Protein 1XUV (pdb70)

Organism: Methanosarcina mazei (strain ATCC BAA-159 / DSM 3647 / Goe1 / Go1 / JCM 11833 / OCM 88) (NCBI:txid192952)

Foldseek 3Di:
DDWDKDQDQPAQKIKIKDKALAALQLVQCCVQPPVNVQQQAWAPQKGKDWDFGDQAAFGKTKIWIAHNPGDIKIKIWTWNHHDPSAKTWIKIDTPPDPDPDWIKIKIWGWDADPNNMIMIMIMIGTPDSVSSVVVVVPVPTVVRSVVSSNVSSVCVVVVD/DDWDKDQDQPAQKIKIKDKALAALQLVQCCVQPPVNVQQQAWAPQKGKDWDFGDQAAFGKTKIWIAHNPGDIKIKIWTWNHHDPSAKTWIKIDTPPDPDPDWIKIKIWGWDADPNNMIMIMIMIGTPDSVSSVVVVVPVPTVVRSVVSSNVSSVCVVVVD/DDWDKDQDQPAQKIKIKDKALAALQLVQCCVQPPVNVQQQAWAPQKGKDWDFGDQAAFGKTKIWIAHNPGDIKIKIWTWNHHDPSAKTWIKIDTPPDPDPDWIKIKIWGWDADPNNMIMIMIMIGTPDSVSSVVVVVPVPTVVRSVVSSNVSSVCVVVVD

Solvent-accessible surface area: 24916 Å² total

InterPro domains:
  IPR013538 Activator of Hsp90 ATPase homologue 1/2-like, C-terminal [PF08327] (31-166)
  IPR023393 START-like domain superfamily [G3DSA:3.30.530.20] (1-170)

B-factor: mean 42.7, std 12.87, range [18.83, 93.44]

Sequence (480 aa):
NPTRITAEPGKQEIIITREFDAPRELVFKAFTDPDLYTQWIGPRGFTTALKIFEPKNGGSWQYIQKDPEGNEYAFHGVNHDVTEPERIISTFEFEGLPEKGHVILDTARFEALPGDRTKLTSHSVFQTIEDRDGLQSGEEGINDSYERLDELLEKKKLEHNPTRITAEPGKQEIIITREFDAPRELVFKAFTDPDLYTQWIGPRGFTTALKIFEPKNGGSWQYIQKDPEGNEYAFHGVNHDVTEPERIISTFEFEGLPEKGHVILDTARFEALPGDRTKLTSHSVFQTIEDRDGLQSGEEGINDSYERLDELLEKKKLEHNPTRITAEPGKQEIIITREFDAPRELVFKAFTDPDLYTQWIGPRGFTTALKIFEPKNGGSWQYIQKDPEGNEYAFHGVNHDVTEPERIISTFEFEGLPEKGHVILDTARFEALPGDRTKLTSHSVFQTIEDRDGLQSGEEGINDSYERLDELLEKKKLEH

Radius of gyration: 35.06 Å; Cα contacts (8 Å, |Δi|>4): 1064; chains: 3; bounding box: 65×70×106 Å

Structure (mmCIF, N/CA/C/O backbone):
data_1XUV
#
_entry.id   1XUV
#
_cell.length_a   103.829
_cell.length_b   59.941
_cell.length_c   95.395
_cell.angle_alpha   90.00
_cell.angle_beta   90.00
_cell.angle_gamma   90.00
#
_symmetry.space_group_name_H-M   'C 1 2 1'
#
loop_
_entity.id
_entity.type
_entity.pdbx_description
1 polymer 'hypothetical protein MM0500'
2 water water
#
loop_
_atom_site.group_PDB
_atom_site.id
_atom_site.type_symbol
_atom_site.label_atom_id
_atom_site.label_alt_id
_atom_site.label_comp_id
_atom_site.label_asym_id
_atom_site.label_entity_id
_atom_site.label_seq_id
_atom_site.pdbx_PDB_ins_code
_atom_site.Cartn_x
_atom_site.Cartn_y
_atom_site.Cartn_z
_atom_site.occupancy
_atom_site.B_iso_or_equiv
_atom_site.auth_seq_id
_atom_site.auth_comp_id
_atom_site.auth_asym_id
_atom_site.auth_atom_id
_atom_site.pdbx_PDB_model_num
ATOM 1 N N . ASN A 1 11 ? 90.365 -4.351 3.252 1.00 51.41 11 ASN A N 1
ATOM 2 C CA . ASN A 1 11 ? 91.084 -3.716 4.394 1.00 50.43 11 ASN A CA 1
ATOM 3 C C . ASN A 1 11 ? 91.200 -4.719 5.531 1.00 49.74 11 ASN A C 1
ATOM 4 O O . ASN A 1 11 ? 90.200 -5.268 5.984 1.00 49.16 11 ASN A O 1
ATOM 9 N N . PRO A 1 12 ? 92.430 -4.972 6.002 1.00 49.81 12 PRO A N 1
ATOM 10 C CA . PRO A 1 12 ? 92.692 -5.917 7.090 1.00 49.83 12 PRO A CA 1
ATOM 11 C C . PRO A 1 12 ? 92.347 -5.374 8.472 1.00 49.58 12 PRO A C 1
ATOM 12 O O . PRO A 1 12 ? 92.478 -4.180 8.734 1.00 49.19 12 PRO A O 1
ATOM 16 N N . THR A 1 13 ? 91.907 -6.270 9.347 1.00 49.89 13 THR A N 1
ATOM 17 C CA . THR A 1 13 ? 91.543 -5.921 10.711 1.00 50.02 13 THR A CA 1
ATOM 18 C C . THR A 1 13 ? 92.618 -6.444 11.655 1.00 52.70 13 THR A C 1
ATOM 19 O O . THR A 1 13 ? 92.601 -7.614 12.048 1.00 53.85 13 THR A O 1
ATOM 23 N N . ARG A 1 14 ? 93.554 -5.571 12.014 1.00 53.70 14 ARG A N 1
ATOM 24 C CA . ARG A 1 14 ? 94.659 -5.938 12.896 1.00 54.06 14 ARG A CA 1
ATOM 25 C C . ARG A 1 14 ? 94.239 -5.898 14.363 1.00 53.43 14 ARG A C 1
ATOM 26 O O . ARG A 1 14 ? 93.700 -4.901 14.841 1.00 53.93 14 ARG A O 1
ATOM 34 N N . ILE A 1 15 ? 94.494 -6.990 15.071 1.00 51.39 15 ILE A N 1
ATOM 35 C CA . ILE A 1 15 ? 94.132 -7.088 16.474 1.00 50.45 15 ILE A CA 1
ATOM 36 C C . ILE A 1 15 ? 95.334 -7.430 17.346 1.00 50.62 15 ILE A C 1
ATOM 37 O O . ILE A 1 15 ? 95.982 -8.457 17.156 1.00 50.79 15 ILE A O 1
ATOM 42 N N . THR A 1 16 ? 95.627 -6.558 18.301 1.00 50.05 16 THR A N 1
ATOM 43 C CA . THR A 1 16 ? 96.740 -6.766 19.209 1.00 48.89 16 THR A CA 1
ATOM 44 C C . THR A 1 16 ? 96.203 -7.147 20.586 1.00 49.46 16 THR A C 1
ATOM 45 O O . THR A 1 16 ? 95.475 -6.373 21.214 1.00 49.63 16 THR A O 1
ATOM 49 N N . ALA A 1 17 ? 96.563 -8.341 21.042 1.00 48.63 17 ALA A N 1
ATOM 50 C CA . ALA A 1 17 ? 96.139 -8.844 22.344 1.00 49.14 17 ALA A CA 1
ATOM 51 C C . ALA A 1 17 ? 97.306 -9.575 23.012 1.00 50.91 17 ALA A C 1
ATOM 52 O O . ALA A 1 17 ? 97.269 -10.793 23.201 1.00 50.13 17 ALA A O 1
ATOM 54 N N . GLU A 1 18 ? 98.343 -8.820 23.363 1.00 50.81 18 GLU A N 1
ATOM 55 C CA . GLU A 1 18 ? 99.533 -9.377 23.996 1.00 52.60 18 GLU A CA 1
ATOM 56 C C . GLU A 1 18 ? 99.209 -10.222 25.231 1.00 52.87 18 GLU A C 1
ATOM 57 O O . GLU A 1 18 ? 98.388 -9.838 26.061 1.00 51.94 18 GLU A O 1
ATOM 63 N N . PRO A 1 19 ? 99.846 -11.399 25.361 1.00 53.24 19 PRO A N 1
ATOM 64 C CA . PRO A 1 19 ? 99.573 -12.239 26.530 1.00 52.54 19 PRO A CA 1
ATOM 65 C C . PRO A 1 19 ? 100.093 -11.543 27.777 1.00 52.56 19 PRO A C 1
ATOM 66 O O . PRO A 1 19 ? 101.168 -10.945 27.753 1.00 52.91 19 PRO A O 1
ATOM 70 N N . GLY A 1 20 ? 99.326 -11.602 28.858 1.00 53.69 20 GLY A N 1
ATOM 71 C CA . GLY A 1 20 ? 99.745 -10.957 30.090 1.00 54.34 20 GLY A CA 1
ATOM 72 C C . GLY A 1 20 ? 99.220 -9.540 30.263 1.00 54.74 20 GLY A C 1
ATOM 73 O O . GLY A 1 20 ? 99.421 -8.920 31.308 1.00 55.57 20 GLY A O 1
ATOM 74 N N . LYS A 1 21 ? 98.553 -9.018 29.238 1.00 54.67 21 LYS A N 1
ATOM 75 C CA . LYS A 1 21 ? 97.995 -7.671 29.301 1.00 54.10 21 LYS A CA 1
ATOM 76 C C . LYS A 1 21 ? 96.474 -7.702 29.405 1.00 52.91 21 LYS A C 1
ATOM 77 O O . LYS A 1 21 ? 95.820 -8.604 28.878 1.00 53.92 21 LYS A O 1
ATOM 83 N N . GLN A 1 22 ? 95.913 -6.704 30.077 1.00 50.68 22 GLN A N 1
ATOM 84 C CA . GLN A 1 22 ? 94.471 -6.635 30.260 1.00 47.80 22 GLN A CA 1
ATOM 85 C C . GLN A 1 22 ? 93.834 -5.663 29.279 1.00 48.38 22 GLN A C 1
ATOM 86 O O . GLN A 1 22 ? 92.915 -4.925 29.631 1.00 49.61 22 GLN A O 1
ATOM 92 N N . GLU A 1 23 ? 94.322 -5.664 28.045 1.00 47.50 23 GLU A N 1
ATOM 93 C CA . GLU A 1 23 ? 93.778 -4.776 27.032 1.00 47.64 23 GLU A CA 1
ATOM 94 C C . GLU A 1 23 ? 93.831 -5.422 25.659 1.00 46.61 23 GLU A C 1
ATOM 95 O O . GLU A 1 23 ? 94.477 -6.452 25.465 1.00 45.95 23 GLU A O 1
ATOM 101 N N . ILE A 1 24 ? 93.135 -4.801 24.714 1.00 44.98 24 ILE A N 1
ATOM 102 C CA . ILE A 1 24 ? 93.081 -5.264 23.338 1.00 43.37 24 ILE A CA 1
ATOM 103 C C . ILE A 1 24 ? 92.976 -4.053 22.432 1.00 44.00 24 ILE A C 1
ATOM 104 O O . ILE A 1 24 ? 92.125 -3.190 22.638 1.00 43.65 24 ILE A O 1
ATOM 109 N N . ILE A 1 25 ? 93.845 -3.988 21.432 1.00 43.88 25 ILE A N 1
ATOM 110 C CA . ILE A 1 25 ? 93.827 -2.882 20.496 1.00 44.35 25 ILE A CA 1
ATOM 111 C C . ILE A 1 25 ? 93.496 -3.414 19.118 1.00 46.21 25 ILE A C 1
ATOM 112 O O . ILE A 1 25 ? 94.055 -4.420 18.679 1.00 46.93 25 ILE A O 1
ATOM 117 N N . ILE A 1 26 ? 92.579 -2.739 18.438 1.00 46.05 26 ILE A N 1
ATOM 118 C CA . ILE A 1 26 ? 92.163 -3.151 17.109 1.00 45.74 26 ILE A CA 1
ATOM 119 C C . ILE A 1 26 ? 92.243 -1.971 16.160 1.00 46.71 26 ILE A C 1
ATOM 120 O O . ILE A 1 26 ? 91.764 -0.885 16.470 1.00 47.44 26 ILE A O 1
ATOM 125 N N . THR A 1 27 ? 92.876 -2.170 15.013 1.00 46.90 27 THR A N 1
ATOM 126 C CA . THR A 1 27 ? 92.974 -1.099 14.038 1.00 47.22 27 THR A CA 1
ATOM 127 C C . THR A 1 27 ? 92.299 -1.587 12.774 1.00 46.13 27 THR A C 1
ATOM 128 O O . THR A 1 27 ? 92.344 -2.774 12.457 1.00 46.28 27 THR A O 1
ATOM 132 N N . ARG A 1 28 ? 91.668 -0.672 12.052 1.00 45.25 28 ARG A N 1
ATOM 133 C CA . ARG A 1 28 ? 90.974 -1.043 10.835 1.00 42.80 28 ARG A CA 1
ATOM 134 C C . ARG A 1 28 ? 90.683 0.211 10.026 1.00 42.45 28 ARG A C 1
ATOM 135 O O . ARG A 1 28 ? 90.222 1.212 10.568 1.00 40.89 28 ARG A O 1
ATOM 143 N N . GLU A 1 29 ? 90.953 0.154 8.728 1.00 41.94 29 GLU A N 1
ATOM 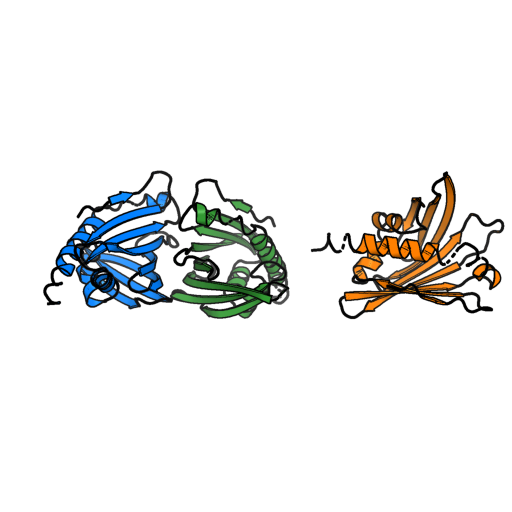144 C CA . GLU A 1 29 ? 90.703 1.287 7.852 1.00 41.52 29 GLU A CA 1
ATOM 145 C C . GLU A 1 29 ? 89.400 1.092 7.086 1.00 40.45 29 GLU A C 1
ATOM 146 O O . GLU A 1 29 ? 88.922 -0.034 6.925 1.00 40.06 29 GLU A O 1
ATOM 152 N N . PHE A 1 30 ? 88.834 2.201 6.622 1.00 38.91 30 PHE A N 1
ATOM 153 C CA . PHE A 1 30 ? 87.591 2.186 5.866 1.00 39.18 30 PHE A CA 1
ATOM 154 C C . PHE A 1 30 ? 87.733 3.114 4.684 1.00 39.81 30 PHE A C 1
ATOM 155 O O . PHE A 1 30 ? 88.413 4.130 4.775 1.00 41.02 30 PHE A O 1
ATOM 163 N N . ASP A 1 31 ? 87.097 2.753 3.575 1.00 40.04 31 ASP A N 1
ATOM 164 C CA . ASP A 1 31 ? 87.161 3.554 2.368 1.00 40.07 31 ASP A CA 1
ATOM 165 C C . ASP A 1 31 ? 86.058 4.592 2.358 1.00 39.71 31 ASP A C 1
ATOM 166 O O . ASP A 1 31 ? 85.222 4.620 1.459 1.00 40.10 31 ASP A O 1
ATOM 171 N N . ALA A 1 32 ? 86.059 5.448 3.370 1.00 37.65 32 ALA A N 1
ATOM 172 C CA . ALA A 1 32 ? 85.062 6.501 3.471 1.00 37.10 32 ALA A CA 1
ATOM 173 C C . ALA A 1 32 ? 85.570 7.531 4.464 1.00 34.50 32 ALA A C 1
ATOM 174 O O . ALA A 1 32 ? 86.391 7.218 5.302 1.00 36.15 32 ALA A O 1
ATOM 176 N N . PRO A 1 33 ? 85.096 8.775 4.371 1.00 36.12 33 PRO A N 1
ATOM 177 C CA . PRO A 1 33 ? 85.538 9.819 5.301 1.00 37.57 33 PRO A CA 1
ATOM 178 C C . PRO A 1 33 ? 85.064 9.491 6.712 1.00 38.75 33 PRO A C 1
ATOM 179 O O . PRO A 1 33 ? 83.974 8.944 6.887 1.00 38.57 33 PRO A O 1
ATOM 183 N N . ARG A 1 34 ? 85.885 9.814 7.711 1.00 37.12 34 ARG A N 1
ATOM 184 C CA . ARG A 1 34 ? 85.531 9.527 9.094 1.00 37.75 34 ARG A CA 1
ATOM 185 C C . ARG A 1 34 ? 84.197 10.129 9.519 1.00 37.77 34 ARG A C 1
ATOM 186 O O . ARG A 1 34 ? 83.594 9.675 10.490 1.00 39.33 34 ARG A O 1
ATOM 194 N N . GLU A 1 35 ? 83.737 11.138 8.789 1.00 38.50 35 GLU A N 1
ATOM 195 C CA . GLU A 1 35 ? 82.466 11.790 9.085 1.00 38.76 35 GLU A CA 1
ATOM 196 C C . GLU A 1 35 ? 81.341 10.764 8.890 1.00 38.96 35 GLU A C 1
ATOM 197 O O . GLU A 1 35 ? 80.394 10.701 9.672 1.00 35.87 35 GLU A O 1
ATOM 203 N N . LEU A 1 36 ? 81.478 9.965 7.837 1.00 35.84 36 LEU A N 1
ATOM 204 C CA . LEU A 1 36 ? 80.520 8.934 7.499 1.00 35.12 36 LEU A CA 1
ATOM 205 C C . LEU A 1 36 ? 80.654 7.754 8.451 1.00 32.74 36 LEU A C 1
ATOM 206 O O . LEU A 1 36 ? 79.659 7.221 8.934 1.00 32.27 36 LEU A O 1
ATOM 211 N N . VAL A 1 37 ? 81.885 7.353 8.735 1.00 31.70 37 VAL A N 1
ATOM 212 C CA . VAL A 1 37 ? 82.096 6.240 9.639 1.00 29.54 37 VAL A CA 1
ATOM 213 C C . VAL A 1 37 ? 81.549 6.597 11.021 1.00 30.33 37 VAL A C 1
ATOM 214 O O . VAL A 1 37 ? 80.837 5.802 11.631 1.00 29.86 37 VAL A O 1
ATOM 218 N N . PHE A 1 38 ? 81.876 7.797 11.506 1.00 26.81 38 PHE A N 1
ATOM 219 C CA . PHE A 1 38 ? 81.419 8.251 12.813 1.00 25.47 38 PHE A CA 1
ATOM 220 C C . PHE A 1 38 ? 79.898 8.210 12.842 1.00 25.35 38 PHE A C 1
ATOM 221 O O . PHE A 1 38 ? 79.305 7.803 13.834 1.00 25.51 38 PHE A O 1
ATOM 229 N N . LYS A 1 39 ? 79.263 8.651 11.759 1.00 24.10 39 LYS A N 1
ATOM 230 C CA . LYS A 1 39 ? 77.808 8.627 11.706 1.00 25.21 39 LYS A CA 1
ATOM 231 C C . LYS A 1 39 ? 77.266 7.198 11.860 1.00 24.72 39 LYS A C 1
ATOM 232 O O . LYS A 1 39 ? 76.254 6.990 12.529 1.00 24.81 39 LYS A O 1
ATOM 238 N N . ALA A 1 40 ? 77.933 6.221 11.250 1.00 24.03 40 ALA A N 1
ATOM 239 C CA . ALA A 1 40 ? 77.504 4.828 11.345 1.00 25.16 40 ALA A CA 1
ATOM 240 C C . ALA A 1 40 ? 77.510 4.381 12.811 1.00 28.35 40 ALA A C 1
ATOM 241 O O . ALA A 1 40 ? 76.782 3.463 13.187 1.00 26.38 40 ALA A O 1
ATOM 243 N N . PHE A 1 41 ? 78.343 5.035 13.624 1.00 27.75 41 PHE A N 1
ATOM 244 C CA . PHE A 1 41 ? 78.463 4.737 15.051 1.00 29.34 41 PHE A CA 1
ATOM 245 C C . PHE A 1 41 ? 77.453 5.477 15.928 1.00 31.85 41 PHE A C 1
ATOM 246 O O . PHE A 1 41 ? 77.078 4.990 16.994 1.00 34.52 41 PHE A O 1
ATOM 254 N N . THR A 1 42 ? 77.001 6.644 15.484 1.00 31.13 42 THR A N 1
ATOM 255 C CA . THR A 1 42 ? 76.084 7.440 16.290 1.00 31.72 42 THR A CA 1
ATOM 256 C C . THR A 1 42 ? 74.641 7.534 15.831 1.00 31.40 42 THR A C 1
ATOM 257 O O . THR A 1 42 ? 73.805 8.042 16.567 1.00 31.96 42 THR A O 1
ATOM 261 N N . ASP A 1 43 ? 74.349 7.060 14.626 1.00 30.86 43 ASP A N 1
ATOM 262 C CA . ASP A 1 43 ? 72.981 7.096 14.102 1.00 30.57 43 ASP A CA 1
ATOM 263 C C . ASP A 1 43 ? 72.296 5.764 14.412 1.00 31.10 43 ASP A C 1
ATOM 264 O O . ASP A 1 43 ? 72.647 4.731 13.846 1.00 30.51 43 ASP A O 1
ATOM 269 N N . PRO A 1 44 ? 71.290 5.779 15.300 1.00 31.10 44 PRO A N 1
ATOM 270 C CA . PRO A 1 44 ? 70.541 4.584 15.706 1.00 33.31 44 PRO A CA 1
ATOM 271 C C . PRO A 1 44 ? 70.165 3.677 14.542 1.00 33.06 44 PRO A C 1
ATOM 272 O O . PRO A 1 44 ? 70.394 2.478 14.582 1.00 35.02 44 PRO A O 1
ATOM 276 N N . ASP A 1 45 ? 69.581 4.261 13.505 1.00 34.80 45 ASP A N 1
ATOM 277 C CA . ASP A 1 45 ? 69.138 3.488 12.350 1.00 35.40 45 ASP A CA 1
ATOM 278 C C . ASP A 1 45 ? 70.248 2.874 11.526 1.00 34.49 45 ASP A C 1
ATOM 279 O O . ASP A 1 45 ? 69.989 2.015 10.692 1.00 33.09 45 ASP A O 1
ATOM 284 N N . LEU A 1 46 ? 71.483 3.317 11.744 1.00 31.98 46 LEU A N 1
ATOM 285 C CA . LEU A 1 46 ? 72.605 2.768 10.996 1.00 31.78 46 LEU A CA 1
ATOM 286 C C . LEU A 1 46 ? 73.371 1.762 11.850 1.00 31.75 46 LEU A C 1
ATOM 287 O O . LEU A 1 46 ? 73.784 0.709 11.364 1.00 29.04 46 LEU A O 1
ATOM 292 N N . TYR A 1 47 ? 73.534 2.082 13.131 1.00 30.60 47 TYR A N 1
ATOM 293 C CA . TYR A 1 47 ? 74.264 1.230 14.063 1.00 30.32 47 TYR A CA 1
ATOM 294 C C . TYR A 1 47 ? 73.812 -0.228 14.061 1.00 30.55 47 TYR A C 1
ATOM 295 O O . TYR A 1 47 ? 74.635 -1.138 14.007 1.00 27.16 47 TYR A O 1
ATOM 304 N N . THR A 1 48 ? 72.507 -0.449 14.127 1.00 31.74 48 THR A N 1
ATOM 305 C CA . THR A 1 48 ? 71.968 -1.804 14.155 1.00 34.11 48 THR A CA 1
ATOM 306 C C . THR A 1 48 ? 72.175 -2.594 12.867 1.00 36.32 48 THR A C 1
ATOM 307 O O . THR A 1 48 ? 71.995 -3.814 12.847 1.00 36.90 48 THR A O 1
ATOM 311 N N . GLN A 1 49 ? 72.546 -1.915 11.788 1.00 38.09 49 GLN A N 1
ATOM 312 C CA . GLN A 1 49 ? 72.754 -2.619 10.524 1.00 39.71 49 GLN A CA 1
ATOM 313 C C . GLN A 1 49 ? 74.132 -3.241 10.339 1.00 39.39 49 GLN A C 1
ATOM 314 O O . GLN A 1 49 ? 74.334 -4.020 9.411 1.00 40.36 49 GLN A O 1
ATOM 320 N N . TRP A 1 50 ? 75.090 -2.908 11.196 1.00 37.10 50 TRP A N 1
ATOM 321 C CA . TRP A 1 50 ? 76.406 -3.506 11.036 1.00 36.31 50 TRP A CA 1
ATOM 322 C C . TRP A 1 50 ? 76.957 -4.096 12.318 1.00 37.23 50 TRP A C 1
ATOM 323 O O . TRP A 1 50 ? 77.850 -4.939 12.286 1.00 38.10 50 TRP A O 1
ATOM 334 N N . ILE A 1 51 ? 76.422 -3.669 13.451 1.00 38.35 51 ILE A N 1
ATOM 335 C CA . ILE A 1 51 ? 76.928 -4.159 14.723 1.00 41.68 51 ILE A CA 1
ATOM 336 C C . ILE A 1 51 ? 76.635 -5.642 14.932 1.00 43.27 51 ILE A C 1
ATOM 337 O O . ILE A 1 51 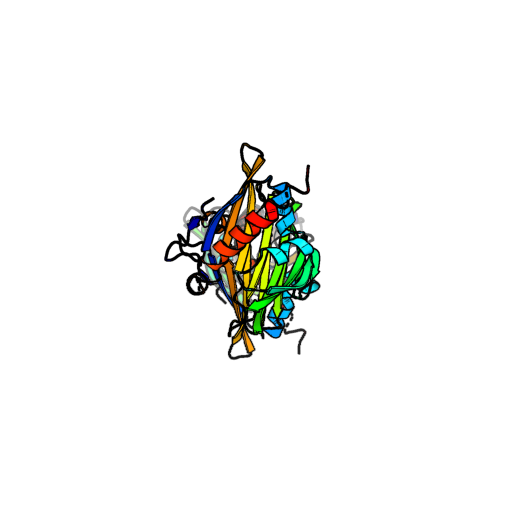? 75.688 -6.193 14.368 1.00 41.94 51 ILE A O 1
ATOM 342 N N . GLY A 1 52 ? 77.469 -6.292 15.732 1.00 45.86 52 GLY A N 1
ATOM 343 C CA . GLY A 1 52 ? 77.270 -7.702 16.007 1.00 48.50 52 GLY A CA 1
ATOM 344 C C . GLY A 1 52 ? 77.722 -8.639 14.902 1.00 49.63 52 GLY A C 1
ATOM 345 O O . GLY A 1 52 ? 77.841 -8.242 13.739 1.00 47.62 52 GLY A O 1
ATOM 346 N N . PRO A 1 53 ? 77.980 -9.907 15.247 1.00 51.29 53 PRO A N 1
ATOM 347 C CA . PRO A 1 53 ? 78.424 -10.909 14.279 1.00 52.72 53 PRO A CA 1
ATOM 348 C C . PRO A 1 53 ? 77.350 -11.300 13.271 1.00 54.34 53 PRO A C 1
ATOM 349 O O . PRO A 1 53 ? 76.148 -11.146 13.518 1.00 54.38 53 PRO A O 1
ATOM 353 N N . ARG A 1 54 ? 77.805 -11.804 12.127 1.00 55.15 54 ARG A N 1
ATOM 354 C CA . ARG A 1 54 ? 76.921 -12.232 11.047 1.00 56.59 54 ARG A CA 1
ATOM 355 C C . ARG A 1 54 ? 75.822 -13.158 11.567 1.00 54.47 54 ARG A C 1
ATOM 356 O O . ARG A 1 54 ? 76.052 -13.974 12.459 1.00 53.18 54 ARG A O 1
ATOM 364 N N . GLY A 1 55 ? 74.623 -13.008 11.015 1.00 54.17 55 GLY A N 1
ATOM 365 C CA . GLY A 1 55 ? 73.510 -13.841 11.428 1.00 53.15 55 GLY A CA 1
ATOM 366 C C . GLY A 1 55 ? 72.825 -13.353 12.688 1.00 52.24 55 GLY A C 1
ATOM 367 O O . GLY A 1 55 ? 71.855 -13.957 13.138 1.00 53.35 55 GLY A O 1
ATOM 368 N N . PHE A 1 56 ? 73.329 -12.267 13.265 1.00 49.56 56 PHE A N 1
ATOM 369 C CA . PHE A 1 56 ? 72.736 -11.713 14.475 1.00 47.62 56 PHE A CA 1
ATOM 370 C C . PHE A 1 56 ? 71.853 -10.503 14.202 1.00 44.84 56 PHE A C 1
ATOM 371 O O . PHE A 1 56 ? 72.097 -9.729 13.280 1.00 43.84 56 PHE A O 1
ATOM 379 N N . THR A 1 57 ? 70.825 -10.359 15.025 1.00 42.33 57 THR A N 1
ATOM 380 C CA . THR A 1 57 ? 69.897 -9.250 14.928 1.00 42.48 57 THR A CA 1
ATOM 381 C C . THR A 1 57 ? 70.052 -8.387 16.180 1.00 41.52 57 THR A C 1
ATOM 382 O O . THR A 1 57 ? 70.139 -8.914 17.293 1.00 42.10 57 THR A O 1
ATOM 386 N N . THR A 1 58 ? 70.067 -7.069 16.000 1.00 39.12 58 THR A N 1
ATOM 387 C CA . THR A 1 58 ? 70.207 -6.139 17.122 1.00 35.88 58 THR A CA 1
ATOM 388 C C . THR A 1 58 ? 69.057 -5.141 17.240 1.00 34.72 58 THR A C 1
ATOM 389 O O . THR A 1 58 ? 68.742 -4.429 16.287 1.00 33.97 58 THR A O 1
ATOM 393 N N . ALA A 1 59 ? 68.451 -5.090 18.422 1.00 31.53 59 ALA A N 1
ATOM 394 C CA . ALA A 1 59 ? 67.356 -4.167 18.706 1.00 33.20 59 ALA A CA 1
ATOM 395 C C . ALA A 1 59 ? 67.796 -3.251 19.858 1.00 31.89 59 ALA A C 1
ATOM 396 O O . ALA A 1 59 ? 68.281 -3.735 20.876 1.00 31.36 59 ALA A O 1
ATOM 398 N N . LEU A 1 60 ? 67.629 -1.939 19.696 1.00 32.60 60 LEU A N 1
ATOM 399 C CA . LEU A 1 60 ? 68.031 -0.962 20.713 1.00 33.58 60 LEU A CA 1
ATOM 400 C C . LEU A 1 60 ? 66.956 -0.681 21.770 1.00 34.73 60 LEU A C 1
ATOM 401 O O . LEU A 1 60 ? 65.769 -0.624 21.454 1.00 35.74 60 LEU A O 1
ATOM 406 N N . LYS A 1 61 ? 67.379 -0.512 23.023 1.00 35.94 61 LYS A N 1
ATOM 407 C CA . LYS A 1 61 ? 66.463 -0.205 24.133 1.00 35.71 61 LYS A CA 1
ATOM 408 C C . LYS A 1 61 ? 66.668 1.255 24.577 1.00 36.10 61 LYS A C 1
ATOM 409 O O . LYS A 1 61 ? 65.724 1.949 24.970 1.00 38.16 61 LYS A O 1
ATOM 415 N N . ILE A 1 62 ? 67.916 1.700 24.533 1.00 33.98 62 ILE A N 1
ATOM 416 C CA . ILE A 1 62 ? 68.287 3.069 24.883 1.00 31.34 62 ILE A CA 1
ATOM 417 C C . ILE A 1 62 ? 69.508 3.335 24.003 1.00 28.95 62 ILE A C 1
ATOM 418 O O . ILE A 1 62 ? 70.331 2.447 23.805 1.00 27.61 62 ILE A O 1
ATOM 423 N N . PHE A 1 63 ? 69.609 4.530 23.440 1.00 26.46 63 PHE A N 1
ATOM 424 C CA . PHE A 1 63 ? 70.751 4.867 22.590 1.00 27.34 63 PHE A CA 1
ATOM 425 C C . PHE A 1 63 ? 70.931 6.373 22.595 1.00 27.29 63 PHE A C 1
ATOM 426 O O . PHE A 1 63 ? 70.216 7.099 21.900 1.00 28.46 63 PHE A O 1
ATOM 434 N N . GLU A 1 64 ? 71.894 6.839 23.386 1.00 28.21 64 GLU A N 1
ATOM 435 C CA . GLU A 1 64 ? 72.165 8.273 23.522 1.00 26.54 64 GLU A CA 1
ATOM 436 C C . GLU A 1 64 ? 73.614 8.559 23.185 1.00 27.49 64 GLU A C 1
ATOM 437 O O . GLU A 1 64 ? 74.478 8.574 24.067 1.00 27.26 64 GLU A O 1
ATOM 443 N N . PRO A 1 65 ? 73.897 8.810 21.897 1.00 27.48 65 PRO A N 1
ATOM 444 C CA . PRO A 1 65 ? 75.253 9.090 21.428 1.00 26.00 65 PRO A CA 1
ATOM 445 C C . PRO A 1 65 ? 75.787 10.474 21.788 1.00 26.93 65 PRO A C 1
ATOM 446 O O . PRO A 1 65 ? 76.123 11.267 20.912 1.00 29.45 65 PRO A O 1
ATOM 450 N N . LYS A 1 66 ? 75.882 10.745 23.087 1.00 26.84 66 LYS A N 1
ATOM 451 C CA . LYS A 1 66 ? 76.391 12.017 23.583 1.00 27.19 66 LYS A CA 1
ATOM 452 C C . LYS A 1 66 ? 77.055 11.819 24.936 1.00 26.41 66 LYS A C 1
ATOM 453 O O . LYS A 1 66 ? 76.834 10.798 25.599 1.00 25.64 66 LYS A O 1
ATOM 459 N N . ASN A 1 67 ? 77.864 12.796 25.341 1.00 27.09 67 ASN A N 1
ATOM 460 C CA . ASN A 1 67 ? 78.552 12.742 26.629 1.00 25.31 67 ASN A CA 1
ATOM 461 C C . ASN A 1 67 ? 77.504 12.492 27.701 1.00 23.52 67 ASN A C 1
ATOM 462 O O . ASN A 1 67 ? 76.489 13.170 27.740 1.00 22.37 67 ASN A O 1
ATOM 467 N N . GLY A 1 68 ? 77.760 11.516 28.561 1.00 19.79 68 GLY A N 1
ATOM 468 C CA . GLY A 1 68 ? 76.825 11.218 29.621 1.00 21.46 68 GLY A CA 1
ATOM 469 C C . GLY A 1 68 ? 75.612 10.422 29.191 1.00 21.29 68 GLY A C 1
ATOM 470 O O . GLY A 1 68 ? 74.736 10.151 30.009 1.00 20.72 68 GLY A O 1
ATOM 471 N N . GLY A 1 69 ? 75.549 10.035 27.920 1.00 22.04 69 GLY A N 1
ATOM 472 C CA . GLY A 1 69 ? 74.403 9.273 27.457 1.00 23.85 69 GLY A CA 1
ATOM 473 C C . GLY A 1 69 ? 74.549 7.794 27.768 1.00 24.31 69 GLY A C 1
ATOM 474 O O . GLY A 1 69 ? 75.659 7.304 27.896 1.00 23.04 69 GLY A O 1
ATOM 475 N N . SER A 1 70 ? 73.433 7.082 27.902 1.00 23.89 70 SER A N 1
ATOM 476 C CA . SER A 1 70 ? 73.477 5.647 28.160 1.00 24.00 70 SER A CA 1
ATOM 477 C C . SER A 1 70 ? 73.067 4.928 26.883 1.00 25.13 70 SER A C 1
ATOM 478 O O . SER A 1 70 ? 72.409 5.510 26.019 1.00 26.60 70 SER A O 1
ATOM 481 N N . TRP A 1 71 ? 73.456 3.666 26.768 1.00 23.43 71 TRP A N 1
ATOM 482 C CA . TRP A 1 71 ? 73.050 2.880 25.628 1.00 23.91 71 TRP A CA 1
ATOM 483 C C . TRP A 1 71 ? 72.799 1.468 26.112 1.00 25.62 71 TRP A C 1
ATOM 484 O O . TRP A 1 71 ? 73.361 1.029 27.122 1.00 20.92 71 TRP A O 1
ATOM 495 N N . GLN A 1 72 ? 71.931 0.766 25.397 1.00 24.73 72 GLN A N 1
ATOM 496 C CA . GLN A 1 72 ? 71.598 -0.605 25.755 1.00 27.74 72 GLN A CA 1
ATOM 497 C C . GLN A 1 72 ? 70.895 -1.299 24.604 1.00 28.82 72 GLN A C 1
ATOM 498 O O . GLN A 1 72 ? 69.912 -0.785 24.081 1.00 28.86 72 GLN A O 1
ATOM 504 N N . TYR A 1 73 ? 71.397 -2.463 24.210 1.00 29.45 73 TYR A N 1
ATOM 505 C CA . TYR A 1 73 ? 70.770 -3.204 23.129 1.00 30.39 73 TYR A CA 1
ATOM 506 C C . TYR A 1 73 ? 70.778 -4.702 23.382 1.00 33.34 73 TYR A C 1
ATOM 507 O O . TYR A 1 73 ? 71.523 -5.201 24.230 1.00 29.59 73 TYR A O 1
ATOM 516 N N . ILE A 1 74 ? 69.915 -5.404 22.649 1.00 34.63 74 ILE A N 1
ATOM 517 C CA . ILE A 1 74 ? 69.781 -6.849 22.752 1.00 36.26 74 ILE A CA 1
ATOM 518 C C . ILE A 1 74 ? 69.950 -7.478 21.372 1.00 37.29 74 ILE A C 1
ATOM 519 O O . ILE A 1 74 ? 69.308 -7.069 20.404 1.00 37.45 74 ILE A O 1
ATOM 524 N N . GLN A 1 75 ? 70.831 -8.465 21.277 1.00 38.97 75 GLN A N 1
ATOM 525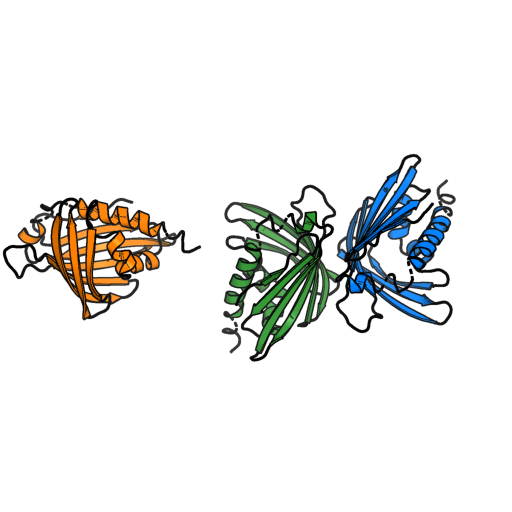 C CA . GLN A 1 75 ? 71.052 -9.137 20.010 1.00 41.31 75 GLN A CA 1
ATOM 526 C C . GLN A 1 75 ? 70.460 -10.544 20.043 1.00 43.21 75 GLN A C 1
ATOM 527 O O . GLN A 1 75 ? 70.403 -11.176 21.096 1.00 42.09 75 GLN A O 1
ATOM 533 N N . LYS A 1 76 ? 70.007 -11.018 18.888 1.00 45.75 76 LYS A N 1
ATOM 534 C CA . LYS A 1 76 ? 69.439 -12.358 18.779 1.00 48.69 76 LYS A CA 1
ATOM 535 C C . LYS A 1 76 ? 70.221 -13.142 17.732 1.00 50.31 76 LYS A C 1
ATOM 536 O O . LYS A 1 76 ? 70.484 -12.644 16.636 1.00 49.57 76 LYS A O 1
ATOM 542 N N . ASP A 1 77 ? 70.593 -14.367 18.082 1.00 53.34 77 ASP A N 1
ATOM 543 C CA . ASP A 1 77 ? 71.331 -15.235 17.177 1.00 56.76 77 ASP A CA 1
ATOM 544 C C . ASP A 1 77 ? 70.323 -15.809 16.178 1.00 58.82 77 ASP A C 1
ATOM 545 O O . ASP A 1 77 ? 69.111 -15.704 16.386 1.00 57.62 77 ASP A O 1
ATOM 550 N N . PRO A 1 78 ? 70.808 -16.421 15.083 1.00 60.63 78 PRO A N 1
ATOM 551 C CA . PRO A 1 78 ? 69.903 -16.989 14.081 1.00 62.91 78 PRO A CA 1
ATOM 552 C C . PRO A 1 78 ? 69.126 -18.199 14.586 1.00 64.15 78 PRO A C 1
ATOM 553 O O . PRO A 1 78 ? 68.906 -19.152 13.845 1.00 66.43 78 PRO A O 1
ATOM 557 N N . GLU A 1 79 ? 68.704 -18.151 15.844 1.00 64.82 79 GLU A N 1
ATOM 558 C CA . GLU A 1 79 ? 67.969 -19.257 16.435 1.00 65.13 79 GLU A CA 1
ATOM 559 C C . GLU A 1 79 ? 66.965 -18.776 17.478 1.00 64.66 79 GLU A C 1
ATOM 560 O O . GLU A 1 79 ? 65.879 -19.341 17.609 1.00 65.51 79 GLU A O 1
ATOM 566 N N . GLY A 1 80 ? 67.319 -17.723 18.213 1.00 62.61 80 GLY A N 1
ATOM 567 C CA . GLY A 1 80 ? 66.413 -17.200 19.222 1.00 59.85 80 GLY A CA 1
ATOM 568 C C . GLY A 1 80 ? 67.084 -16.767 20.513 1.00 57.57 80 GLY A C 1
ATOM 569 O O . GLY A 1 80 ? 66.477 -16.079 21.328 1.00 55.75 80 GLY A O 1
ATOM 570 N N . ASN A 1 81 ? 68.335 -17.178 20.702 1.00 57.10 81 ASN A N 1
ATOM 571 C CA . ASN A 1 81 ? 69.099 -16.829 21.893 1.00 56.10 81 ASN A CA 1
ATOM 572 C C . ASN A 1 81 ? 69.314 -15.319 21.948 1.00 54.65 81 ASN A C 1
ATOM 573 O O . ASN A 1 81 ? 69.561 -14.680 20.922 1.00 54.31 81 ASN A O 1
ATOM 578 N N . GLU A 1 82 ? 69.218 -14.751 23.145 1.00 52.48 82 GLU A N 1
ATOM 579 C CA . GLU A 1 82 ? 69.398 -13.315 23.313 1.00 50.12 82 GLU A CA 1
ATOM 580 C C . GLU A 1 82 ? 70.671 -12.975 24.078 1.00 46.60 82 GLU A C 1
ATOM 581 O O . GLU A 1 82 ? 71.0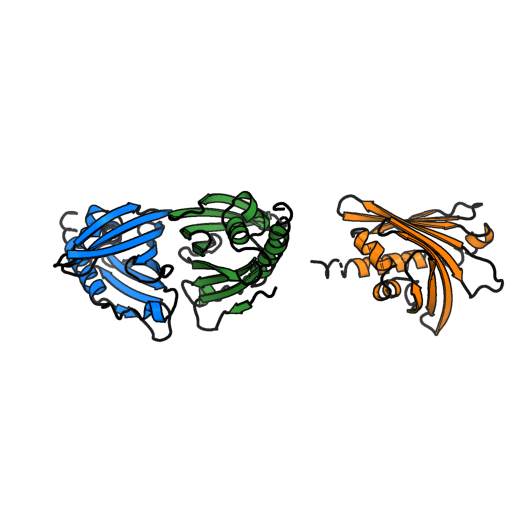90 -13.716 24.957 1.00 47.27 82 GLU A O 1
ATOM 587 N N . TYR A 1 83 ? 71.275 -11.849 23.718 1.00 43.67 83 TYR A N 1
ATOM 588 C CA . TYR A 1 83 ? 72.493 -11.360 24.347 1.00 40.73 83 TYR A CA 1
ATOM 589 C C . TYR A 1 83 ? 72.272 -9.867 24.626 1.00 38.42 83 TYR A C 1
ATOM 590 O O . TYR A 1 83 ? 72.159 -9.061 23.693 1.00 34.72 83 TYR A O 1
ATOM 599 N N . ALA A 1 84 ? 72.195 -9.498 25.904 1.00 34.90 84 ALA A N 1
ATOM 600 C CA . ALA A 1 84 ? 71.974 -8.103 26.279 1.00 32.49 84 ALA A CA 1
ATOM 601 C C . ALA A 1 84 ? 73.270 -7.413 26.719 1.00 30.84 84 ALA A C 1
ATOM 602 O O . ALA A 1 84 ? 74.106 -8.001 27.408 1.00 29.75 84 ALA A O 1
ATOM 604 N N . PHE A 1 85 ? 73.434 -6.167 26.287 1.00 30.65 85 PHE A N 1
ATOM 605 C CA . PHE A 1 85 ? 74.620 -5.368 26.614 1.00 27.75 85 PHE A CA 1
ATOM 606 C C . PHE A 1 85 ? 74.207 -3.941 26.939 1.00 27.64 85 PHE A C 1
ATOM 607 O O . PHE A 1 85 ? 73.188 -3.469 26.445 1.00 27.65 85 PHE A O 1
ATOM 615 N N . HIS A 1 86 ? 74.992 -3.256 27.767 1.00 21.96 86 HIS A N 1
ATOM 616 C CA . HIS A 1 86 ? 74.718 -1.861 28.079 1.00 22.81 86 HIS A CA 1
ATOM 617 C C . HIS A 1 86 ? 75.984 -1.147 28.530 1.00 21.23 86 HIS A C 1
ATOM 618 O O . HIS A 1 86 ? 76.992 -1.780 28.878 1.00 20.18 86 HIS A O 1
ATOM 625 N N . GLY A 1 87 ? 75.932 0.178 28.492 1.00 21.93 87 GLY A N 1
ATOM 626 C CA . GLY A 1 87 ? 77.069 0.989 28.910 1.00 19.85 87 GLY A CA 1
ATOM 627 C C . GLY A 1 87 ? 76.684 2.454 28.936 1.00 21.26 87 GLY A C 1
ATOM 628 O O . GLY A 1 87 ? 75.528 2.809 28.700 1.00 18.83 87 GLY A O 1
ATOM 629 N N . VAL A 1 88 ? 77.657 3.312 29.212 1.00 21.75 88 VAL A N 1
ATOM 630 C CA . VAL A 1 88 ? 77.409 4.741 29.274 1.00 24.03 88 VAL A CA 1
ATOM 631 C C . VAL A 1 88 ? 78.529 5.399 28.499 1.00 26.58 88 VAL A C 1
ATOM 632 O O . VAL A 1 88 ? 79.675 4.941 28.545 1.00 28.82 88 VAL A O 1
ATOM 636 N N . ASN A 1 89 ? 78.194 6.444 27.752 1.00 24.26 89 ASN A N 1
ATOM 637 C CA . ASN A 1 89 ? 79.189 7.153 26.970 1.00 25.85 89 ASN A CA 1
ATOM 638 C C . ASN A 1 89 ? 79.873 8.223 27.804 1.00 25.14 89 ASN A C 1
ATOM 639 O O . ASN A 1 89 ? 79.219 9.121 28.326 1.00 29.00 89 ASN A O 1
ATOM 644 N N . HIS A 1 90 ? 81.182 8.120 27.949 1.00 26.36 90 HIS A N 1
ATOM 645 C CA . HIS A 1 90 ? 81.918 9.127 28.703 1.00 27.85 90 HIS A CA 1
ATOM 646 C C . HIS A 1 90 ? 82.082 10.326 27.787 1.00 28.20 90 HIS A C 1
ATOM 647 O O . HIS A 1 90 ? 81.906 11.471 28.189 1.00 27.93 90 HIS A O 1
ATOM 654 N N . ASP A 1 91 ? 82.412 10.048 26.534 1.00 28.83 91 ASP A N 1
ATOM 655 C CA . ASP A 1 91 ? 82.635 11.112 25.587 1.00 27.83 91 ASP A CA 1
ATOM 656 C C . ASP A 1 91 ? 82.319 10.713 24.155 1.00 27.13 91 ASP A C 1
ATOM 657 O O . ASP A 1 91 ? 82.671 9.631 23.689 1.00 25.18 91 ASP A O 1
ATOM 662 N N . VAL A 1 92 ? 81.633 11.613 23.472 1.00 27.59 92 VAL A N 1
ATOM 663 C CA . VAL A 1 92 ? 81.281 11.423 22.088 1.00 26.73 92 VAL A CA 1
ATOM 664 C C . VAL A 1 92 ? 81.611 12.771 21.470 1.00 27.23 92 VAL A C 1
ATOM 665 O O . VAL A 1 92 ? 80.897 13.753 21.684 1.00 24.82 92 VAL A O 1
ATOM 669 N N . THR A 1 93 ? 82.715 12.815 20.731 1.00 26.12 93 THR A N 1
ATOM 670 C CA . THR A 1 93 ? 83.168 14.047 20.088 1.00 28.62 93 THR A CA 1
ATOM 671 C C . THR A 1 93 ? 83.349 13.768 18.604 1.00 28.57 93 THR A C 1
ATOM 672 O O . THR A 1 93 ? 84.296 13.093 18.212 1.00 29.27 93 THR A O 1
ATOM 676 N N . GLU A 1 94 ? 82.431 14.287 17.795 1.00 29.03 94 GLU A N 1
ATOM 677 C CA . GLU A 1 94 ? 82.441 14.091 16.350 1.00 32.32 94 GLU A CA 1
ATOM 678 C C . GLU A 1 94 ? 83.487 14.959 15.683 1.00 33.81 94 GLU A C 1
ATOM 679 O O . GLU A 1 94 ? 83.572 16.152 15.951 1.00 34.27 94 GLU A O 1
ATOM 685 N N . PRO A 1 95 ? 84.319 14.363 14.815 1.00 35.09 95 PRO A N 1
ATOM 686 C CA . PRO A 1 95 ? 84.322 12.947 14.428 1.00 34.99 95 PRO A CA 1
ATOM 687 C C . PRO A 1 95 ? 85.599 12.320 14.962 1.00 34.34 95 PRO A C 1
ATOM 688 O O . PRO A 1 95 ? 86.177 11.436 14.343 1.00 36.93 95 PRO A O 1
ATOM 692 N N . GLU A 1 96 ? 86.004 12.788 16.132 1.00 35.91 96 GLU A N 1
ATOM 693 C CA . GLU A 1 96 ? 87.242 12.377 16.780 1.00 34.93 96 GLU A CA 1
ATOM 694 C C . GLU A 1 96 ? 87.266 11.057 17.552 1.00 32.44 96 GLU A C 1
ATOM 695 O O . GLU A 1 96 ? 88.141 10.219 17.335 1.00 30.40 96 GLU A O 1
ATOM 701 N N . ARG A 1 97 ? 86.328 10.880 18.470 1.00 29.97 97 ARG A N 1
ATOM 702 C CA . ARG A 1 97 ? 86.368 9.686 19.276 1.00 28.32 97 ARG A CA 1
ATOM 703 C C . ARG A 1 97 ? 85.105 9.419 20.064 1.00 25.91 97 ARG A C 1
ATOM 704 O O . ARG A 1 97 ? 84.239 10.278 20.207 1.00 22.43 97 ARG A O 1
ATOM 712 N N . ILE A 1 98 ? 85.029 8.210 20.595 1.00 25.55 98 ILE A N 1
ATOM 713 C CA . ILE A 1 98 ? 83.909 7.816 21.415 1.00 24.88 98 ILE A CA 1
ATOM 714 C C . ILE A 1 98 ? 84.511 6.996 22.546 1.00 26.13 98 ILE A C 1
ATOM 715 O O . ILE A 1 98 ? 85.306 6.083 22.316 1.00 28.17 98 ILE A O 1
ATOM 720 N N . ILE A 1 99 ? 84.168 7.359 23.775 1.00 27.76 99 ILE A N 1
ATOM 721 C CA . ILE A 1 99 ? 84.656 6.638 24.934 1.00 24.93 99 ILE A CA 1
ATOM 722 C C . ILE A 1 99 ? 83.451 6.250 25.764 1.00 25.76 99 ILE A C 1
ATOM 723 O O . ILE A 1 99 ? 82.615 7.099 26.105 1.00 23.21 99 ILE A O 1
ATOM 728 N N . SER A 1 100 ? 83.334 4.956 26.046 1.00 24.47 100 SER A N 1
ATOM 729 C CA . SER A 1 100 ? 82.218 4.471 26.849 1.00 28.77 100 SER A CA 1
ATOM 730 C C . SER A 1 100 ? 82.490 3.139 27.515 1.00 27.30 100 SER A C 1
ATOM 731 O O . SER A 1 100 ? 83.439 2.447 27.182 1.00 26.74 100 SER A O 1
ATOM 734 N N . THR A 1 101 ? 81.647 2.812 28.488 1.00 26.86 101 THR A N 1
ATOM 735 C CA . THR A 1 101 ? 81.746 1.572 29.225 1.00 25.17 101 THR A CA 1
ATOM 736 C C . THR A 1 101 ? 80.989 0.513 28.416 1.00 26.82 101 THR A C 1
ATOM 737 O O . THR A 1 101 ? 80.212 0.848 27.517 1.00 24.36 101 THR A O 1
ATOM 741 N N . PHE A 1 102 ? 81.210 -0.757 28.734 1.00 25.89 102 PHE A N 1
ATOM 742 C CA . PHE A 1 102 ? 80.572 -1.850 28.019 1.00 27.88 102 PHE A CA 1
ATOM 743 C C . PHE A 1 102 ? 80.407 -3.017 28.971 1.00 29.43 102 PHE A C 1
ATOM 744 O O . PHE A 1 102 ? 81.365 -3.433 29.619 1.00 31.18 102 PHE A O 1
ATOM 752 N N . GLU A 1 103 ? 79.189 -3.534 29.075 1.00 29.89 103 GLU A N 1
ATOM 753 C CA . GLU A 1 103 ? 78.951 -4.683 29.931 1.00 29.73 103 GLU A CA 1
ATOM 754 C C . GLU A 1 103 ? 78.040 -5.694 29.237 1.00 31.13 103 GLU A C 1
ATOM 755 O O . GLU A 1 103 ? 77.017 -5.329 28.658 1.00 28.66 103 GLU A O 1
ATOM 761 N N . PHE A 1 104 ? 78.432 -6.961 29.294 1.00 31.60 104 PHE A N 1
ATOM 762 C CA . PHE A 1 104 ? 77.638 -8.051 28.731 1.00 31.95 104 PHE A CA 1
ATOM 763 C C . PHE A 1 104 ? 76.837 -8.578 29.916 1.00 32.22 104 PHE A C 1
ATOM 764 O O . PHE A 1 104 ? 77.404 -9.089 30.877 1.00 33.15 104 PHE A O 1
ATOM 772 N N . GLU A 1 105 ? 75.519 -8.444 29.853 1.00 32.71 105 GLU A N 1
ATOM 773 C CA . GLU A 1 105 ? 74.659 -8.871 30.948 1.00 34.46 105 GLU A CA 1
ATOM 774 C C . GLU A 1 105 ? 74.504 -10.380 31.070 1.00 35.68 105 GLU A C 1
ATOM 775 O O . GLU A 1 105 ? 73.876 -10.866 32.010 1.00 37.50 105 GLU A O 1
ATOM 781 N N . GLY A 1 106 ? 75.084 -11.125 30.133 1.00 35.22 106 GLY A N 1
ATOM 782 C CA . GLY A 1 106 ? 74.965 -12.575 30.162 1.00 36.72 106 GLY A CA 1
ATOM 783 C C . GLY A 1 106 ? 75.977 -13.311 31.026 1.00 36.97 106 GLY A C 1
ATOM 784 O O . GLY A 1 106 ? 75.948 -14.540 31.116 1.00 37.01 106 GLY A O 1
ATOM 785 N N . LEU A 1 107 ? 76.879 -12.566 31.655 1.00 35.87 107 LEU A N 1
ATOM 786 C CA . LEU A 1 107 ? 77.888 -13.172 32.507 1.00 35.13 107 LEU A CA 1
ATOM 787 C C . LEU A 1 107 ? 77.266 -13.565 33.840 1.00 36.05 107 LEU A C 1
ATOM 788 O O . LEU A 1 107 ? 76.316 -12.934 34.309 1.00 35.37 107 LEU A O 1
ATOM 793 N N . PRO A 1 108 ? 77.781 -14.636 34.459 1.00 37.05 108 PRO A N 1
ATOM 794 C CA . PRO A 1 108 ? 77.222 -15.050 35.749 1.00 38.21 108 PRO A CA 1
ATOM 795 C C . PRO A 1 108 ? 77.505 -14.034 36.863 1.00 38.24 108 PRO A C 1
ATOM 796 O O . PRO A 1 108 ? 76.629 -13.744 37.677 1.00 37.57 108 PRO A O 1
ATOM 800 N N . GLU A 1 109 ? 78.712 -13.485 36.905 1.00 39.70 109 GLU A N 1
ATOM 801 C CA . GLU A 1 109 ? 79.013 -12.502 37.943 1.00 43.56 109 GLU A CA 1
ATOM 802 C C . GLU A 1 109 ? 78.950 -11.071 37.414 1.00 44.40 109 GLU A C 1
ATOM 803 O O . GLU A 1 109 ? 79.400 -10.786 36.304 1.00 44.77 109 GLU A O 1
ATOM 809 N N . LYS A 1 110 ? 78.398 -10.170 38.222 1.00 45.27 110 LYS A N 1
ATOM 810 C CA . LYS A 1 110 ? 78.284 -8.771 37.832 1.00 45.55 110 LYS A CA 1
ATOM 811 C C . LYS A 1 110 ? 79.569 -8.024 38.173 1.00 44.84 110 LYS A C 1
ATOM 812 O O . LYS A 1 110 ? 80.416 -8.541 38.901 1.00 45.02 110 LYS A O 1
ATOM 818 N N . GLY A 1 111 ? 79.724 -6.822 37.627 1.00 44.38 111 GLY A N 1
ATOM 819 C CA . GLY A 1 111 ? 80.909 -6.032 37.916 1.00 42.92 111 GLY A CA 1
ATOM 820 C C . GLY A 1 111 ? 82.017 -6.054 36.879 1.00 42.65 111 GLY A C 1
ATOM 821 O O . GLY A 1 111 ? 82.975 -5.279 36.965 1.00 43.98 111 GLY A O 1
ATOM 822 N N . HIS A 1 112 ? 81.906 -6.942 35.899 1.00 41.53 112 HIS A N 1
ATOM 823 C CA . HIS A 1 112 ? 82.919 -7.036 34.849 1.00 39.33 112 HIS A CA 1
ATOM 824 C C . HIS A 1 112 ? 82.541 -6.035 33.773 1.00 37.57 112 HIS A C 1
ATOM 825 O O . HIS A 1 112 ? 81.675 -6.285 32.932 1.00 36.81 112 HIS A O 1
ATOM 832 N N . VAL A 1 113 ? 83.200 -4.887 33.832 1.00 34.60 113 VAL A N 1
ATOM 833 C CA . VAL A 1 113 ? 82.951 -3.802 32.913 1.00 31.16 113 VAL A CA 1
ATOM 834 C C . VAL A 1 113 ? 84.212 -3.437 32.164 1.00 32.55 113 VAL A C 1
ATOM 835 O O . VAL A 1 113 ? 85.302 -3.444 32.729 1.00 32.28 113 VAL A O 1
ATOM 839 N N . ILE A 1 114 ? 84.049 -3.111 30.887 1.00 30.09 114 ILE A N 1
ATOM 840 C CA . ILE A 1 114 ? 85.172 -2.762 30.032 1.00 29.61 114 ILE A CA 1
ATOM 841 C C . ILE A 1 114 ? 85.102 -1.301 29.603 1.00 28.12 114 ILE A C 1
ATOM 842 O O . ILE A 1 114 ? 84.011 -0.759 29.437 1.00 25.40 114 ILE A O 1
ATOM 847 N N . LEU A 1 115 ? 86.253 -0.661 29.422 1.00 26.97 115 LEU A N 1
ATOM 848 C CA . LEU A 1 115 ? 86.266 0.724 28.961 1.00 28.13 115 LEU A CA 1
ATOM 849 C C . LEU A 1 115 ? 86.736 0.697 27.523 1.00 28.62 115 LEU A C 1
ATOM 850 O O . LEU A 1 115 ? 87.837 0.241 27.238 1.00 31.18 115 LEU A O 1
ATOM 855 N N . ASP A 1 116 ? 85.892 1.182 26.618 1.00 31.13 116 ASP A N 1
ATOM 856 C CA . ASP A 1 116 ? 86.219 1.213 25.194 1.00 31.83 116 ASP A CA 1
ATOM 857 C C . ASP A 1 116 ? 86.522 2.633 24.734 1.00 32.24 116 ASP A C 1
ATOM 858 O O . ASP A 1 116 ? 85.839 3.583 25.120 1.00 30.89 116 ASP A O 1
ATOM 863 N N . THR A 1 117 ? 87.537 2.758 23.892 1.00 29.57 117 THR A N 1
ATOM 864 C CA . THR A 1 117 ? 87.930 4.040 23.335 1.00 32.04 117 THR A CA 1
ATOM 865 C C . THR A 1 117 ? 88.052 3.839 21.830 1.00 34.30 117 THR A C 1
ATOM 866 O O . THR A 1 117 ? 88.897 3.074 21.372 1.00 33.56 117 THR A O 1
ATOM 870 N N . ALA A 1 118 ? 87.200 4.506 21.062 1.00 35.34 118 ALA A N 1
ATOM 871 C CA . ALA A 1 118 ? 87.269 4.394 19.618 1.00 35.23 118 ALA A CA 1
ATOM 872 C C . ALA A 1 118 ? 87.804 5.710 19.082 1.00 35.84 118 ALA A C 1
ATOM 873 O O . ALA A 1 118 ? 87.284 6.786 19.388 1.00 35.15 118 ALA A O 1
ATOM 875 N N . ARG A 1 119 ? 88.870 5.626 18.302 1.00 35.45 119 ARG A N 1
ATOM 876 C CA . ARG A 1 119 ? 89.465 6.812 17.725 1.00 36.23 119 ARG A CA 1
ATOM 877 C C . ARG A 1 119 ? 89.325 6.796 16.214 1.00 35.16 119 ARG A C 1
ATOM 878 O O . ARG A 1 119 ? 89.624 5.797 15.568 1.00 36.12 119 ARG A O 1
ATOM 886 N N . PHE A 1 120 ? 88.868 7.911 15.657 1.00 33.06 120 PHE A N 1
ATOM 887 C CA . PHE A 1 120 ? 88.681 8.027 14.219 1.00 33.55 120 PHE A CA 1
ATOM 888 C C . PHE A 1 120 ? 89.644 9.044 13.616 1.00 34.04 120 PHE A C 1
ATOM 889 O O . PHE A 1 120 ? 89.582 10.227 13.947 1.00 33.80 120 PHE A O 1
ATOM 897 N N . GLU A 1 121 ? 90.531 8.597 12.733 1.00 34.16 121 GLU A N 1
ATOM 898 C CA . GLU A 1 121 ? 91.471 9.530 12.121 1.00 36.57 121 GLU A CA 1
ATOM 899 C C . GLU A 1 121 ? 91.355 9.560 10.606 1.00 35.89 121 GLU A C 1
ATOM 900 O O . GLU A 1 121 ? 91.258 8.520 9.954 1.00 35.79 121 GLU A O 1
ATOM 906 N N . ALA A 1 122 ? 91.349 10.766 10.051 1.00 36.87 122 ALA A N 1
ATOM 907 C CA . ALA A 1 122 ? 91.246 10.941 8.611 1.00 39.06 122 ALA A CA 1
ATOM 908 C C . ALA A 1 122 ? 92.543 10.478 7.947 1.00 40.53 122 ALA A C 1
ATOM 909 O O . ALA A 1 122 ? 93.627 10.617 8.512 1.00 41.12 122 ALA A O 1
ATOM 911 N N . LEU A 1 123 ? 92.417 9.907 6.754 1.00 43.11 123 LEU A N 1
ATOM 912 C CA . LEU A 1 123 ? 93.566 9.415 6.005 1.00 44.03 123 LEU A CA 1
ATOM 913 C C . LEU A 1 123 ? 93.560 10.047 4.617 1.00 45.38 123 LEU A C 1
ATOM 914 O O . LEU A 1 123 ? 92.538 10.579 4.168 1.00 44.56 123 LEU A O 1
ATOM 919 N N . PRO A 1 124 ? 94.708 10.008 3.920 1.00 46.58 124 PRO A N 1
ATOM 920 C CA . PRO A 1 124 ? 94.769 10.593 2.580 1.00 46.59 124 PRO A CA 1
ATOM 921 C C . PRO A 1 124 ? 93.772 9.903 1.652 1.00 46.94 124 PRO A C 1
ATOM 922 O O . PRO A 1 124 ? 93.653 8.680 1.653 1.00 47.84 124 PRO A O 1
ATOM 926 N N . GLY A 1 125 ? 93.051 10.696 0.869 1.00 47.23 125 GLY A N 1
ATOM 927 C CA . GLY A 1 125 ? 92.072 10.133 -0.035 1.00 47.45 125 GLY A CA 1
ATOM 928 C C . GLY A 1 125 ? 90.718 10.006 0.634 1.00 48.42 125 GLY A C 1
ATOM 929 O O . GLY A 1 125 ? 89.942 9.109 0.309 1.00 48.24 125 GLY A O 1
ATOM 930 N N . ASP A 1 126 ? 90.439 10.904 1.576 1.00 48.52 126 ASP A N 1
ATOM 931 C CA . ASP A 1 126 ? 89.165 10.904 2.286 1.00 48.68 126 ASP A CA 1
ATOM 932 C C . ASP A 1 126 ? 88.849 9.539 2.873 1.00 46.55 126 ASP A C 1
ATOM 933 O O . ASP A 1 126 ? 87.715 9.076 2.780 1.00 46.71 126 ASP A O 1
ATOM 938 N N . ARG A 1 127 ? 89.840 8.890 3.469 1.00 43.67 127 ARG A N 1
ATOM 939 C CA . ARG A 1 127 ? 89.620 7.579 4.057 1.00 42.56 127 ARG A CA 1
ATOM 940 C C . ARG A 1 127 ? 89.674 7.677 5.580 1.00 42.03 127 ARG A C 1
ATOM 941 O O . ARG A 1 127 ? 89.921 8.752 6.131 1.00 40.41 127 ARG A O 1
ATOM 949 N N . THR A 1 128 ? 89.439 6.562 6.263 1.00 40.93 128 THR A N 1
ATOM 950 C CA . THR A 1 128 ? 89.433 6.571 7.719 1.00 38.79 128 THR A CA 1
ATOM 951 C C . THR A 1 128 ? 90.172 5.412 8.367 1.00 38.52 128 THR A C 1
ATOM 952 O O . THR A 1 128 ? 90.151 4.289 7.869 1.00 39.11 128 THR A O 1
ATOM 956 N N . LYS A 1 129 ? 90.822 5.694 9.490 1.00 37.54 129 LYS A N 1
ATOM 957 C CA . LYS A 1 129 ? 91.507 4.662 10.251 1.00 37.26 129 LYS A CA 1
ATOM 958 C C . LYS A 1 129 ? 90.858 4.649 11.632 1.00 38.12 129 LYS A C 1
ATOM 959 O O . LYS A 1 129 ? 90.888 5.651 12.349 1.00 38.21 129 LYS A O 1
ATOM 965 N N . LEU A 1 130 ? 90.263 3.518 11.992 1.00 36.68 130 LEU A N 1
ATOM 966 C CA . LEU A 1 130 ? 89.608 3.362 13.282 1.00 38.02 130 LEU A CA 1
ATOM 967 C C . LEU A 1 130 ? 90.468 2.536 14.234 1.00 38.66 130 LEU A C 1
ATOM 968 O O . LEU A 1 130 ? 90.861 1.419 13.907 1.00 39.55 130 LEU A O 1
ATOM 973 N N . THR A 1 131 ? 90.749 3.084 15.411 1.00 39.40 131 THR A N 1
ATOM 974 C CA . THR A 1 131 ? 91.543 2.390 16.419 1.00 40.64 131 THR A CA 1
ATOM 975 C C . THR A 1 131 ? 90.680 2.181 17.666 1.00 42.23 131 THR A C 1
ATOM 976 O O . THR A 1 131 ? 90.359 3.141 18.370 1.00 43.86 131 THR A O 1
ATOM 980 N N . SER A 1 132 ? 90.272 0.938 17.913 1.00 43.77 132 SER A N 1
ATOM 981 C CA . SER A 1 132 ? 89.441 0.607 19.076 1.00 45.91 132 SER A CA 1
ATOM 982 C C . SER A 1 132 ? 90.323 0.088 20.190 1.00 47.07 132 SER A C 1
ATOM 983 O O . SER A 1 132 ? 91.160 -0.792 19.985 1.00 48.17 132 SER A O 1
ATOM 986 N N . HIS A 1 133 ? 90.111 0.619 21.380 1.00 47.02 133 HIS A N 1
ATOM 987 C CA . HIS A 1 133 ? 90.918 0.241 22.521 1.00 47.55 133 HIS A CA 1
ATOM 988 C C . HIS A 1 133 ? 90.028 -0.313 23.624 1.00 46.79 133 HIS A C 1
ATOM 989 O O . HIS A 1 133 ? 89.224 0.414 24.202 1.00 48.63 133 HIS A O 1
ATOM 996 N N . SER A 1 134 ? 90.165 -1.604 23.904 1.00 44.23 134 SER A N 1
ATOM 997 C CA . SER A 1 134 ? 89.364 -2.245 24.943 1.00 44.85 134 SER A CA 1
ATOM 998 C C . SER A 1 134 ? 90.209 -2.573 26.161 1.00 44.20 134 SER A C 1
ATOM 999 O O . SER A 1 134 ? 91.114 -3.395 26.085 1.00 44.25 134 SER A O 1
ATOM 1002 N N . VAL A 1 135 ? 89.907 -1.929 27.283 1.00 43.49 135 VAL A N 1
ATOM 1003 C CA . VAL A 1 135 ? 90.639 -2.174 28.514 1.00 42.16 135 VAL A CA 1
ATOM 1004 C C . VAL A 1 135 ? 89.727 -2.941 29.473 1.00 42.45 135 VAL A C 1
ATOM 1005 O O . VAL A 1 135 ? 88.656 -2.457 29.854 1.00 38.59 135 VAL A O 1
ATOM 1009 N N . PHE A 1 136 ? 90.171 -4.138 29.856 1.00 42.24 136 PHE A N 1
ATOM 1010 C CA . PHE A 1 136 ? 89.424 -5.027 30.738 1.00 41.88 136 PHE A CA 1
ATOM 1011 C C . PHE A 1 136 ? 89.796 -4.933 32.211 1.00 42.62 136 PHE A C 1
ATOM 1012 O O . PHE A 1 136 ? 90.861 -4.436 32.571 1.00 43.71 136 PHE A O 1
ATOM 1020 N N . GLN A 1 137 ? 88.901 -5.434 33.059 1.00 43.38 137 GLN A N 1
ATOM 1021 C CA . GLN A 1 137 ? 89.103 -5.423 34.504 1.00 44.27 137 GLN A CA 1
ATOM 1022 C C . GLN A 1 137 ? 90.328 -6.244 34.904 1.00 44.44 137 GLN A C 1
ATOM 1023 O O . GLN A 1 137 ? 91.085 -5.862 35.793 1.00 44.59 137 GLN A O 1
ATOM 1029 N N . THR A 1 138 ? 90.505 -7.380 34.247 1.00 44.02 138 THR A N 1
ATOM 1030 C CA . THR A 1 138 ? 91.618 -8.261 34.549 1.00 45.34 138 THR A CA 1
ATOM 1031 C C . THR A 1 138 ? 92.050 -8.965 33.287 1.00 45.93 138 THR A C 1
ATOM 1032 O O . THR A 1 138 ? 91.306 -9.010 32.310 1.00 45.49 138 THR A O 1
ATOM 1036 N N . ILE A 1 139 ? 93.250 -9.527 33.312 1.00 46.48 139 ILE A N 1
ATOM 1037 C CA . ILE A 1 139 ? 93.753 -10.240 32.154 1.00 48.35 139 ILE A CA 1
ATOM 1038 C C . ILE A 1 139 ? 92.826 -11.386 31.757 1.00 47.85 139 ILE A C 1
ATOM 1039 O O . ILE A 1 139 ? 92.592 -11.607 30.572 1.00 48.35 139 ILE A O 1
ATOM 1044 N N . GLU A 1 140 ? 92.292 -12.111 32.738 1.00 48.29 140 GLU A N 1
ATOM 1045 C CA . GLU A 1 140 ? 91.396 -13.222 32.434 1.00 48.79 140 GLU A CA 1
ATOM 1046 C C . GLU A 1 140 ? 90.150 -12.727 31.700 1.00 48.31 140 GLU A C 1
ATOM 1047 O O . GLU A 1 140 ? 89.685 -13.370 30.760 1.00 47.55 140 GLU A O 1
ATOM 1053 N N . ASP A 1 141 ? 89.611 -11.585 32.127 1.00 47.21 141 ASP A N 1
ATOM 1054 C CA . ASP A 1 141 ? 88.441 -11.023 31.460 1.00 46.20 141 ASP A CA 1
ATOM 1055 C C . ASP A 1 141 ? 88.807 -10.764 30.005 1.00 45.46 141 ASP A C 1
ATOM 1056 O O . ASP A 1 141 ? 88.034 -11.071 29.105 1.00 46.00 141 ASP A O 1
ATOM 1061 N N . ARG A 1 142 ? 89.999 -10.221 29.779 1.00 45.30 142 ARG A N 1
ATOM 1062 C CA . ARG A 1 142 ? 90.468 -9.949 28.427 1.00 46.19 142 ARG A CA 1
ATOM 1063 C C . ARG A 1 142 ? 90.537 -11.268 27.662 1.00 48.76 142 ARG A C 1
ATOM 1064 O O . ARG A 1 142 ? 90.055 -11.373 26.534 1.00 49.17 142 ARG A O 1
ATOM 1072 N N . ASP A 1 143 ? 91.135 -12.279 28.284 1.00 50.71 143 ASP A N 1
ATOM 1073 C CA . ASP A 1 143 ? 91.275 -13.591 27.658 1.00 53.71 143 ASP A CA 1
ATOM 1074 C C . ASP A 1 143 ? 89.917 -14.215 27.340 1.00 54.76 143 ASP A C 1
ATOM 1075 O O . ASP A 1 143 ? 89.703 -14.726 26.240 1.00 54.80 143 ASP A O 1
ATOM 1080 N N . GLY A 1 144 ? 89.010 -14.171 28.308 1.00 56.36 144 GLY A N 1
ATOM 1081 C CA . GLY A 1 144 ? 87.684 -14.723 28.103 1.00 59.82 144 GLY A CA 1
ATOM 1082 C C . GLY A 1 144 ? 86.974 -14.119 26.904 1.00 61.97 144 GLY A C 1
ATOM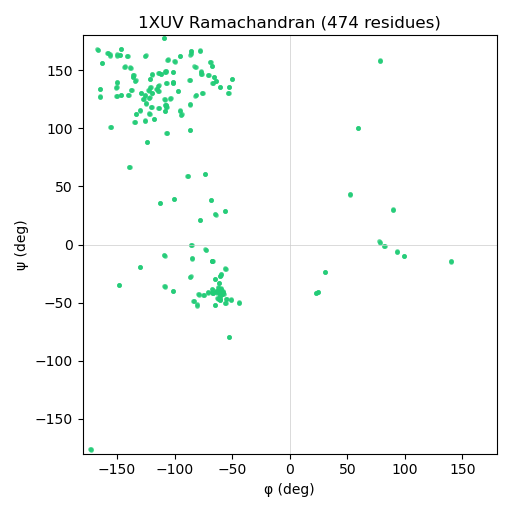 1083 O O . GLY A 1 144 ? 86.252 -14.817 26.190 1.00 63.18 144 GLY A O 1
ATOM 1092 N N . LEU A 1 146 ? 88.331 -12.876 24.103 1.00 65.84 146 LEU A N 1
ATOM 1093 C CA . LEU A 1 146 ? 88.933 -13.432 22.896 1.00 66.45 146 LEU A CA 1
ATOM 1094 C C . LEU A 1 146 ? 88.425 -14.849 22.639 1.00 68.22 146 LEU A C 1
ATOM 1095 O O . LEU A 1 146 ? 88.139 -15.229 21.501 1.00 67.83 146 LEU A O 1
ATOM 1100 N N . GLN A 1 147 ? 88.316 -15.625 23.711 1.00 69.77 147 GLN A N 1
ATOM 1101 C CA . GLN A 1 147 ? 87.850 -17.003 23.624 1.00 72.15 147 GLN A CA 1
ATOM 1102 C C . GLN A 1 147 ? 86.435 -17.078 23.054 1.00 72.93 147 GLN A C 1
ATOM 1103 O O . GLN A 1 147 ? 86.049 -18.079 22.446 1.00 72.90 147 GLN A O 1
ATOM 1109 N N . SER A 1 148 ? 85.671 -16.005 23.247 1.00 74.12 148 SER A N 1
ATOM 1110 C CA . SER A 1 148 ? 84.296 -15.931 22.765 1.00 74.77 148 SER A CA 1
ATOM 1111 C C . SER A 1 148 ? 84.215 -15.648 21.269 1.00 75.09 148 SER A C 1
ATOM 1112 O O . SER A 1 148 ? 83.185 -15.185 20.777 1.00 75.89 148 SER A O 1
ATOM 1115 N N . GLY A 1 149 ? 85.297 -15.928 20.552 1.00 75.59 149 GLY A N 1
ATOM 1116 C CA . GLY A 1 149 ? 85.313 -15.698 19.119 1.00 75.53 149 GLY A CA 1
ATOM 1117 C C . GLY A 1 149 ? 85.066 -14.244 18.779 1.00 76.01 149 GLY A C 1
ATOM 1118 O O . GLY A 1 149 ? 84.456 -13.928 17.760 1.00 75.02 149 GLY A O 1
ATOM 1127 N N . GLU A 1 151 ? 87.310 -11.954 17.978 1.00 75.68 151 GLU A N 1
ATOM 1128 C CA . GLU A 1 151 ? 88.099 -11.578 16.818 1.00 74.68 151 GLU A CA 1
ATOM 1129 C C . GLU A 1 151 ? 87.377 -11.905 15.521 1.00 73.07 151 GLU A C 1
ATOM 1130 O O . GLU A 1 151 ? 87.641 -11.303 14.480 1.00 73.35 151 GLU A O 1
ATOM 1136 N N . GLU A 1 152 ? 86.463 -12.864 15.585 1.00 70.40 152 GLU A N 1
ATOM 1137 C CA . GLU A 1 152 ? 85.707 -13.267 14.410 1.00 68.39 152 GLU A CA 1
ATOM 1138 C C . GLU A 1 152 ? 84.527 -12.315 14.235 1.00 65.75 152 GLU A C 1
ATOM 1139 O O . GLU A 1 152 ? 84.293 -11.794 13.147 1.00 64.34 152 GLU A O 1
ATOM 1145 N N . GLY A 1 153 ? 83.796 -12.092 15.323 1.00 63.27 153 GLY A N 1
ATOM 1146 C CA . GLY A 1 153 ? 82.647 -11.207 15.281 1.00 61.62 153 GLY A CA 1
ATOM 1147 C C . GLY A 1 153 ? 83.013 -9.802 14.852 1.00 60.26 153 GLY A C 1
ATOM 1148 O O . GLY A 1 153 ? 82.306 -9.187 14.053 1.00 58.83 153 GLY A O 1
ATOM 1149 N N . ILE A 1 154 ? 84.122 -9.292 15.382 1.00 59.01 154 ILE A N 1
ATOM 1150 C CA . ILE A 1 154 ? 84.587 -7.950 15.052 1.00 57.73 154 ILE A CA 1
ATOM 1151 C C . ILE A 1 154 ? 84.826 -7.846 13.545 1.00 55.81 154 ILE A C 1
ATOM 1152 O O . ILE A 1 154 ? 84.456 -6.852 12.917 1.00 54.75 154 ILE A O 1
ATOM 1157 N N . ASN A 1 155 ? 85.434 -8.883 12.974 1.00 53.95 155 ASN A N 1
ATOM 1158 C CA . ASN A 1 155 ? 85.706 -8.927 11.541 1.00 52.45 155 ASN A CA 1
ATOM 1159 C C . ASN A 1 155 ? 84.412 -8.877 10.739 1.00 51.10 155 ASN A C 1
ATOM 1160 O O . ASN A 1 155 ? 84.338 -8.213 9.705 1.00 51.56 155 ASN A O 1
ATOM 1165 N N . ASP A 1 156 ? 83.394 -9.588 11.210 1.00 48.76 156 ASP A N 1
ATOM 1166 C CA . ASP A 1 156 ? 82.121 -9.603 10.508 1.00 47.26 156 ASP A CA 1
ATOM 1167 C C . ASP A 1 156 ? 81.490 -8.227 10.516 1.00 45.46 156 ASP A C 1
ATOM 1168 O O . ASP A 1 156 ? 81.111 -7.710 9.467 1.00 45.73 156 ASP A O 1
ATOM 1173 N N . SER A 1 157 ? 81.382 -7.637 11.702 1.00 43.94 157 SER A N 1
ATOM 1174 C CA . SER A 1 157 ? 80.776 -6.320 11.838 1.00 43.89 157 SER A CA 1
ATOM 1175 C C . SER A 1 157 ? 81.456 -5.290 10.938 1.00 41.65 157 SER A C 1
ATOM 1176 O O . SER A 1 157 ? 80.787 -4.531 10.236 1.00 42.36 157 SER A O 1
ATOM 1179 N N . TYR A 1 158 ? 82.782 -5.271 10.949 1.00 42.27 158 TYR A N 1
ATOM 1180 C CA . TYR A 1 158 ? 83.522 -4.327 10.119 1.00 42.39 158 TYR A CA 1
ATOM 1181 C C . TYR A 1 158 ? 83.234 -4.563 8.637 1.00 43.15 158 TYR A C 1
ATOM 1182 O O . TYR A 1 158 ? 83.227 -3.625 7.835 1.00 43.20 158 TYR A O 1
ATOM 1191 N N . GLU A 1 159 ? 83.007 -5.822 8.272 1.00 43.20 159 GLU A N 1
ATOM 1192 C CA . GLU A 1 159 ? 82.682 -6.151 6.888 1.00 43.81 159 GLU A CA 1
ATOM 1193 C C . GLU A 1 159 ? 81.272 -5.628 6.602 1.00 41.88 159 GLU A C 1
ATOM 1194 O O . GLU A 1 159 ? 81.013 -5.064 5.536 1.00 39.52 159 GLU A O 1
ATOM 1200 N N . ARG A 1 160 ? 80.370 -5.803 7.565 1.00 40.90 160 ARG A N 1
ATOM 1201 C CA . ARG A 1 160 ? 78.996 -5.314 7.427 1.00 40.12 160 ARG A CA 1
ATOM 1202 C C . ARG A 1 160 ? 79.055 -3.791 7.281 1.00 38.11 160 ARG A C 1
ATOM 1203 O O . ARG A 1 160 ? 78.296 -3.202 6.513 1.00 37.91 160 ARG A O 1
ATOM 1211 N N . LEU A 1 161 ? 79.980 -3.164 8.009 1.00 36.86 161 LEU A N 1
ATOM 1212 C CA . LEU A 1 161 ? 80.144 -1.718 7.966 1.00 35.63 161 LEU A CA 1
ATOM 1213 C C . LEU A 1 161 ? 80.652 -1.264 6.606 1.00 36.03 161 LEU A C 1
ATOM 1214 O O . LEU A 1 161 ? 80.242 -0.218 6.098 1.00 36.31 161 LEU A O 1
ATOM 1219 N N . ASP A 1 162 ? 81.557 -2.042 6.019 1.00 37.73 162 ASP A N 1
ATOM 1220 C CA . ASP A 1 162 ? 82.085 -1.720 4.690 1.00 38.26 162 ASP A CA 1
ATOM 1221 C C . ASP A 1 162 ? 80.903 -1.597 3.735 1.00 36.74 162 ASP A C 1
ATOM 1222 O O . ASP A 1 162 ? 80.776 -0.614 3.013 1.00 36.91 162 ASP A O 1
ATOM 1227 N N . GLU A 1 163 ? 80.028 -2.600 3.749 1.00 38.23 163 GLU A N 1
ATOM 1228 C CA . GLU A 1 163 ? 78.859 -2.618 2.870 1.00 38.66 163 GLU A CA 1
ATOM 1229 C C . GLU A 1 163 ? 77.928 -1.438 3.104 1.00 37.42 163 GLU A C 1
ATOM 1230 O O . GLU A 1 163 ? 77.416 -0.840 2.156 1.00 38.75 163 GLU A O 1
ATOM 1236 N N . LEU A 1 164 ? 77.701 -1.117 4.374 1.00 36.02 164 LEU A N 1
ATOM 1237 C CA . LEU A 1 164 ? 76.834 -0.008 4.732 1.00 34.66 164 LEU A CA 1
ATOM 1238 C C . LEU A 1 164 ? 77.460 1.312 4.283 1.00 34.30 164 LEU A C 1
ATOM 1239 O O . LEU A 1 164 ? 76.767 2.191 3.764 1.00 32.33 164 LEU A O 1
ATOM 1244 N N . LEU A 1 165 ? 78.770 1.457 4.478 1.00 33.65 165 LEU A N 1
ATOM 1245 C CA . LEU A 1 165 ? 79.442 2.691 4.074 1.00 34.23 165 LEU A CA 1
ATOM 1246 C C . LEU A 1 165 ? 79.275 2.920 2.572 1.00 35.22 165 LEU A C 1
ATOM 1247 O O . LEU A 1 165 ? 79.082 4.056 2.130 1.00 34.74 165 LEU A O 1
ATOM 1252 N N . GLU A 1 166 ? 79.328 1.847 1.787 1.00 35.45 166 GLU A N 1
ATOM 1253 C CA . GLU A 1 166 ? 79.160 1.996 0.344 1.00 38.56 166 GLU A CA 1
ATOM 1254 C C . GLU A 1 166 ? 77.784 2.548 0.014 1.00 39.60 166 GLU A C 1
ATOM 1255 O O . GLU A 1 166 ? 77.642 3.413 -0.859 1.00 38.66 166 GLU A O 1
ATOM 1261 N N . LYS A 1 167 ? 76.766 2.060 0.716 1.00 39.73 167 LYS A N 1
ATOM 1262 C CA . LYS A 1 167 ? 75.401 2.538 0.491 1.00 38.78 167 LYS A CA 1
ATOM 1263 C C . LYS A 1 167 ? 75.313 4.008 0.874 1.00 37.75 167 LYS A C 1
ATOM 1264 O O . LYS A 1 167 ? 74.674 4.809 0.191 1.00 36.17 167 LYS A O 1
ATOM 1278 N N . LYS A 1 169 ? 77.778 6.186 0.878 1.00 41.38 169 LYS A N 1
ATOM 1279 C CA . LYS A 1 169 ? 78.525 6.948 -0.122 1.00 43.48 169 LYS A CA 1
ATOM 1280 C C . LYS A 1 169 ? 77.703 7.093 -1.402 1.00 45.38 169 LYS A C 1
ATOM 1281 O O . LYS A 1 169 ? 77.686 8.163 -2.002 1.00 45.19 169 LYS A O 1
ATOM 1287 N N . LYS A 1 170 ? 77.026 6.020 -1.819 1.00 48.52 170 LYS A N 1
ATOM 1288 C CA . LYS A 1 170 ? 76.197 6.063 -3.030 1.00 51.43 170 LYS A CA 1
ATOM 1289 C C . LYS A 1 170 ? 75.114 7.109 -2.843 1.00 53.58 170 LYS A C 1
ATOM 1290 O O . LYS A 1 170 ? 74.828 7.894 -3.744 1.00 53.97 170 LYS A O 1
ATOM 1296 N N . LEU A 1 171 ? 74.496 7.099 -1.666 1.00 56.06 171 LEU A N 1
ATOM 1297 C CA . LEU A 1 171 ? 73.430 8.038 -1.361 1.00 59.75 171 LEU A CA 1
ATOM 1298 C C . LEU A 1 171 ? 73.980 9.446 -1.341 1.00 62.39 171 LEU A C 1
ATOM 1299 O O . LEU A 1 171 ? 73.269 10.398 -1.640 1.00 63.01 171 LEU A O 1
ATOM 1304 N N . GLU A 1 172 ? 75.253 9.578 -0.982 1.00 65.88 172 GLU A N 1
ATOM 1305 C CA . GLU A 1 172 ? 75.891 10.888 -0.901 1.00 68.73 172 GLU A CA 1
ATOM 1306 C C . GLU A 1 172 ? 75.707 11.667 -2.203 1.00 70.16 172 GLU A C 1
ATOM 1307 O O . GLU A 1 172 ? 74.847 12.546 -2.302 1.00 70.55 172 GLU A O 1
ATOM 1313 N N . HIS A 1 173 ? 76.517 11.340 -3.201 1.00 71.33 173 HIS A N 1
ATOM 1314 C CA . HIS A 1 173 ? 76.444 12.008 -4.492 1.00 73.06 173 HIS A CA 1
ATOM 1315 C C . HIS A 1 173 ? 76.287 10.995 -5.617 1.00 73.25 173 HIS A C 1
ATOM 1316 O O . HIS A 1 173 ? 75.169 10.916 -6.175 1.00 72.67 173 HIS A O 1
ATOM 1323 N N . ASN B 1 11 ? 107.617 38.839 66.845 1.00 51.71 11 ASN B N 1
ATOM 1324 C CA . ASN B 1 11 ? 106.708 39.147 67.986 1.00 50.93 11 ASN B CA 1
ATOM 1325 C C . ASN B 1 11 ? 107.517 39.750 69.124 1.00 50.26 11 ASN B C 1
ATOM 1326 O O . ASN B 1 11 ? 108.495 39.163 69.57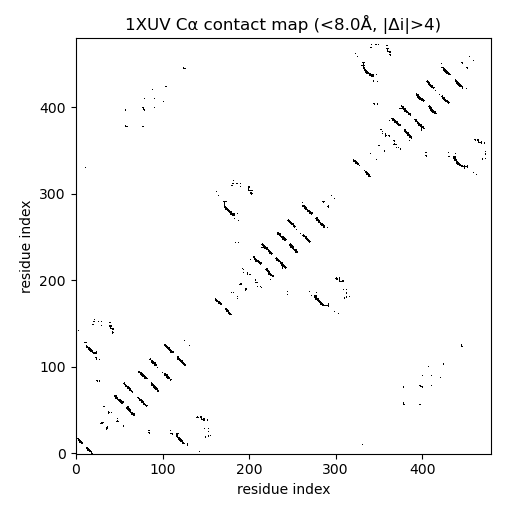9 1.00 50.59 11 ASN B O 1
ATOM 1331 N N . PRO B 1 12 ? 107.117 40.939 69.596 1.00 49.92 12 PRO B N 1
ATOM 1332 C CA . PRO B 1 12 ? 107.801 41.639 70.685 1.00 49.64 12 PRO B CA 1
ATOM 1333 C C . PRO B 1 12 ? 107.508 41.071 72.068 1.00 49.24 12 PRO B C 1
ATOM 1334 O O . PRO B 1 12 ? 106.409 40.588 72.333 1.00 48.24 12 PRO B O 1
ATOM 1338 N N . THR B 1 13 ? 108.507 41.139 72.940 1.00 49.10 13 THR B N 1
ATOM 1339 C CA . THR B 1 13 ? 108.387 40.646 74.302 1.00 49.80 13 THR B CA 1
ATOM 1340 C C . THR B 1 13 ? 108.304 41.832 75.248 1.00 52.57 13 THR B C 1
ATOM 1341 O O . THR B 1 13 ? 109.325 42.398 75.643 1.00 54.44 13 THR B O 1
ATOM 1345 N N . ARG B 1 14 ? 107.081 42.207 75.605 1.00 53.88 14 ARG B N 1
ATOM 1346 C CA . ARG B 1 14 ? 106.854 43.341 76.494 1.00 54.27 14 ARG B CA 1
ATOM 1347 C C . ARG B 1 14 ? 107.031 42.959 77.956 1.00 53.46 14 ARG B C 1
ATOM 1348 O O . ARG B 1 14 ? 106.438 41.993 78.432 1.00 54.05 14 ARG B O 1
ATOM 1356 N N . ILE B 1 15 ? 107.837 43.737 78.667 1.00 51.74 15 ILE B N 1
ATOM 1357 C CA . ILE B 1 15 ? 108.101 43.472 80.068 1.00 50.76 15 ILE B CA 1
ATOM 1358 C C . ILE B 1 15 ? 107.793 44.681 80.940 1.00 51.31 15 ILE B C 1
ATOM 1359 O O . ILE B 1 15 ? 108.354 45.758 80.748 1.00 51.36 15 ILE B O 1
ATOM 1364 N N . THR B 1 16 ? 106.892 44.497 81.898 1.00 51.09 16 THR B N 1
ATOM 1365 C CA . THR B 1 16 ? 106.515 45.566 82.806 1.00 49.96 16 THR B CA 1
ATOM 1366 C C . THR B 1 16 ? 107.109 45.297 84.184 1.00 50.75 16 THR B C 1
ATOM 1367 O O . THR B 1 16 ? 106.797 44.286 84.817 1.00 51.06 16 THR B O 1
ATOM 1371 N N . ALA B 1 17 ? 107.974 46.201 84.634 1.00 50.65 17 ALA B N 1
ATOM 1372 C CA . ALA B 1 17 ? 108.618 46.089 85.939 1.00 50.56 17 ALA B CA 1
ATOM 1373 C C . ALA B 1 17 ? 108.666 47.468 86.606 1.00 52.03 17 ALA B C 1
ATOM 1374 O O . ALA B 1 17 ? 109.738 48.046 86.798 1.00 50.82 17 ALA B O 1
ATOM 1376 N N . GLU B 1 18 ? 107.494 47.988 86.954 1.00 52.19 18 GLU B N 1
ATOM 1377 C CA . GLU B 1 18 ? 107.381 49.298 87.585 1.00 53.45 18 GLU B CA 1
ATOM 1378 C C . GLU B 1 18 ? 108.272 49.438 88.820 1.00 53.47 18 GLU B C 1
ATOM 1379 O O . GLU B 1 18 ? 108.344 48.538 89.650 1.00 53.12 18 GLU B O 1
ATOM 1385 N N . PRO B 1 19 ? 108.973 50.575 88.954 1.00 53.87 19 PRO B N 1
ATOM 1386 C CA . PRO B 1 19 ? 109.837 50.758 90.122 1.00 53.06 19 PRO B CA 1
ATOM 1387 C C . PRO B 1 19 ? 108.979 50.861 91.369 1.00 53.02 19 PRO B C 1
ATOM 1388 O O . PRO B 1 19 ? 107.926 51.494 91.343 1.00 53.32 19 PRO B O 1
ATOM 1392 N N . GLY B 1 20 ? 109.415 50.222 92.449 1.00 53.67 20 GLY B N 1
ATOM 1393 C CA . GLY B 1 20 ? 108.652 50.267 93.684 1.00 54.60 20 GLY B CA 1
ATOM 1394 C C . GLY B 1 20 ? 107.690 49.104 93.856 1.00 55.38 20 GLY B C 1
ATOM 1395 O O . GLY B 1 20 ? 107.060 48.965 94.906 1.00 55.97 20 GLY B O 1
ATOM 1396 N N . LYS B 1 21 ? 107.566 48.270 92.827 1.00 55.23 21 LYS B N 1
ATOM 1397 C CA . LYS B 1 21 ? 106.677 47.110 92.890 1.00 54.87 21 LYS B CA 1
ATOM 1398 C C . LYS B 1 21 ? 107.464 45.811 92.998 1.00 53.25 21 LYS B C 1
ATOM 1399 O O . LYS B 1 21 ? 108.576 45.699 92.482 1.00 54.12 21 LYS B O 1
ATOM 1405 N N . GLN B 1 22 ? 106.877 44.827 93.671 1.00 50.78 22 GLN B N 1
ATOM 1406 C CA . GLN B 1 22 ? 107.534 43.543 93.857 1.00 48.09 22 GLN B CA 1
ATOM 1407 C C . GLN B 1 22 ? 107.011 42.501 92.874 1.00 48.81 22 GLN B C 1
ATOM 1408 O O . GLN B 1 22 ? 106.835 41.335 93.222 1.00 49.91 22 GLN B O 1
ATOM 1414 N N . GLU B 1 23 ? 106.768 42.924 91.640 1.00 47.85 23 GLU B N 1
ATOM 1415 C CA . GLU B 1 23 ? 106.272 42.010 90.627 1.00 47.63 23 GLU B CA 1
ATOM 1416 C C . GLU B 1 23 ? 106.803 42.379 89.255 1.00 46.25 23 GLU B C 1
ATOM 1417 O O . GLU B 1 23 ? 107.369 43.453 89.065 1.00 45.56 23 GLU B O 1
ATOM 1423 N N . ILE B 1 24 ? 106.611 41.470 88.306 1.00 44.70 24 ILE B N 1
ATOM 1424 C CA . ILE B 1 24 ? 107.042 41.657 86.930 1.00 43.30 24 ILE B CA 1
ATOM 1425 C C . ILE B 1 24 ? 106.049 40.957 86.024 1.00 44.26 24 ILE B C 1
ATOM 1426 O O . ILE B 1 24 ? 105.735 39.783 86.224 1.00 43.92 24 ILE B O 1
ATOM 1431 N N . ILE B 1 25 ? 105.554 41.679 85.027 1.00 43.88 25 ILE B N 1
ATOM 1432 C CA . ILE B 1 25 ? 104.611 41.109 84.087 1.00 44.28 25 ILE B CA 1
ATOM 1433 C C . ILE B 1 25 ? 105.240 41.084 82.706 1.00 45.69 25 ILE B C 1
ATOM 1434 O O . ILE B 1 25 ? 105.833 42.067 82.263 1.00 46.70 25 ILE B O 1
ATOM 1439 N N . ILE B 1 26 ? 105.111 39.953 82.028 1.00 45.35 26 ILE B N 1
ATOM 1440 C CA . ILE B 1 26 ? 105.676 39.798 80.701 1.00 45.59 26 ILE B CA 1
ATOM 1441 C C . ILE B 1 26 ? 104.617 39.276 79.751 1.00 46.21 26 ILE B C 1
ATOM 1442 O O . ILE B 1 26 ? 103.925 38.313 80.057 1.00 47.75 26 ILE B O 1
ATOM 1447 N N . THR B 1 27 ? 104.470 39.926 78.605 1.00 46.48 27 THR B N 1
ATOM 1448 C CA . THR B 1 27 ? 103.493 39.476 77.631 1.00 46.59 27 THR B CA 1
ATOM 1449 C C . THR B 1 27 ? 104.252 39.134 76.368 1.00 45.79 27 THR B C 1
ATOM 1450 O O . THR B 1 27 ? 105.257 39.769 76.051 1.00 46.83 27 THR B O 1
ATOM 1454 N N . ARG B 1 28 ? 103.776 38.129 75.644 1.00 44.84 28 ARG B N 1
ATOM 1455 C CA . ARG B 1 28 ? 104.446 37.710 74.427 1.00 42.12 28 ARG B CA 1
ATOM 1456 C C . ARG B 1 28 ? 103.508 36.830 73.619 1.00 41.78 28 ARG B C 1
ATOM 1457 O O . ARG B 1 28 ? 102.874 35.926 74.159 1.00 40.13 28 ARG B O 1
ATOM 1465 N N . GLU B 1 29 ? 103.420 37.099 72.322 1.00 41.37 29 GLU B N 1
ATOM 1466 C CA . GLU B 1 29 ? 102.564 36.314 71.443 1.00 40.95 29 GLU B CA 1
ATOM 1467 C C . GLU B 1 29 ? 103.385 35.286 70.677 1.00 40.13 29 GLU B C 1
ATOM 1468 O O . GLU B 1 29 ? 104.598 35.434 70.516 1.00 39.81 29 GLU B O 1
ATOM 1474 N N . PHE B 1 30 ? 102.708 34.241 70.214 1.00 39.16 30 PHE B N 1
ATOM 1475 C CA . PHE B 1 30 ? 103.347 33.174 69.458 1.00 39.16 30 PHE B CA 1
ATOM 1476 C C . PHE B 1 30 ? 102.473 32.831 68.278 1.00 39.93 30 PHE B C 1
ATOM 1477 O O . PHE B 1 30 ? 101.253 32.909 68.372 1.00 41.42 30 PHE B O 1
ATOM 1485 N N . ASP B 1 31 ? 103.102 32.461 67.167 1.00 40.26 31 ASP B N 1
ATOM 1486 C CA . ASP B 1 31 ? 102.374 32.113 65.960 1.00 39.63 31 ASP B CA 1
ATOM 1487 C C . ASP B 1 31 ? 102.025 30.639 65.953 1.00 38.91 31 ASP B C 1
ATOM 1488 O O . ASP B 1 31 ? 102.421 29.900 65.056 1.00 38.37 31 ASP B O 1
ATOM 1493 N N . ALA B 1 32 ? 101.280 30.214 66.963 1.00 37.29 32 ALA B N 1
ATOM 1494 C CA . ALA B 1 32 ? 100.867 28.823 67.066 1.00 36.47 32 ALA B CA 1
ATOM 1495 C C . ALA B 1 32 ? 99.722 28.745 68.059 1.00 34.39 32 ALA B C 1
ATOM 1496 O O . ALA B 1 32 ? 99.579 29.610 68.901 1.00 35.77 32 ALA B O 1
ATOM 1498 N N . PRO B 1 33 ? 98.881 27.713 67.961 1.00 35.81 33 PRO B N 1
ATOM 1499 C CA . PRO B 1 33 ? 97.759 27.574 68.891 1.00 37.58 33 PRO B CA 1
ATOM 1500 C C . PRO B 1 33 ? 98.278 27.330 70.304 1.00 38.74 33 PRO B C 1
ATOM 1501 O O . PRO B 1 33 ? 99.294 26.659 70.480 1.00 38.70 33 PRO B O 1
ATOM 1505 N N . ARG B 1 34 ? 97.591 27.883 71.301 1.00 37.61 34 ARG B N 1
ATOM 1506 C CA . ARG B 1 34 ? 98.018 27.717 72.683 1.00 37.76 34 ARG B CA 1
ATOM 1507 C C . ARG B 1 34 ? 98.165 26.260 73.102 1.00 37.40 34 ARG B C 1
ATOM 1508 O O . ARG B 1 34 ? 98.866 25.963 74.061 1.00 37.91 34 ARG B O 1
ATOM 1516 N N . GLU B 1 35 ? 97.510 25.359 72.377 1.00 38.26 35 GLU B N 1
ATOM 1517 C CA . GLU B 1 35 ? 97.584 23.933 72.676 1.00 38.90 35 GLU B CA 1
ATOM 1518 C C . GLU B 1 35 ? 99.035 23.468 72.482 1.00 39.22 35 GLU B C 1
ATOM 1519 O O . GLU B 1 35 ? 99.560 22.678 73.263 1.00 36.14 35 GLU B O 1
ATOM 1525 N N . LEU B 1 36 ? 99.663 23.988 71.432 1.00 36.30 36 LEU B N 1
ATOM 1526 C CA . LEU B 1 36 ? 101.031 23.674 71.096 1.00 34.94 36 LEU B CA 1
ATOM 1527 C C . LEU B 1 36 ? 101.985 24.386 72.042 1.00 33.29 36 LEU B C 1
ATOM 1528 O O . LEU B 1 36 ? 102.950 23.797 72.521 1.00 32.23 36 LEU B O 1
ATOM 1533 N N . VAL B 1 37 ? 101.716 25.651 72.324 1.00 32.04 37 VAL B N 1
ATOM 1534 C CA . VAL B 1 37 ? 102.580 26.387 73.229 1.00 30.57 37 VAL B CA 1
ATOM 1535 C C . VAL B 1 37 ? 102.545 25.736 74.610 1.00 30.91 37 VAL B C 1
ATOM 1536 O O . VAL B 1 37 ? 103.589 25.521 75.217 1.00 30.72 37 VAL B O 1
ATOM 1540 N N . PHE B 1 38 ? 101.345 25.415 75.093 1.00 27.78 38 PHE B N 1
ATOM 1541 C CA . PHE B 1 38 ? 101.174 24.793 76.402 1.00 26.27 38 PHE B CA 1
ATOM 1542 C C . PHE B 1 38 ? 101.965 23.495 76.436 1.00 25.99 38 PHE B C 1
ATOM 1543 O O . PHE B 1 38 ? 102.599 23.180 77.432 1.00 27.43 38 PHE B O 1
ATOM 1551 N N . LYS B 1 39 ? 101.915 22.732 75.348 1.00 25.86 39 LYS B N 1
ATOM 1552 C CA . LYS B 1 39 ? 102.657 21.477 75.298 1.00 26.69 39 LYS B CA 1
ATOM 1553 C C . LYS B 1 39 ? 104.166 21.718 75.452 1.00 25.49 39 LYS B C 1
ATOM 1554 O O . LYS B 1 39 ? 104.856 20.946 76.122 1.00 26.23 39 LYS B O 1
ATOM 1560 N N . ALA B 1 40 ? 104.680 22.779 74.836 1.00 24.24 40 ALA B N 1
ATOM 1561 C CA . ALA B 1 40 ? 106.103 23.105 74.942 1.00 25.01 40 ALA B CA 1
ATOM 1562 C C . ALA B 1 40 ? 106.478 23.331 76.411 1.00 28.32 40 ALA B C 1
ATOM 1563 O O . ALA B 1 40 ? 107.637 23.156 76.796 1.00 27.45 40 ALA B O 1
ATOM 1565 N N . PHE B 1 41 ? 105.492 23.737 77.216 1.00 27.04 41 PHE B N 1
ATOM 1566 C CA . PHE B 1 41 ? 105.690 23.990 78.645 1.00 29.32 41 PHE B CA 1
ATOM 1567 C C . PHE B 1 41 ? 105.554 22.750 79.522 1.00 31.07 41 PHE B C 1
ATOM 1568 O O . PHE B 1 41 ? 106.163 22.676 80.586 1.00 33.92 41 PHE B O 1
ATOM 1576 N N . THR B 1 42 ? 104.775 21.770 79.077 1.00 30.88 42 THR B N 1
ATOM 1577 C CA . THR B 1 42 ? 104.542 20.579 79.884 1.00 31.88 42 THR B CA 1
ATOM 1578 C C . THR B 1 42 ? 105.180 19.276 79.423 1.00 32.71 42 THR B C 1
ATOM 1579 O O . THR B 1 42 ? 105.144 18.289 80.152 1.00 32.97 42 THR B O 1
ATOM 1583 N N . ASP B 1 43 ? 105.746 19.265 78.224 1.00 31.94 43 ASP B N 1
ATOM 1584 C CA . ASP B 1 43 ? 106.394 18.066 77.696 1.00 31.61 43 ASP B CA 1
ATOM 1585 C C . ASP B 1 43 ? 107.889 18.140 78.003 1.00 31.57 43 ASP B C 1
ATOM 1586 O O . ASP B 1 43 ? 108.608 18.958 77.431 1.00 30.20 43 ASP B O 1
ATOM 1591 N N . PRO B 1 44 ? 108.377 17.264 78.895 1.00 31.76 44 PRO B N 1
ATOM 1592 C CA . PRO B 1 44 ? 109.789 17.212 79.300 1.00 33.01 44 PRO B CA 1
ATOM 1593 C C . PRO B 1 44 ? 110.765 17.335 78.139 1.00 33.06 44 PRO B C 1
ATOM 1594 O O . PRO B 1 44 ? 111.696 18.125 78.184 1.00 33.96 44 PRO B O 1
ATOM 1598 N N . ASP B 1 45 ? 110.544 16.540 77.099 1.00 34.74 45 ASP B N 1
ATOM 1599 C CA . ASP B 1 45 ? 111.435 16.537 75.946 1.00 34.80 45 ASP B CA 1
ATOM 1600 C C . ASP B 1 45 ? 111.415 17.804 75.120 1.00 34.87 45 ASP B C 1
ATOM 1601 O O . ASP B 1 45 ? 112.288 18.005 74.282 1.00 34.48 45 ASP B O 1
ATOM 1606 N N . LEU B 1 46 ? 110.417 18.655 75.338 1.00 31.53 46 LEU B N 1
ATOM 1607 C CA . LEU B 1 46 ? 110.331 19.901 74.590 1.00 31.39 46 LEU B CA 1
ATOM 1608 C C . LEU B 1 46 ? 110.818 21.065 75.448 1.00 31.52 46 LEU B C 1
ATOM 1609 O O . LEU B 1 46 ? 111.525 21.956 74.968 1.00 28.82 46 LEU B O 1
ATOM 1614 N N . TYR B 1 47 ? 110.455 21.040 76.728 1.00 29.71 47 TYR B N 1
ATOM 1615 C CA . TYR B 1 47 ? 110.830 22.103 77.660 1.00 30.28 47 TYR B CA 1
ATOM 1616 C C . TYR B 1 47 ? 112.321 22.445 77.660 1.00 30.54 47 TYR B C 1
ATOM 1617 O O . TYR B 1 47 ? 112.698 23.611 77.612 1.00 26.74 47 TYR B O 1
ATOM 1626 N N . THR B 1 48 ? 113.166 21.423 77.723 1.00 32.39 48 THR B N 1
ATOM 1627 C CA . THR B 1 48 ? 114.607 21.636 77.753 1.00 35.26 48 THR B CA 1
ATOM 1628 C C . THR B 1 48 ? 115.188 22.211 76.461 1.00 37.09 48 THR B C 1
ATOM 1629 O O . THR B 1 48 ? 116.334 22.664 76.443 1.00 38.15 48 THR B O 1
ATOM 1633 N N . GLN B 1 49 ? 114.418 22.194 75.380 1.00 38.75 49 GLN B N 1
ATOM 1634 C CA . GLN B 1 49 ? 114.927 22.723 74.117 1.00 39.46 49 GLN B CA 1
ATOM 1635 C C . GLN B 1 49 ? 114.777 24.222 73.935 1.00 38.99 49 GLN B C 1
ATOM 1636 O O . GLN B 1 49 ? 115.354 24.787 73.011 1.00 39.29 49 GLN B O 1
ATOM 1642 N N . TRP B 1 50 ? 114.001 24.882 74.786 1.00 37.52 50 TRP B N 1
ATOM 1643 C CA . TRP B 1 50 ? 113.864 26.327 74.627 1.00 37.24 50 TRP B CA 1
ATOM 1644 C C . TRP B 1 50 ? 114.097 27.102 75.909 1.00 37.62 50 TRP B C 1
ATOM 1645 O O . TRP B 1 50 ? 114.376 28.296 75.873 1.00 39.42 50 TRP B O 1
ATOM 1656 N N . ILE B 1 51 ? 113.995 26.428 77.046 1.00 38.93 51 ILE B N 1
ATOM 1657 C CA . ILE B 1 51 ? 114.168 27.111 78.317 1.00 40.68 51 ILE B CA 1
ATOM 1658 C C . ILE B 1 51 ? 115.598 27.596 78.524 1.00 42.44 51 ILE B C 1
ATOM 1659 O O . ILE B 1 51 ? 116.548 27.048 77.964 1.00 40.12 51 ILE B O 1
ATOM 1664 N N . GLY B 1 52 ? 115.742 28.646 79.321 1.00 44.53 52 GLY B N 1
ATOM 1665 C CA . GLY B 1 52 ? 117.062 29.175 79.601 1.00 47.82 52 GLY B CA 1
ATOM 1666 C C . GLY B 1 52 ? 117.650 30.036 78.500 1.00 49.09 52 GLY B C 1
ATOM 1667 O O . GLY B 1 52 ? 117.251 29.941 77.336 1.00 47.33 52 GLY B O 1
ATOM 1668 N N . PRO B 1 53 ? 118.618 30.894 78.849 1.00 50.79 53 PRO B N 1
ATOM 1669 C CA . PRO B 1 53 ? 119.264 31.780 77.881 1.00 53.01 53 PRO B CA 1
ATOM 1670 C C . PRO B 1 53 ? 120.140 31.047 76.871 1.00 55.02 53 PRO B C 1
ATOM 1671 O O . PRO B 1 53 ? 120.609 29.928 77.115 1.00 55.96 53 PRO B O 1
ATOM 1675 N N . ARG B 1 54 ? 120.349 31.694 75.729 1.00 56.23 54 ARG B N 1
ATOM 1676 C CA . ARG B 1 54 ? 121.159 31.136 74.653 1.00 57.48 54 ARG B CA 1
ATOM 1677 C C . ARG B 1 54 ? 122.511 30.644 75.171 1.00 55.36 54 ARG B C 1
ATOM 1678 O O . ARG B 1 54 ? 123.108 31.252 76.060 1.00 54.06 54 ARG B O 1
ATOM 1686 N N . GLY B 1 55 ? 122.978 29.531 74.616 1.00 54.50 55 GLY B N 1
ATOM 1687 C CA . GLY B 1 55 ? 124.257 28.983 75.026 1.00 53.78 55 GLY B CA 1
ATOM 1688 C C . GLY B 1 55 ? 124.175 28.148 76.288 1.00 52.42 55 GLY B C 1
ATOM 1689 O O . GLY B 1 55 ? 125.184 27.611 76.740 1.00 53.76 55 GLY B O 1
ATOM 1690 N N . PHE B 1 56 ? 122.983 28.041 76.865 1.00 49.88 56 PHE B N 1
ATOM 1691 C CA . PHE B 1 56 ? 122.803 27.251 78.074 1.00 47.74 56 PHE B CA 1
ATOM 1692 C C . PHE B 1 56 ? 122.196 25.884 77.799 1.00 45.78 56 PHE B C 1
ATOM 1693 O O . PHE B 1 56 ? 121.404 25.707 76.875 1.00 44.66 56 PHE B O 1
ATOM 1701 N N . THR B 1 57 ? 122.584 24.921 78.624 1.00 43.31 57 THR B N 1
ATOM 1702 C CA . THR B 1 57 ? 122.090 23.563 78.527 1.00 42.78 57 THR B CA 1
ATOM 1703 C C . THR B 1 57 ? 121.268 23.262 79.777 1.00 42.06 57 THR B C 1
ATOM 1704 O O . THR B 1 57 ? 121.689 23.588 80.891 1.00 43.35 57 THR B O 1
ATOM 1708 N N . THR B 1 58 ? 120.113 22.627 79.596 1.00 39.37 58 THR B N 1
ATOM 1709 C CA . THR B 1 58 ? 119.240 22.281 80.717 1.00 36.61 58 THR B CA 1
ATOM 1710 C C . THR B 1 58 ? 118.955 20.780 80.836 1.00 35.62 58 THR B C 1
ATOM 1711 O O . THR B 1 58 ? 118.498 20.146 79.882 1.00 33.98 58 THR B O 1
ATOM 1715 N N . ALA B 1 59 ? 119.207 20.232 82.021 1.00 32.38 59 ALA B N 1
ATOM 1716 C CA . ALA B 1 59 ? 118.958 18.825 82.304 1.00 32.77 59 ALA B CA 1
ATOM 1717 C C . ALA B 1 59 ? 117.946 18.748 83.457 1.00 31.88 59 ALA B C 1
ATOM 1718 O O . ALA B 1 59 ? 118.123 19.410 84.475 1.00 31.98 59 ALA B O 1
ATOM 1720 N N . LEU B 1 60 ? 116.893 17.951 83.293 1.00 32.22 60 LEU B N 1
ATOM 1721 C CA . LEU B 1 60 ? 115.849 17.805 84.311 1.00 33.33 60 LEU B CA 1
ATOM 1722 C C . LEU B 1 60 ? 116.145 16.735 85.370 1.00 34.93 60 LEU B C 1
ATOM 1723 O O . LEU B 1 60 ? 116.695 15.681 85.057 1.00 36.81 60 LEU B O 1
ATOM 1728 N N . LYS B 1 61 ? 115.780 17.014 86.622 1.00 35.92 61 LYS B N 1
ATOM 1729 C CA . LYS B 1 61 ? 115.972 16.069 87.731 1.00 35.80 61 LYS B CA 1
ATOM 1730 C C . LYS B 1 61 ? 114.608 15.516 88.175 1.00 35.67 61 LYS B C 1
ATOM 1731 O O . LYS B 1 61 ? 114.484 14.354 88.570 1.00 37.34 61 LYS B O 1
ATOM 1737 N N . ILE B 1 62 ? 113.594 16.373 88.127 1.00 34.00 62 ILE B N 1
ATOM 1738 C CA . ILE B 1 62 ? 112.224 16.012 88.479 1.00 31.33 62 ILE B CA 1
ATOM 1739 C C . ILE B 1 62 ? 111.385 16.934 87.600 1.00 29.69 62 ILE B C 1
ATOM 1740 O O . ILE B 1 62 ? 111.745 18.092 87.402 1.00 28.22 62 ILE B O 1
ATOM 1745 N N . PHE B 1 63 ? 110.302 16.421 87.033 1.00 27.28 63 PHE B N 1
ATOM 1746 C CA . PHE B 1 63 ? 109.439 17.244 86.184 1.00 28.25 63 PHE B CA 1
ATOM 1747 C C . PHE B 1 63 ? 108.038 16.649 86.188 1.00 28.91 63 PHE B C 1
ATOM 1748 O O . PHE B 1 63 ? 107.762 15.668 85.492 1.00 29.09 63 PHE B O 1
ATOM 1756 N N . GLU B 1 64 ? 107.152 17.250 86.977 1.00 29.85 64 GLU B N 1
ATOM 1757 C CA . GLU B 1 64 ? 105.775 16.772 87.117 1.00 27.13 64 GLU B CA 1
ATOM 1758 C C . GLU B 1 64 ? 104.801 17.884 86.777 1.00 27.83 64 GLU B C 1
ATOM 1759 O O . GLU B 1 64 ? 104.354 18.627 87.655 1.00 28.48 64 GLU B O 1
ATOM 1765 N N . PRO B 1 65 ? 104.445 18.001 85.490 1.00 27.37 65 PRO B N 1
ATOM 1766 C CA . PRO B 1 65 ? 103.525 19.034 85.018 1.00 26.53 65 PRO B CA 1
ATOM 1767 C C . PRO B 1 65 ? 102.058 18.804 85.380 1.00 26.87 65 PRO B C 1
ATOM 1768 O O . PRO B 1 65 ? 101.206 18.699 84.507 1.00 29.31 65 PRO B O 1
ATOM 1772 N N . LYS B 1 66 ? 101.774 18.752 86.680 1.00 26.81 66 LYS B N 1
ATOM 1773 C CA . LYS B 1 66 ? 100.421 18.558 87.174 1.00 26.36 66 LYS B CA 1
ATOM 1774 C C . LYS B 1 66 ? 100.259 19.237 88.526 1.00 25.82 66 LYS B C 1
ATOM 1775 O O . LYS B 1 66 ? 101.252 19.574 89.188 1.00 26.02 66 LYS B O 1
ATOM 1781 N N . ASN B 1 67 ? 99.005 19.432 88.935 1.00 26.61 67 ASN B N 1
ATOM 1782 C CA . ASN B 1 67 ? 98.708 20.055 90.224 1.00 26.48 67 ASN B CA 1
ATOM 1783 C C . ASN B 1 67 ? 99.446 19.278 91.299 1.00 23.88 67 ASN B C 1
ATOM 1784 O O . ASN B 1 67 ? 99.369 18.055 91.349 1.00 23.99 67 ASN B O 1
ATOM 1789 N N . GLY B 1 68 ? 100.167 19.992 92.151 1.00 20.57 68 GLY B N 1
ATOM 1790 C CA . GLY B 1 68 ? 100.893 19.334 93.215 1.00 21.88 68 GLY B CA 1
ATOM 1791 C C . GLY B 1 68 ? 102.195 18.687 92.789 1.00 22.43 68 GLY B C 1
ATOM 1792 O O . GLY B 1 68 ? 102.874 18.078 93.614 1.00 21.55 68 GLY B O 1
ATOM 1793 N N . GLY B 1 69 ? 102.552 18.809 91.514 1.00 22.31 69 GLY B N 1
ATOM 1794 C CA . GLY B 1 69 ? 103.791 18.209 91.049 1.00 24.22 69 GLY B CA 1
ATOM 1795 C C . GLY B 1 69 ? 104.997 19.075 91.357 1.00 23.17 69 GLY B C 1
ATOM 1796 O O . GLY B 1 69 ? 104.868 20.284 91.479 1.00 22.64 69 GLY B O 1
ATOM 1797 N N . SER B 1 70 ? 106.166 18.463 91.513 1.00 23.31 70 SER B N 1
ATOM 1798 C CA . SER B 1 70 ? 107.390 19.221 91.768 1.00 24.30 70 SER B CA 1
ATOM 1799 C C . SER B 1 70 ? 108.217 19.221 90.483 1.00 24.82 70 SER B C 1
ATOM 1800 O O . SER B 1 70 ? 108.033 18.364 89.615 1.00 24.48 70 SER B O 1
ATOM 1803 N N . TRP B 1 71 ? 109.127 20.178 90.367 1.00 24.29 71 TRP B N 1
ATOM 1804 C CA . TRP B 1 71 ? 110.008 20.222 89.223 1.00 24.58 71 TRP B CA 1
ATOM 1805 C C . TRP B 1 71 ? 111.353 20.712 89.713 1.00 27.07 71 TRP B C 1
ATOM 1806 O O . TRP B 1 71 ? 111.452 21.412 90.729 1.00 22.44 71 TRP B O 1
ATOM 1817 N N . GLN B 1 72 ? 112.396 20.311 89.000 1.00 26.08 72 GLN B N 1
ATOM 1818 C CA . GLN B 1 72 ? 113.748 20.708 89.356 1.00 27.93 72 GLN B CA 1
ATOM 1819 C C . GLN B 1 72 ? 114.704 20.448 88.206 1.00 28.45 72 GLN B C 1
ATOM 1820 O O . GLN B 1 72 ? 114.761 19.337 87.691 1.00 29.60 72 GLN B O 1
ATOM 1826 N N . TYR B 1 73 ? 115.449 21.470 87.802 1.00 28.68 73 TYR B N 1
ATOM 1827 C CA . TYR B 1 73 ? 116.410 21.298 86.724 1.00 29.93 73 TYR B CA 1
ATOM 1828 C C . TYR B 1 73 ? 117.707 22.054 86.984 1.00 33.40 73 TYR B C 1
ATOM 1829 O O . TYR B 1 73 ? 117.764 22.947 87.836 1.00 30.02 73 TYR B O 1
ATOM 1838 N N . ILE B 1 74 ? 118.747 21.659 86.251 1.00 34.51 74 ILE B N 1
ATOM 1839 C CA . ILE B 1 74 ? 120.065 22.262 86.350 1.00 36.31 74 ILE B CA 1
ATOM 1840 C C . ILE B 1 74 ? 120.524 22.723 84.967 1.00 37.79 74 ILE B C 1
ATOM 1841 O O . ILE B 1 74 ? 120.487 21.962 83.998 1.00 37.21 74 ILE B O 1
ATOM 1846 N N . GLN B 1 75 ? 120.936 23.980 84.872 1.00 38.56 75 GLN B N 1
ATOM 1847 C CA . GLN B 1 75 ? 121.411 24.512 83.607 1.00 41.60 75 GLN B CA 1
ATOM 1848 C C . GLN B 1 75 ? 122.928 24.701 83.641 1.00 43.74 75 GLN B C 1
ATOM 1849 O O . GLN B 1 75 ? 123.508 24.969 84.695 1.00 43.22 75 GLN B O 1
ATOM 1855 N N . LYS B 1 76 ? 123.566 24.541 82.486 1.00 46.01 76 LYS B N 1
ATOM 1856 C CA . LYS B 1 76 ? 125.012 24.718 82.377 1.00 48.90 76 LYS B CA 1
ATOM 1857 C C . LYS B 1 76 ? 125.300 25.785 81.328 1.00 50.80 76 LYS B C 1
ATOM 1858 O O . LYS B 1 76 ? 124.739 25.759 80.231 1.00 50.07 76 LYS B O 1
ATOM 1864 N N . ASP B 1 77 ? 126.172 26.724 81.680 1.00 53.78 77 ASP B N 1
ATOM 1865 C CA . ASP B 1 77 ? 126.555 27.796 80.777 1.00 57.01 77 ASP B CA 1
ATOM 1866 C C . ASP B 1 77 ? 127.555 27.211 79.779 1.00 58.89 77 ASP B C 1
ATOM 1867 O O . ASP B 1 77 ? 128.064 26.107 79.986 1.00 57.50 77 ASP B O 1
ATOM 1872 N N . PRO B 1 78 ? 127.847 27.936 78.685 1.00 60.91 78 PRO B N 1
ATOM 1873 C CA . PRO B 1 78 ? 128.792 27.436 77.682 1.00 63.06 78 PRO B CA 1
ATOM 1874 C C . PRO B 1 78 ? 130.228 27.367 78.186 1.00 64.48 78 PRO B C 1
ATOM 1875 O O . PRO B 1 78 ? 131.165 27.648 77.444 1.00 66.76 78 PRO B O 1
ATOM 1879 N N . GLU B 1 79 ? 130.398 26.979 79.445 1.00 65.07 79 GLU B N 1
ATOM 1880 C CA . GLU B 1 79 ? 131.722 26.895 80.037 1.00 65.29 79 GLU B CA 1
ATOM 1881 C C . GLU B 1 79 ? 131.804 25.783 81.079 1.00 64.65 79 GLU B C 1
ATOM 1882 O O . GLU B 1 79 ? 132.837 25.126 81.211 1.00 65.64 79 GLU B O 1
ATOM 1888 N N . GLY B 1 80 ? 130.716 25.565 81.813 1.00 62.88 80 GLY B N 1
ATOM 1889 C CA . GLY B 1 80 ? 130.713 24.517 82.822 1.00 60.29 80 GLY B CA 1
ATOM 1890 C C . GLY B 1 80 ? 130.003 24.881 84.114 1.00 58.04 80 GLY B C 1
ATOM 1891 O O . GLY B 1 80 ? 129.710 24.009 84.930 1.00 56.35 80 GLY B O 1
ATOM 1892 N N . ASN B 1 81 ? 129.736 26.171 84.302 1.00 57.41 81 ASN B N 1
ATOM 1893 C CA . ASN B 1 81 ? 129.052 26.657 85.494 1.00 56.10 81 ASN B CA 1
ATOM 1894 C C . ASN B 1 81 ? 127.638 26.090 85.548 1.00 54.19 81 ASN B C 1
ATOM 1895 O O . ASN B 1 81 ? 126.965 25.983 84.521 1.00 53.12 81 ASN B O 1
ATOM 1900 N N . GLU B 1 82 ? 127.193 25.723 86.745 1.00 52.15 82 GLU B N 1
ATOM 1901 C CA . GLU B 1 82 ? 125.860 25.162 86.912 1.00 50.16 82 GLU B CA 1
ATOM 1902 C C . GLU B 1 82 ? 124.931 26.093 87.677 1.00 46.82 82 GLU B C 1
ATOM 1903 O O . GLU B 1 82 ? 125.364 26.822 88.561 1.00 47.78 82 GLU B O 1
ATOM 1909 N N . TYR B 1 83 ? 123.652 26.057 87.315 1.00 43.57 83 TYR B N 1
ATOM 1910 C CA . TYR B 1 83 ? 122.617 26.868 87.944 1.00 40.74 83 TYR B CA 1
ATOM 1911 C C . TYR B 1 83 ? 121.432 25.934 88.220 1.00 38.32 83 TYR B C 1
ATOM 1912 O O . TYR B 1 83 ? 120.788 25.447 87.288 1.00 35.38 83 TYR B O 1
ATOM 1921 N N . ALA B 1 84 ? 121.154 25.675 89.496 1.00 35.68 84 ALA B N 1
ATOM 1922 C CA . ALA B 1 84 ? 120.055 24.787 89.869 1.00 32.90 84 ALA B CA 1
ATOM 1923 C C . ALA B 1 84 ? 118.811 25.566 90.315 1.00 32.03 84 ALA B C 1
ATOM 1924 O O . ALA B 1 84 ? 118.905 26.577 91.019 1.00 30.09 84 ALA B O 1
ATOM 1926 N N . PHE B 1 85 ? 117.649 25.089 89.878 1.00 30.17 85 PHE B N 1
ATOM 1927 C CA . PHE B 1 85 ? 116.366 25.711 90.207 1.00 28.13 85 PHE B CA 1
ATOM 1928 C C . PHE B 1 85 ? 115.335 24.640 90.536 1.00 27.74 85 PHE B C 1
ATOM 1929 O O . PHE B 1 85 ? 115.433 23.519 90.037 1.00 26.48 85 PHE B O 1
ATOM 1937 N N . HIS B 1 86 ? 114.355 24.977 91.373 1.00 21.55 86 HIS B N 1
ATOM 1938 C CA . HIS B 1 86 ? 113.278 24.042 91.682 1.00 23.25 86 HIS B CA 1
ATOM 1939 C C . HIS B 1 86 ? 112.028 24.786 92.139 1.00 24.18 86 HIS B C 1
ATOM 1940 O O . HIS B 1 86 ? 112.076 25.974 92.495 1.00 23.03 86 HIS B O 1
ATOM 1947 N N . GLY B 1 87 ? 110.904 24.080 92.099 1.00 23.98 87 GLY B N 1
ATOM 1948 C CA . GLY B 1 87 ? 109.633 24.660 92.501 1.00 22.60 87 GLY B CA 1
ATOM 1949 C C . GLY B 1 87 ? 108.557 23.589 92.533 1.00 23.40 87 GLY B C 1
ATOM 1950 O O . GLY B 1 87 ? 108.832 22.407 92.308 1.00 21.54 87 GLY B O 1
ATOM 1951 N N . VAL B 1 88 ? 107.330 23.998 92.817 1.00 22.88 88 VAL B N 1
ATOM 1952 C CA . VAL B 1 88 ? 106.218 23.071 92.878 1.00 24.21 88 VAL B CA 1
ATOM 1953 C C . VAL B 1 88 ? 105.088 23.711 92.101 1.00 26.52 88 VAL B C 1
ATOM 1954 O O . VAL B 1 88 ? 104.912 24.933 92.145 1.00 28.30 88 VAL B O 1
ATOM 1958 N N . ASN B 1 89 ? 104.347 22.899 91.359 1.00 24.32 89 ASN B N 1
ATOM 1959 C CA . ASN B 1 89 ? 103.235 23.409 90.571 1.00 27.41 89 ASN B CA 1
ATOM 1960 C C . ASN B 1 89 ? 101.969 23.461 91.403 1.00 27.24 89 ASN B C 1
ATOM 1961 O O . ASN B 1 89 ? 101.528 22.451 91.930 1.00 29.32 89 ASN B O 1
ATOM 1966 N N . HIS B 1 90 ? 101.394 24.644 91.540 1.00 28.83 90 HIS B N 1
ATOM 1967 C CA . HIS B 1 90 ? 100.158 24.777 92.296 1.00 28.13 90 HIS B CA 1
ATOM 1968 C C . HIS B 1 90 ? 99.036 24.327 91.376 1.00 28.38 90 HIS B C 1
ATOM 1969 O O . HIS B 1 90 ? 98.123 23.609 91.772 1.00 28.22 90 HIS B O 1
ATOM 1976 N N . ASP B 1 91 ? 99.117 24.755 90.128 1.00 29.59 91 ASP B N 1
ATOM 1977 C CA . ASP B 1 91 ? 98.083 24.423 89.178 1.00 28.49 91 ASP B CA 1
ATOM 1978 C C . ASP B 1 91 ? 98.584 24.347 87.751 1.00 27.79 91 ASP B C 1
ATOM 1979 O O . ASP B 1 91 ? 99.339 25.198 87.284 1.00 25.15 91 ASP B O 1
ATOM 1984 N N . VAL B 1 92 ? 98.151 23.299 87.069 1.00 28.21 92 VAL B N 1
ATOM 1985 C CA . VAL B 1 92 ? 98.492 23.087 85.685 1.00 27.65 92 VAL B CA 1
ATOM 1986 C C . VAL B 1 92 ? 97.160 22.701 85.071 1.00 27.94 92 VAL B C 1
ATOM 1987 O O . VAL B 1 92 ? 96.661 21.593 85.293 1.00 26.39 92 VAL B O 1
ATOM 1991 N N . THR B 1 93 ? 96.575 23.635 84.327 1.00 26.62 93 THR B N 1
ATOM 1992 C CA . THR B 1 93 ? 95.282 23.415 83.682 1.00 29.47 93 THR B CA 1
ATOM 1993 C C . THR B 1 93 ? 95.434 23.709 82.195 1.00 28.76 93 THR B C 1
ATOM 1994 O O . THR B 1 93 ? 95.548 24.864 81.797 1.00 28.94 93 THR B O 1
ATOM 1998 N N . GLU B 1 94 ? 95.441 22.651 81.390 1.00 29.80 94 GLU B N 1
ATOM 1999 C CA . GLU B 1 94 ? 95.602 22.756 79.944 1.00 33.61 94 GLU B CA 1
ATOM 2000 C C . GLU B 1 94 ? 94.326 23.235 79.274 1.00 34.38 94 GLU B C 1
ATOM 2001 O O . GLU B 1 94 ? 93.251 22.711 79.530 1.00 35.19 94 GLU B O 1
ATOM 2007 N N . PRO B 1 95 ? 94.427 24.253 78.408 1.00 35.50 95 PRO B N 1
ATOM 2008 C CA . PRO B 1 95 ? 95.651 24.960 78.023 1.00 35.26 95 PRO B CA 1
ATOM 2009 C C . PRO B 1 95 ? 95.554 26.375 78.557 1.00 34.82 95 PRO B C 1
ATOM 2010 O O . PRO B 1 95 ? 96.024 27.320 77.933 1.00 37.68 95 PRO B O 1
ATOM 2014 N N . GLU B 1 96 ? 94.950 26.493 79.732 1.00 35.76 96 GLU B N 1
ATOM 2015 C CA . GLU B 1 96 ? 94.687 27.773 80.377 1.00 35.11 96 GLU B CA 1
ATOM 2016 C C . GLU B 1 96 ? 95.816 28.456 81.149 1.00 33.40 96 GLU B C 1
ATOM 2017 O O . GLU B 1 96 ? 96.094 29.640 80.941 1.00 30.70 96 GLU B O 1
ATOM 2023 N N . ARG B 1 97 ? 96.450 27.727 82.057 1.00 31.21 97 ARG B N 1
ATOM 2024 C CA . ARG B 1 97 ? 97.462 28.355 82.862 1.00 29.24 97 ARG B CA 1
ATOM 2025 C C . ARG B 1 97 ? 98.328 27.396 83.652 1.00 27.73 97 ARG B C 1
ATOM 2026 O O . ARG B 1 97 ? 98.027 26.214 83.792 1.00 25.91 97 ARG B O 1
ATOM 2034 N N . ILE B 1 98 ? 99.408 27.937 84.191 1.00 26.35 98 ILE B N 1
ATOM 2035 C CA . ILE B 1 98 ? 100.308 27.166 85.010 1.00 24.89 98 ILE B CA 1
ATOM 2036 C C . ILE B 1 98 ? 100.716 28.099 86.137 1.00 26.83 98 ILE B C 1
ATOM 2037 O O . ILE B 1 98 ? 101.104 29.246 85.901 1.00 26.38 98 ILE B O 1
ATOM 2042 N N . ILE B 1 99 ? 100.582 27.619 87.367 1.00 27.16 99 ILE B N 1
ATOM 2043 C CA . ILE B 1 99 ? 100.955 28.407 88.523 1.00 24.83 99 ILE B CA 1
ATOM 2044 C C . ILE B 1 99 ? 101.888 27.560 89.359 1.00 25.71 99 ILE B C 1
ATOM 2045 O O . ILE B 1 99 ? 101.564 26.419 89.706 1.00 22.88 99 ILE B O 1
ATOM 2050 N N . SER B 1 100 ? 103.069 28.102 89.646 1.00 24.47 100 SER B N 1
ATOM 2051 C CA . SER B 1 100 ? 104.047 27.377 90.447 1.00 28.57 100 SER B CA 1
ATOM 2052 C C . SER B 1 100 ? 105.063 28.280 91.111 1.00 27.74 100 SER B C 1
ATOM 2053 O O . SER B 1 100 ? 105.185 29.451 90.777 1.00 28.70 100 SER B O 1
ATOM 2056 N N . THR B 1 101 ? 105.767 27.712 92.081 1.00 27.34 101 THR B N 1
ATOM 2057 C CA . THR B 1 101 ? 106.794 28.415 92.822 1.00 26.47 101 THR B CA 1
ATOM 2058 C C . THR B 1 101 ? 108.090 28.279 92.020 1.00 27.76 101 THR B C 1
ATOM 2059 O O . THR B 1 101 ? 108.190 27.429 91.136 1.00 24.07 101 THR B O 1
ATOM 2063 N N . PHE B 1 102 ? 109.075 29.116 92.327 1.00 27.68 102 PHE B N 1
ATOM 2064 C CA . PHE B 1 102 ? 110.342 29.108 91.616 1.00 29.77 102 PHE B CA 1
ATOM 2065 C C . PHE B 1 102 ? 111.436 29.553 92.569 1.00 31.12 102 PHE B C 1
ATOM 2066 O O . PHE B 1 102 ? 111.315 30.591 93.216 1.00 32.78 102 PHE B O 1
ATOM 2074 N N . GLU B 1 103 ? 112.495 28.760 92.673 1.00 30.99 103 GLU B N 1
ATOM 2075 C CA . GLU B 1 103 ? 113.608 29.129 93.532 1.00 30.27 103 GLU B CA 1
ATOM 2076 C C . GLU B 1 103 ? 114.942 28.839 92.846 1.00 31.60 103 GLU B C 1
ATOM 2077 O O . GLU B 1 103 ? 115.142 27.763 92.274 1.00 28.69 103 GLU B O 1
ATOM 2083 N N . PHE B 1 104 ? 115.843 29.814 92.902 1.00 30.41 104 PHE B N 1
ATOM 2084 C CA . PHE B 1 104 ? 117.180 29.672 92.338 1.00 31.71 104 PHE B CA 1
ATOM 2085 C C . PHE B 1 104 ? 118.040 29.243 93.518 1.00 31.92 104 PHE B C 1
ATOM 2086 O O . PHE B 1 104 ? 118.205 29.996 94.476 1.00 32.27 104 PHE B O 1
ATOM 2094 N N . GLU B 1 105 ? 118.577 28.030 93.456 1.00 31.77 105 GLU B N 1
ATOM 2095 C CA . GLU B 1 105 ? 119.379 27.497 94.544 1.00 33.40 105 GLU B CA 1
ATOM 2096 C C . GLU B 1 105 ? 120.760 28.119 94.673 1.00 35.50 105 GLU B C 1
ATOM 2097 O O . GLU B 1 105 ? 121.485 27.822 95.619 1.00 37.68 105 GLU B O 1
ATOM 2103 N N . GLY B 1 106 ? 121.119 28.991 93.735 1.00 35.75 106 GLY B N 1
ATOM 2104 C CA . GLY B 1 106 ? 122.436 29.612 93.766 1.00 37.25 106 GLY B CA 1
ATOM 2105 C C . GLY B 1 106 ? 122.561 30.858 94.622 1.00 37.56 106 GLY B C 1
ATOM 2106 O O . GLY B 1 106 ? 123.638 31.453 94.703 1.00 38.08 106 GLY B O 1
ATOM 2107 N N . LEU B 1 107 ? 121.464 31.264 95.253 1.00 35.75 107 LEU B N 1
ATOM 2108 C CA . LEU B 1 107 ? 121.485 32.443 96.103 1.00 35.46 107 LEU B CA 1
ATOM 2109 C C . LEU B 1 107 ? 122.136 32.105 97.437 1.00 35.70 107 LEU B C 1
ATOM 2110 O O . LEU B 1 107 ? 122.070 30.966 97.907 1.00 35.82 107 LEU B O 1
ATOM 2115 N N . PRO B 1 108 ? 122.801 33.088 98.057 1.00 36.48 108 PRO B N 1
ATOM 2116 C CA . PRO B 1 108 ? 123.441 32.814 99.347 1.00 37.02 108 PRO B CA 1
ATOM 2117 C C . PRO B 1 108 ? 122.427 32.551 100.465 1.00 36.89 108 PRO B C 1
ATOM 2118 O O . PRO B 1 108 ? 122.619 31.652 101.279 1.00 36.19 108 PRO B O 1
ATOM 2122 N N . GLU B 1 109 ? 121.345 33.318 100.508 1.00 38.76 109 GLU B N 1
ATOM 2123 C CA . GLU B 1 109 ? 120.344 33.090 101.542 1.00 43.14 109 GLU B CA 1
ATOM 2124 C C . GLU B 1 109 ? 119.137 32.316 101.012 1.00 44.28 109 GLU B C 1
ATOM 2125 O O . GLU B 1 109 ? 118.665 32.558 99.898 1.00 44.27 109 GLU B O 1
ATOM 2131 N N . LYS B 1 110 ? 118.631 31.391 101.821 1.00 45.10 110 LYS B N 1
ATOM 2132 C CA . LYS B 1 110 ? 117.475 30.594 101.429 1.00 45.86 110 LYS B CA 1
ATOM 2133 C C . LYS B 1 110 ? 116.185 31.335 101.772 1.00 44.79 110 LYS B C 1
ATOM 2134 O O . LYS B 1 110 ? 116.207 32.324 102.500 1.00 44.94 110 LYS B O 1
ATOM 2140 N N . GLY B 1 111 ? 115.066 30.871 101.225 1.00 44.49 111 GLY B N 1
ATOM 2141 C CA . GLY B 1 111 ? 113.790 31.502 101.514 1.00 42.69 111 GLY B CA 1
ATOM 2142 C C . GLY B 1 111 ? 113.258 32.470 100.475 1.00 42.46 111 GLY B C 1
ATOM 2143 O O . GLY B 1 111 ? 112.109 32.909 100.558 1.00 43.40 111 GLY B O 1
ATOM 2144 N N . HIS B 1 112 ? 114.083 32.816 99.494 1.00 41.15 112 HIS B N 1
ATOM 2145 C CA . HIS B 1 112 ? 113.659 33.742 98.445 1.00 39.64 112 HIS B CA 1
ATOM 2146 C C . HIS B 1 112 ? 112.983 32.915 97.370 1.00 37.83 112 HIS B C 1
ATOM 2147 O O . HIS B 1 112 ? 113.636 32.290 96.531 1.00 37.54 112 HIS B O 1
ATOM 2154 N N . VAL B 1 113 ? 111.660 32.906 97.429 1.00 34.83 113 VAL B N 1
ATOM 2155 C CA . VAL B 1 113 ? 110.845 32.146 96.508 1.00 31.60 113 VAL B CA 1
ATOM 2156 C C . VAL B 1 113 ? 109.897 33.056 95.757 1.00 32.38 113 VAL B C 1
ATOM 2157 O O . VAL B 1 113 ? 109.347 34.002 96.320 1.00 31.73 113 VAL B O 1
ATOM 2161 N N . ILE B 1 114 ? 109.695 32.751 94.481 1.00 30.10 114 ILE B N 1
ATOM 2162 C CA . ILE B 1 114 ? 108.830 33.548 93.628 1.00 30.00 114 ILE B CA 1
ATOM 2163 C C . ILE B 1 114 ? 107.595 32.758 93.201 1.00 28.56 114 ILE B C 1
ATOM 2164 O O . ILE B 1 114 ? 107.664 31.539 93.043 1.00 25.92 114 ILE B O 1
ATOM 2169 N N . LEU B 1 115 ? 106.471 33.439 93.013 1.00 27.17 115 LEU B N 1
ATOM 2170 C CA . LEU B 1 115 ? 105.267 32.758 92.552 1.00 29.16 115 LEU B CA 1
ATOM 2171 C C . LEU B 1 115 ? 105.058 33.179 91.115 1.00 30.38 115 LEU B C 1
ATOM 2172 O O . LEU B 1 115 ? 104.912 34.366 90.828 1.00 32.31 115 LEU B O 1
ATOM 2177 N N . ASP B 1 116 ? 105.053 32.205 90.212 1.00 31.41 116 ASP B N 1
ATOM 2178 C CA . ASP B 1 116 ? 104.865 32.474 88.788 1.00 32.14 116 ASP B CA 1
ATOM 2179 C C . ASP B 1 116 ? 103.485 32.026 88.327 1.00 32.21 116 ASP B C 1
ATOM 2180 O O . ASP B 1 116 ? 103.008 30.955 88.704 1.00 31.09 116 ASP B O 1
ATOM 2185 N N . THR B 1 117 ? 102.867 32.847 87.492 1.00 30.42 117 THR B N 1
ATOM 2186 C CA . THR B 1 117 ? 101.564 32.540 86.932 1.00 32.92 117 THR B CA 1
ATOM 2187 C C . THR B 1 117 ? 101.677 32.746 85.428 1.00 34.96 117 THR B C 1
ATOM 2188 O O . THR B 1 117 ? 101.923 33.862 84.976 1.00 34.48 117 THR B O 1
ATOM 2192 N N . ALA B 1 118 ? 101.524 31.676 84.657 1.00 35.42 118 ALA B N 1
ATOM 2193 C CA . ALA B 1 118 ? 101.587 31.786 83.210 1.00 34.75 118 ALA B CA 1
ATOM 2194 C C . ALA B 1 118 ? 100.183 31.588 82.668 1.00 35.80 118 ALA B C 1
ATOM 2195 O O . ALA B 1 118 ? 99.518 30.590 82.960 1.00 35.80 118 ALA B O 1
ATOM 2197 N N . ARG B 1 119 ? 99.720 32.559 81.898 1.00 35.70 119 ARG B N 1
ATOM 2198 C CA . ARG B 1 119 ? 98.398 32.478 81.317 1.00 35.92 119 ARG B CA 1
ATOM 2199 C C . ARG B 1 119 ? 98.484 32.361 79.806 1.00 34.88 119 ARG B C 1
ATOM 2200 O O . ARG B 1 119 ? 99.208 33.112 79.155 1.00 35.98 119 ARG B O 1
ATOM 2208 N N . PHE B 1 120 ? 97.742 31.413 79.250 1.00 32.94 120 PHE B N 1
ATOM 2209 C CA . PHE B 1 120 ? 97.738 31.194 77.810 1.00 32.84 120 PHE B CA 1
ATOM 2210 C C . PHE B 1 120 ? 96.377 31.520 77.210 1.00 33.67 120 PHE B C 1
ATOM 2211 O O . PHE B 1 120 ? 95.379 30.877 77.543 1.00 32.59 120 PHE B O 1
ATOM 2219 N N . GLU B 1 121 ? 96.322 32.507 76.320 1.00 33.55 121 GLU B N 1
ATOM 2220 C CA . GLU B 1 121 ? 95.042 32.856 75.710 1.00 35.82 121 GLU B CA 1
ATOM 2221 C C . GLU B 1 121 ? 95.077 32.737 74.196 1.00 35.10 121 GLU B C 1
ATOM 2222 O O . GLU B 1 121 ? 96.028 33.167 73.548 1.00 34.59 121 GLU B O 1
ATOM 2228 N N . ALA B 1 122 ? 94.031 32.139 73.639 1.00 35.81 122 ALA B N 1
ATOM 2229 C CA . ALA B 1 122 ? 93.937 31.959 72.201 1.00 38.82 122 ALA B CA 1
ATOM 2230 C C . ALA B 1 122 ? 93.687 33.312 71.535 1.00 40.47 122 ALA B C 1
ATOM 2231 O O . ALA B 1 122 ? 93.019 34.176 72.099 1.00 41.37 122 ALA B O 1
ATOM 2233 N N . LEU B 1 123 ? 94.246 33.492 70.344 1.00 43.80 123 LEU B N 1
ATOM 2234 C CA . LEU B 1 123 ? 94.096 34.731 69.593 1.00 44.36 123 LEU B CA 1
ATOM 2235 C C . LEU B 1 123 ? 93.552 34.410 68.206 1.00 46.12 123 LEU B C 1
ATOM 2236 O O . LEU B 1 123 ? 93.602 33.260 67.756 1.00 46.63 123 LEU B O 1
ATOM 2241 N N . PRO B 1 124 ? 93.009 35.423 67.511 1.00 47.40 124 PRO B N 1
ATOM 2242 C CA . PRO B 1 124 ? 92.473 35.181 66.170 1.00 47.08 124 PRO B CA 1
ATOM 2243 C C . PRO B 1 124 ? 93.573 34.665 65.243 1.00 47.78 124 PRO B C 1
ATOM 2244 O O . PRO B 1 124 ? 94.693 35.177 65.244 1.00 48.86 124 PRO B O 1
ATOM 2248 N N . GLY B 1 125 ? 93.249 33.643 64.460 1.00 47.14 125 GLY B N 1
ATOM 2249 C CA . GLY B 1 125 ? 94.224 33.074 63.558 1.00 47.04 125 GLY B CA 1
ATOM 2250 C C . GLY B 1 125 ? 95.007 31.963 64.229 1.00 47.96 125 GLY B C 1
ATOM 2251 O O . GLY B 1 125 ? 96.172 31.736 63.907 1.00 47.25 125 GLY B O 1
ATOM 2252 N N . ASP B 1 126 ? 94.368 31.275 65.173 1.00 48.06 126 ASP B N 1
ATOM 2253 C CA . ASP B 1 126 ? 95.003 30.173 65.882 1.00 47.84 126 ASP B CA 1
ATOM 2254 C C . ASP B 1 126 ? 96.342 30.583 66.466 1.00 46.06 126 ASP B C 1
ATOM 2255 O O . ASP B 1 126 ? 97.313 29.834 66.370 1.00 46.18 126 ASP B O 1
ATOM 2260 N N . ARG B 1 127 ? 96.405 31.769 67.059 1.00 42.82 127 ARG B N 1
ATOM 2261 C CA . ARG B 1 127 ? 97.653 32.235 67.647 1.00 42.28 127 ARG B CA 1
ATOM 2262 C C . ARG B 1 127 ? 97.541 32.230 69.170 1.00 40.82 127 ARG B C 1
ATOM 2263 O O . ARG B 1 127 ? 96.489 31.901 69.717 1.00 40.28 127 ARG B O 1
ATOM 2271 N N . THR B 1 128 ? 98.623 32.584 69.853 1.00 39.21 128 THR B N 1
ATOM 2272 C CA . THR B 1 128 ? 98.621 32.569 71.310 1.00 37.43 128 THR B CA 1
ATOM 2273 C C . THR B 1 128 ? 99.256 33.786 71.959 1.00 36.87 128 THR B C 1
ATOM 2274 O O . THR B 1 128 ? 100.239 34.325 71.460 1.00 36.79 128 THR B O 1
ATOM 2278 N N . LYS B 1 129 ? 98.688 34.210 73.082 1.00 36.39 129 LYS B N 1
ATOM 2279 C CA . LYS B 1 129 ? 99.238 35.321 73.843 1.00 35.70 129 LYS B CA 1
ATOM 2280 C C . LYS B 1 129 ? 99.572 34.767 75.226 1.00 36.83 129 LYS B C 1
ATOM 2281 O O . LYS B 1 129 ? 98.686 34.294 75.944 1.00 35.55 129 LYS B O 1
ATOM 2287 N N . LEU B 1 130 ? 100.849 34.816 75.587 1.00 35.68 130 LEU B N 1
ATOM 2288 C CA . LEU B 1 130 ? 101.310 34.326 76.877 1.00 36.95 130 LEU B CA 1
ATOM 2289 C C . LEU B 1 130 ? 101.598 35.484 77.826 1.00 37.80 130 LEU B C 1
ATOM 2290 O O . LEU B 1 130 ? 102.367 36.385 77.494 1.00 38.30 130 LEU B O 1
ATOM 2295 N N . THR B 1 131 ? 100.987 35.453 79.006 1.00 38.30 131 THR B N 1
ATOM 2296 C CA . THR B 1 131 ? 101.189 36.489 80.014 1.00 39.40 131 THR B CA 1
ATOM 2297 C C . THR B 1 131 ? 101.798 35.846 81.262 1.00 41.73 131 THR B C 1
ATOM 2298 O O . THR B 1 131 ? 101.126 35.091 81.970 1.00 42.68 131 THR B O 1
ATOM 2302 N N . SER B 1 132 ? 103.078 36.116 81.506 1.00 43.08 132 SER B N 1
ATOM 2303 C CA . SER B 1 132 ? 103.781 35.563 82.667 1.00 45.08 132 SER B CA 1
ATOM 2304 C C . SER B 1 132 ? 103.788 36.587 83.782 1.00 45.95 132 SER B C 1
ATOM 2305 O O . SER B 1 132 ? 104.129 37.752 83.575 1.00 47.66 132 SER B O 1
ATOM 2308 N N . HIS B 1 133 ? 103.438 36.140 84.973 1.00 45.80 133 HIS B N 1
ATOM 2309 C CA . HIS B 1 133 ? 103.361 37.026 86.115 1.00 46.60 133 HIS B CA 1
ATOM 2310 C C . HIS B 1 133 ? 104.285 36.532 87.214 1.00 45.82 133 HIS B C 1
ATOM 2311 O O . HIS B 1 133 ? 104.056 35.469 87.790 1.00 47.46 133 HIS B O 1
ATOM 2318 N N . SER B 1 134 ? 105.336 37.295 87.494 1.00 43.08 134 SER B N 1
ATOM 2319 C CA . SER B 1 134 ? 106.291 36.920 88.536 1.00 43.85 134 SER B CA 1
ATOM 2320 C C . SER B 1 134 ? 106.155 37.818 89.755 1.00 43.75 134 SER B C 1
ATOM 2321 O O . SER B 1 134 ? 106.423 39.011 89.680 1.00 42.62 134 SER B O 1
ATOM 2324 N N . VAL B 1 135 ? 105.740 37.238 90.875 1.00 43.45 135 VAL B N 1
ATOM 2325 C CA . VAL B 1 135 ? 105.586 37.993 92.106 1.00 42.66 135 VAL B CA 1
ATOM 2326 C C . VAL B 1 135 ? 106.709 37.585 93.061 1.00 42.64 135 VAL B C 1
ATOM 2327 O O . VAL B 1 135 ? 106.826 36.415 93.438 1.00 38.90 135 VAL B O 1
ATOM 2331 N N . PHE B 1 136 ? 107.525 38.565 93.443 1.00 41.81 136 PHE B N 1
ATOM 2332 C CA . PHE B 1 136 ? 108.668 38.360 94.326 1.00 42.00 136 PHE B CA 1
ATOM 2333 C C . PHE B 1 136 ? 108.398 38.633 95.801 1.00 42.48 136 PHE B C 1
ATOM 2334 O O . PHE B 1 136 ? 107.433 39.303 96.158 1.00 43.25 136 PHE B O 1
ATOM 2342 N N . GLN B 1 137 ? 109.283 38.120 96.650 1.00 43.19 137 GLN B N 1
ATOM 2343 C CA . GLN B 1 137 ? 109.172 38.288 98.095 1.00 44.18 137 GLN B CA 1
ATOM 2344 C C . GLN B 1 137 ? 109.272 39.757 98.493 1.00 44.48 137 GLN B C 1
ATOM 2345 O O . GLN B 1 137 ? 108.565 40.223 99.381 1.00 45.57 137 GLN B O 1
ATOM 2351 N N . THR B 1 138 ? 110.169 40.478 97.836 1.00 44.38 138 THR B N 1
ATOM 2352 C CA . THR B 1 138 ? 110.376 41.881 98.138 1.00 45.14 138 THR B CA 1
ATOM 2353 C C . THR B 1 138 ? 110.768 42.610 96.879 1.00 46.24 138 THR B C 1
ATOM 2354 O O . THR B 1 138 ? 111.184 41.991 95.902 1.00 46.34 138 THR B O 1
ATOM 2358 N N . ILE B 1 139 ? 110.651 43.930 96.905 1.00 46.57 139 ILE B N 1
ATOM 2359 C CA . ILE B 1 139 ? 111.017 44.722 95.744 1.00 48.93 139 ILE B CA 1
ATOM 2360 C C . ILE B 1 139 ? 112.477 44.493 95.348 1.00 48.44 139 ILE B C 1
ATOM 2361 O O . ILE B 1 139 ? 112.787 44.403 94.162 1.00 48.23 139 ILE B O 1
ATOM 2366 N N . GLU B 1 140 ? 113.370 44.394 96.331 1.00 48.76 140 GLU B N 1
ATOM 2367 C CA . GLU B 1 140 ? 114.781 44.172 96.030 1.00 49.57 140 GLU B CA 1
ATOM 2368 C C . GLU B 1 140 ? 114.978 42.843 95.299 1.00 49.30 140 GLU B C 1
ATOM 2369 O O . GLU B 1 140 ? 115.776 42.759 94.363 1.00 48.78 140 GLU B O 1
ATOM 2375 N N . ASP B 1 141 ? 114.257 41.805 95.723 1.00 48.25 141 ASP B N 1
ATOM 2376 C CA . ASP B 1 141 ? 114.353 40.510 95.056 1.00 46.93 141 ASP B CA 1
ATOM 2377 C C . ASP B 1 141 ? 113.946 40.699 93.599 1.00 46.23 141 ASP B C 1
ATOM 2378 O O . ASP B 1 141 ? 114.596 40.180 92.698 1.00 46.53 141 ASP B O 1
ATOM 2383 N N . ARG B 1 142 ? 112.880 41.462 93.373 1.00 46.00 142 ARG B N 1
ATOM 2384 C CA . ARG B 1 142 ? 112.409 41.728 92.020 1.00 46.36 142 ARG B CA 1
ATOM 2385 C C . ARG B 1 142 ? 113.515 42.445 91.254 1.00 48.56 142 ARG B C 1
ATOM 2386 O O . ARG B 1 142 ? 113.848 42.073 90.130 1.00 48.84 142 ARG B O 1
ATOM 2394 N N . ASP B 1 143 ? 114.089 43.472 91.873 1.00 50.74 143 ASP B N 1
ATOM 2395 C CA . ASP B 1 143 ? 115.157 44.251 91.251 1.00 53.51 143 ASP B CA 1
ATOM 2396 C C . ASP B 1 143 ? 116.378 43.386 90.934 1.00 54.68 143 ASP B C 1
ATOM 2397 O O . ASP B 1 143 ? 116.930 43.458 89.836 1.00 54.96 143 ASP B O 1
ATOM 2402 N N . GLY B 1 144 ? 116.794 42.576 91.902 1.00 56.27 144 GLY B N 1
ATOM 2403 C CA . GLY B 1 144 ? 117.936 41.704 91.698 1.00 59.29 144 GLY B CA 1
ATOM 2404 C C . GLY B 1 144 ? 117.767 40.788 90.497 1.00 61.41 144 GLY B C 1
ATOM 2405 O O . GLY B 1 144 ? 118.730 40.517 89.781 1.00 61.92 144 GLY B O 1
ATOM 2414 N N . LEU B 1 146 ? 116.014 41.344 87.698 1.00 64.70 146 LEU B N 1
ATOM 2415 C CA . LEU B 1 146 ? 116.194 42.142 86.491 1.00 65.55 146 LEU B CA 1
ATOM 2416 C C . LEU B 1 146 ? 117.674 42.410 86.235 1.00 67.31 146 LEU B C 1
ATOM 2417 O O . LEU B 1 146 ? 118.145 42.350 85.098 1.00 66.75 146 LEU B O 1
ATOM 2422 N N . GLN B 1 147 ? 118.400 42.703 87.307 1.00 68.89 147 GLN B N 1
ATOM 2423 C CA . GLN B 1 147 ? 119.826 42.988 87.221 1.00 71.76 147 GLN B CA 1
ATOM 2424 C C . GLN B 1 147 ? 120.598 41.799 86.649 1.00 72.75 147 GLN B C 1
ATOM 2425 O O . GLN B 1 147 ? 121.658 41.965 86.039 1.00 72.61 147 GLN B O 1
ATOM 2431 N N . SER B 1 148 ? 120.052 40.603 86.844 1.00 74.05 148 SER B N 1
ATOM 2432 C CA . SER B 1 148 ? 120.677 39.374 86.363 1.00 74.90 148 SER B CA 1
ATOM 2433 C C . SER B 1 148 ? 120.472 39.161 84.869 1.00 75.48 148 SER B C 1
ATOM 2434 O O . SER B 1 148 ? 120.583 38.038 84.377 1.00 76.62 148 SER B O 1
ATOM 2437 N N . GLY B 1 149 ? 120.176 40.240 84.151 1.00 75.81 149 GLY B N 1
ATOM 2438 C CA . GLY B 1 149 ? 119.964 40.138 82.718 1.00 75.74 149 GLY B CA 1
ATOM 2439 C C . GLY B 1 149 ? 118.830 39.195 82.376 1.00 76.02 149 GLY B C 1
ATOM 2440 O O . GLY B 1 149 ? 118.862 38.508 81.356 1.00 74.83 149 GLY B O 1
ATOM 2449 N N . GLU B 1 151 ? 115.725 39.996 81.574 1.00 75.60 151 GLU B N 1
ATOM 2450 C CA . GLU B 1 151 ? 115.005 40.493 80.413 1.00 74.58 151 GLU B CA 1
ATOM 2451 C C . GLU B 1 151 ? 115.651 40.030 79.114 1.00 72.91 151 GLU B C 1
ATOM 2452 O O . GLU B 1 151 ? 114.999 39.959 78.073 1.00 73.22 151 GLU B O 1
ATOM 2458 N N . GLU B 1 152 ? 116.938 39.717 79.180 1.00 70.39 152 GLU B N 1
ATOM 2459 C CA . GLU B 1 152 ? 117.666 39.263 78.004 1.00 68.31 152 GLU B CA 1
ATOM 2460 C C . GLU B 1 152 ? 117.432 37.766 77.830 1.00 65.41 152 GLU B C 1
ATOM 2461 O O . GLU B 1 152 ? 117.096 37.303 76.742 1.00 64.05 152 GLU B O 1
ATOM 2467 N N . GLY B 1 153 ? 117.607 37.021 78.917 1.00 63.01 153 GLY B N 1
ATOM 2468 C CA . GLY B 1 153 ? 117.413 35.584 78.876 1.00 61.49 153 GLY B CA 1
ATOM 2469 C C . GLY B 1 153 ? 116.011 35.197 78.448 1.00 60.50 153 GLY B C 1
ATOM 2470 O O . GLY B 1 153 ? 115.831 34.276 77.651 1.00 59.49 153 GLY B O 1
ATOM 2471 N N . ILE B 1 154 ? 115.017 35.904 78.977 1.00 59.08 154 ILE B N 1
ATOM 2472 C CA . ILE B 1 154 ? 113.621 35.634 78.647 1.00 58.27 154 ILE B CA 1
ATOM 2473 C C . ILE B 1 154 ? 113.408 35.790 77.141 1.00 56.37 154 ILE B C 1
ATOM 2474 O O . ILE B 1 154 ? 112.726 34.976 76.514 1.00 55.91 154 ILE B O 1
ATOM 2479 N N . ASN B 1 155 ? 114.008 36.831 76.568 1.00 54.83 155 ASN B N 1
ATOM 2480 C CA . ASN B 1 155 ? 113.910 37.091 75.135 1.00 52.73 155 ASN B CA 1
ATOM 2481 C C . ASN B 1 155 ? 114.512 35.948 74.332 1.00 51.33 155 ASN B C 1
ATOM 2482 O O . ASN B 1 155 ? 113.976 35.555 73.297 1.00 51.78 155 ASN B O 1
ATOM 2487 N N . ASP B 1 156 ? 115.635 35.420 74.805 1.00 49.88 156 ASP B N 1
ATOM 2488 C CA . ASP B 1 156 ? 116.286 34.326 74.104 1.00 48.33 156 ASP B CA 1
ATOM 2489 C C . ASP B 1 156 ? 115.407 33.093 74.113 1.00 46.24 156 ASP B C 1
ATOM 2490 O O . ASP B 1 156 ? 115.144 32.508 73.063 1.00 46.15 156 ASP B O 1
ATOM 2495 N N . SER B 1 157 ? 114.950 32.706 75.300 1.00 44.58 157 SER B N 1
ATOM 2496 C CA . SER B 1 157 ? 114.112 31.524 75.437 1.00 44.34 157 SER B CA 1
ATOM 2497 C C . SER B 1 157 ? 112.882 31.595 74.537 1.00 43.14 157 SER B C 1
ATOM 2498 O O . SER B 1 157 ? 112.559 30.634 73.834 1.00 43.89 157 SER B O 1
ATOM 2501 N N . TYR B 1 158 ? 112.201 32.735 74.545 1.00 43.42 158 TYR B N 1
ATOM 2502 C CA . TYR B 1 158 ? 111.013 32.900 73.713 1.00 42.74 158 TYR B CA 1
ATOM 2503 C C . TYR B 1 158 ? 111.366 32.767 72.231 1.00 43.94 158 TYR B C 1
ATOM 2504 O O . TYR B 1 158 ? 110.559 32.283 71.428 1.00 43.66 158 TYR B O 1
ATOM 2513 N N . GLU B 1 159 ? 112.570 33.199 71.867 1.00 43.72 159 GLU B N 1
ATOM 2514 C CA . GLU B 1 159 ? 113.018 33.085 70.484 1.00 44.05 159 GLU B CA 1
ATOM 2515 C C . GLU B 1 159 ? 113.270 31.607 70.198 1.00 42.44 159 GLU B C 1
ATOM 2516 O O . GLU B 1 159 ? 112.917 31.100 69.129 1.00 40.69 159 GLU B O 1
ATOM 2522 N N . ARG B 1 160 ? 113.870 30.911 71.161 1.00 41.61 160 ARG B N 1
ATOM 2523 C CA . ARG B 1 160 ? 114.126 29.482 71.004 1.00 41.35 160 ARG B CA 1
ATOM 2524 C C . ARG B 1 160 ? 112.777 28.773 70.863 1.00 38.57 160 ARG B C 1
ATOM 2525 O O . ARG B 1 160 ? 112.647 27.813 70.106 1.00 38.61 160 ARG B O 1
ATOM 2533 N N . LEU B 1 161 ? 111.777 29.255 71.603 1.00 37.86 161 LEU B N 1
ATOM 2534 C CA . LEU B 1 161 ? 110.443 28.668 71.564 1.00 35.72 161 LEU B CA 1
ATOM 2535 C C . LEU B 1 161 ? 109.801 28.880 70.196 1.00 36.35 161 LEU B C 1
ATOM 2536 O O . LEU B 1 161 ? 109.114 27.996 69.679 1.00 36.07 161 LEU B O 1
ATOM 2541 N N . ASP B 1 162 ? 110.018 30.056 69.613 1.00 37.41 162 ASP B N 1
ATOM 2542 C CA . ASP B 1 162 ? 109.479 30.351 68.285 1.00 37.73 162 ASP B CA 1
ATOM 2543 C C . ASP B 1 162 ? 109.966 29.265 67.327 1.00 36.19 162 ASP B C 1
ATOM 2544 O O . ASP B 1 162 ? 109.183 28.667 66.599 1.00 35.70 162 ASP B O 1
ATOM 2549 N N . GLU B 1 163 ? 111.271 29.012 67.343 1.00 37.74 163 GLU B N 1
ATOM 2550 C CA . GLU B 1 163 ? 111.867 28.009 66.463 1.00 39.38 163 GLU B CA 1
ATOM 2551 C C . GLU B 1 163 ? 111.308 26.613 66.697 1.00 37.29 163 GLU B C 1
ATOM 2552 O O . GLU B 1 163 ? 111.045 25.872 65.749 1.00 39.44 163 GLU B O 1
ATOM 2558 N N . LEU B 1 164 ? 111.144 26.255 67.967 1.00 36.47 164 LEU B N 1
ATOM 2559 C CA . LEU B 1 164 ? 110.617 24.948 68.324 1.00 34.37 164 LEU B CA 1
ATOM 2560 C C . LEU B 1 164 ? 109.162 24.831 67.879 1.00 34.36 164 LEU B C 1
ATOM 2561 O O . LEU B 1 164 ? 108.747 23.792 67.367 1.00 33.16 164 LEU B O 1
ATOM 2566 N N . LEU B 1 165 ? 108.384 25.894 68.073 1.00 33.46 165 LEU B N 1
ATOM 2567 C CA . LEU B 1 165 ? 106.979 25.861 67.668 1.00 33.70 165 LEU B CA 1
ATOM 2568 C C . LEU B 1 165 ? 106.861 25.601 66.167 1.00 34.85 165 LEU B C 1
ATOM 2569 O O . LEU B 1 165 ? 105.969 24.870 65.725 1.00 33.60 165 LEU B O 1
ATOM 2574 N N . GLU B 1 166 ? 107.765 26.179 65.380 1.00 34.59 166 GLU B N 1
ATOM 2575 C CA . GLU B 1 166 ? 107.721 25.963 63.937 1.00 37.70 166 GLU B CA 1
ATOM 2576 C C . GLU B 1 166 ? 107.934 24.494 63.606 1.00 38.92 166 GLU B C 1
ATOM 2577 O O . GLU B 1 166 ? 107.258 23.939 62.732 1.00 38.20 166 GLU B O 1
ATOM 2583 N N . LYS B 1 167 ? 108.866 23.855 64.311 1.00 39.49 167 LYS B N 1
ATOM 2584 C CA . LYS B 1 167 ? 109.135 22.435 64.085 1.00 38.68 167 LYS B CA 1
ATOM 2585 C C . LYS B 1 167 ? 107.906 21.623 64.467 1.00 37.82 167 LYS B C 1
ATOM 2586 O O . LYS B 1 167 ? 107.538 20.669 63.783 1.00 36.59 167 LYS B O 1
ATOM 2600 N N . LYS B 1 169 ? 104.784 22.667 64.473 1.00 41.46 169 LYS B N 1
ATOM 2601 C CA . LYS B 1 169 ? 103.751 22.935 63.472 1.00 44.02 169 LYS B CA 1
ATOM 2602 C C . LYS B 1 169 ? 104.036 22.149 62.193 1.00 46.26 169 LYS B C 1
ATOM 2603 O O . LYS B 1 169 ? 103.119 21.593 61.594 1.00 45.82 169 LYS B O 1
ATOM 2609 N N . LYS B 1 170 ? 105.303 22.103 61.773 1.00 49.20 170 LYS B N 1
ATOM 2610 C CA . LYS B 1 170 ? 105.680 21.360 60.564 1.00 52.01 170 LYS B CA 1
ATOM 2611 C C . LYS B 1 170 ? 105.315 19.897 60.753 1.00 53.98 170 LYS B C 1
ATOM 2612 O O . LYS B 1 170 ? 104.774 19.257 59.856 1.00 54.19 170 LYS B O 1
ATOM 2618 N N . LEU B 1 171 ? 105.638 19.369 61.928 1.00 56.76 171 LEU B N 1
ATOM 2619 C CA . LEU B 1 171 ? 105.357 17.977 62.236 1.00 60.10 171 LEU B CA 1
ATOM 2620 C C . LEU B 1 171 ? 103.860 17.750 62.258 1.00 62.73 171 LEU B C 1
ATOM 2621 O O . LEU B 1 171 ? 103.389 16.657 61.964 1.00 63.66 171 LEU B O 1
ATOM 2626 N N . GLU B 1 172 ? 103.113 18.790 62.613 1.00 65.93 172 GLU B N 1
ATOM 2627 C CA . GLU B 1 172 ? 101.658 18.688 62.694 1.00 68.81 172 GLU B CA 1
ATOM 2628 C C . GLU B 1 172 ? 101.077 18.138 61.391 1.00 70.45 172 GLU B C 1
ATOM 2629 O O . GLU B 1 172 ? 100.750 16.953 61.291 1.00 71.38 172 GLU B O 1
ATOM 2635 N N . HIS B 1 173 ? 100.952 19.003 60.394 1.00 71.44 173 HIS B N 1
ATOM 2636 C CA . HIS B 1 173 ? 100.412 18.603 59.104 1.00 73.10 173 HIS B CA 1
ATOM 2637 C C . HIS B 1 173 ? 101.369 18.973 57.977 1.00 73.33 173 HIS B C 1
ATOM 2638 O O . HIS B 1 173 ? 101.995 18.044 57.419 1.00 72.75 173 HIS B O 1
ATOM 2645 N N . ASN C 1 11 ? 94.159 2.218 60.346 1.00 50.78 11 ASN C N 1
ATOM 2646 C CA . ASN C 1 11 ? 93.971 1.276 59.207 1.00 50.30 11 ASN C CA 1
ATOM 2647 C C . ASN C 1 11 ? 94.895 1.675 58.068 1.00 49.95 11 ASN C C 1
ATOM 2648 O O . ASN C 1 11 ? 94.869 2.814 57.611 1.00 49.83 11 ASN C O 1
ATOM 2653 N N . PRO C 1 12 ? 95.731 0.735 57.599 1.00 50.27 12 PRO C N 1
ATOM 2654 C CA . PRO C 1 12 ? 96.677 0.977 56.509 1.00 50.04 12 PRO C CA 1
ATOM 2655 C C . PRO C 1 12 ? 96.035 1.007 55.125 1.00 50.21 12 PRO C C 1
ATOM 2656 O O . PRO C 1 12 ? 95.067 0.296 54.859 1.00 49.74 12 PRO C O 1
ATOM 2660 N N . THR C 1 13 ? 96.590 1.838 54.253 1.00 50.51 13 THR C N 1
ATOM 2661 C CA . THR C 1 13 ? 96.105 1.978 52.889 1.00 50.42 13 THR C CA 1
ATOM 2662 C C . THR C 1 13 ? 97.097 1.308 51.947 1.00 52.89 13 THR C C 1
ATOM 2663 O O . THR C 1 13 ? 98.099 1.909 51.554 1.00 54.48 13 THR C O 1
ATOM 2667 N N . ARG C 1 14 ? 96.813 0.060 51.589 1.00 54.31 14 ARG C N 1
ATOM 2668 C CA . ARG C 1 14 ? 97.684 -0.712 50.704 1.00 54.23 14 ARG C CA 1
ATOM 2669 C C . ARG C 1 14 ? 97.435 -0.367 49.238 1.00 53.31 14 ARG C C 1
ATOM 2670 O O . ARG C 1 14 ? 96.300 -0.395 48.762 1.00 53.22 14 ARG C O 1
ATOM 2678 N N . ILE C 1 15 ? 98.510 -0.045 48.527 1.00 51.56 15 ILE C N 1
ATOM 2679 C CA . ILE C 1 15 ? 98.411 0.319 47.125 1.00 50.42 15 ILE C CA 1
ATOM 2680 C C . ILE C 1 15 ? 99.305 -0.553 46.253 1.00 50.38 15 ILE C C 1
ATOM 2681 O O . ILE C 1 15 ? 100.518 -0.609 46.446 1.00 50.14 15 ILE C O 1
ATOM 2686 N N . THR C 1 16 ? 98.695 -1.238 45.295 1.00 50.02 16 THR C N 1
ATOM 2687 C CA . THR C 1 16 ? 99.432 -2.099 44.386 1.00 49.43 16 THR C CA 1
ATOM 2688 C C . THR C 1 16 ? 99.497 -1.444 43.010 1.00 49.87 16 THR C C 1
ATOM 2689 O O . THR C 1 16 ? 98.465 -1.202 42.380 1.00 49.77 16 THR C O 1
ATOM 2693 N N . ALA C 1 17 ? 100.713 -1.157 42.556 1.00 49.47 17 ALA C N 1
ATOM 2694 C CA . ALA C 1 17 ? 100.938 -0.539 41.254 1.00 49.72 17 ALA C CA 1
ATOM 2695 C C . ALA C 1 17 ? 102.155 -1.186 40.583 1.00 51.55 17 ALA C C 1
ATOM 2696 O O . ALA C 1 17 ? 103.191 -0.545 40.389 1.00 51.09 17 ALA C O 1
ATOM 2698 N N . GLU C 1 18 ? 102.018 -2.460 40.233 1.00 51.65 18 GLU C N 1
ATOM 2699 C CA . GLU C 1 18 ? 103.094 -3.213 39.603 1.00 53.15 18 GLU C CA 1
ATOM 2700 C C . GLU C 1 18 ? 103.662 -2.511 38.368 1.00 53.11 18 GLU C C 1
ATOM 2701 O O . GLU C 1 18 ? 102.920 -1.997 37.538 1.00 53.05 18 GLU C O 1
ATOM 2707 N N . PRO C 1 19 ? 104.998 -2.472 38.236 1.00 53.49 19 PRO C N 1
ATOM 2708 C CA . PRO C 1 19 ? 105.589 -1.816 37.068 1.00 53.05 19 PRO C CA 1
ATOM 2709 C C . PRO C 1 19 ? 105.246 -2.610 35.821 1.00 53.05 19 PRO C C 1
ATOM 2710 O O . PRO C 1 19 ? 105.263 -3.838 35.846 1.00 53.40 19 PRO C O 1
ATOM 2714 N N . GLY C 1 20 ? 104.912 -1.912 34.741 1.00 53.80 20 GLY C N 1
ATOM 2715 C CA . GLY C 1 20 ? 104.566 -2.597 33.508 1.00 54.32 20 GLY C CA 1
ATOM 2716 C C . GLY C 1 20 ? 103.078 -2.848 33.334 1.00 54.79 20 GLY C C 1
ATOM 2717 O O . GLY C 1 20 ? 102.642 -3.320 32.284 1.00 55.20 20 GLY C O 1
ATOM 2718 N N . LYS C 1 21 ? 102.294 -2.545 34.364 1.00 54.80 21 LYS C N 1
ATOM 2719 C CA . LYS C 1 21 ? 100.846 -2.733 34.300 1.00 54.34 21 LYS C CA 1
ATOM 2720 C C . LYS C 1 21 ? 100.115 -1.401 34.193 1.00 53.00 21 LYS C C 1
ATOM 2721 O O . LYS C 1 21 ? 100.575 -0.383 34.710 1.00 54.32 21 LYS C O 1
ATOM 2727 N N . GLN C 1 22 ? 98.967 -1.414 33.525 1.00 50.73 22 GLN C N 1
ATOM 2728 C CA . GLN C 1 22 ? 98.187 -0.201 33.339 1.00 47.95 22 GLN C CA 1
ATOM 2729 C C . GLN C 1 22 ? 97.024 -0.135 34.318 1.00 48.42 22 GLN C C 1
ATOM 2730 O O . GLN C 1 22 ? 95.925 0.288 33.965 1.00 48.66 22 GLN C O 1
ATOM 2736 N N . GLU C 1 23 ? 97.269 -0.558 35.551 1.00 47.66 23 GLU C N 1
ATOM 2737 C CA . GLU C 1 23 ? 96.229 -0.528 36.566 1.00 47.82 23 GLU C CA 1
ATOM 2738 C C . GLU C 1 23 ? 96.816 -0.250 37.938 1.00 46.76 23 GLU C C 1
ATOM 2739 O O . GLU C 1 23 ? 98.031 -0.290 38.129 1.00 45.85 23 GLU C O 1
ATOM 2745 N N . ILE C 1 24 ? 95.931 0.040 38.886 1.00 44.85 24 ILE C N 1
ATOM 2746 C CA . ILE C 1 24 ? 96.307 0.319 40.261 1.00 43.13 24 ILE C CA 1
ATOM 2747 C C . ILE C 1 24 ? 95.205 -0.193 41.171 1.00 43.94 24 ILE C C 1
ATOM 2748 O O . ILE C 1 24 ? 94.031 0.116 40.970 1.00 44.11 24 ILE C O 1
ATOM 2753 N N . ILE C 1 25 ? 95.582 -0.986 42.165 1.00 43.45 25 ILE C N 1
ATOM 2754 C CA . ILE C 1 25 ? 94.614 -1.520 43.104 1.00 44.20 25 ILE C CA 1
ATOM 2755 C C . ILE C 1 25 ? 94.911 -0.964 44.483 1.00 45.98 25 ILE C C 1
ATOM 2756 O O . ILE C 1 25 ? 96.062 -0.941 44.920 1.00 47.04 25 ILE C O 1
ATOM 2761 N N . ILE C 1 26 ? 93.869 -0.508 45.164 1.00 46.01 26 ILE C N 1
ATOM 2762 C CA . ILE C 1 26 ? 94.021 0.059 46.491 1.00 45.94 26 ILE C CA 1
ATOM 2763 C C . ILE C 1 26 ? 93.041 -0.599 47.440 1.00 46.72 26 ILE C C 1
ATOM 2764 O O . ILE C 1 26 ? 91.861 -0.722 47.130 1.00 47.92 26 ILE C O 1
ATOM 2769 N N . THR C 1 27 ? 93.530 -1.050 48.586 1.00 46.50 27 THR C N 1
ATOM 2770 C CA . THR C 1 27 ? 92.650 -1.670 49.561 1.00 47.24 27 THR C CA 1
ATOM 2771 C C . THR C 1 27 ? 92.731 -0.843 50.825 1.00 46.11 27 THR C C 1
ATOM 2772 O O . THR C 1 27 ? 93.783 -0.291 51.146 1.00 46.84 27 THR C O 1
ATOM 2776 N N . ARG C 1 28 ? 91.619 -0.754 51.546 1.00 44.96 28 ARG C N 1
ATOM 2777 C CA . ARG C 1 28 ? 91.594 0.033 52.764 1.00 42.85 28 ARG C CA 1
ATOM 2778 C C . ARG C 1 28 ? 90.364 -0.337 53.574 1.00 42.45 28 ARG C C 1
ATOM 2779 O O . ARG C 1 28 ? 89.262 -0.434 53.035 1.00 41.39 28 ARG C O 1
ATOM 2787 N N . GLU C 1 29 ? 90.555 -0.545 54.871 1.00 41.08 29 GLU C N 1
ATOM 2788 C CA . GLU C 1 29 ? 89.449 -0.894 55.751 1.00 40.34 29 GLU C CA 1
ATOM 2789 C C . GLU C 1 29 ? 88.971 0.328 56.519 1.00 39.48 29 GLU C C 1
ATOM 2790 O O . GLU C 1 29 ? 89.711 1.301 56.687 1.00 38.19 29 GLU C O 1
ATOM 2796 N N . PHE C 1 30 ? 87.725 0.267 56.977 1.00 38.12 30 PHE C N 1
ATOM 2797 C CA . PHE C 1 30 ? 87.117 1.352 57.734 1.00 38.75 30 PHE C CA 1
ATOM 2798 C C . PHE C 1 30 ? 86.385 0.766 58.914 1.00 38.90 30 PHE C C 1
ATOM 2799 O O . PHE C 1 30 ? 85.843 -0.331 58.822 1.00 40.14 30 PHE C O 1
ATOM 2807 N N . ASP C 1 31 ? 86.379 1.496 60.022 1.00 39.66 31 ASP C N 1
ATOM 2808 C CA . ASP C 1 31 ? 85.714 1.041 61.231 1.00 39.54 31 ASP C CA 1
ATOM 2809 C C . ASP C 1 31 ? 84.263 1.479 61.239 1.00 38.87 31 ASP C C 1
ATOM 2810 O O . ASP C 1 31 ? 83.823 2.194 62.139 1.00 39.55 31 ASP C O 1
ATOM 2815 N N . ALA C 1 32 ? 83.521 1.048 60.229 1.00 36.54 32 ALA C N 1
ATOM 2816 C CA . ALA C 1 32 ? 82.110 1.384 60.126 1.00 36.38 32 ALA C CA 1
ATOM 2817 C C . ALA C 1 32 ? 81.469 0.431 59.132 1.00 33.95 32 ALA C C 1
ATOM 2818 O O . ALA C 1 32 ? 82.147 -0.126 58.289 1.00 35.83 32 ALA C O 1
ATOM 2820 N N . PRO C 1 33 ? 80.155 0.215 59.233 1.00 35.82 33 PRO C N 1
ATOM 2821 C CA . PRO C 1 33 ? 79.471 -0.687 58.302 1.00 37.46 33 PRO C CA 1
ATOM 2822 C C . PRO C 1 33 ? 79.518 -0.113 56.890 1.00 38.44 33 PRO C C 1
ATOM 2823 O O . PRO C 1 33 ? 79.445 1.105 56.716 1.00 37.94 33 PRO C O 1
ATOM 2827 N N . ARG C 1 34 ? 79.645 -0.985 55.892 1.00 36.81 34 ARG C N 1
ATOM 2828 C CA . ARG C 1 34 ? 79.720 -0.535 54.511 1.00 37.49 34 ARG C CA 1
ATOM 2829 C C . ARG C 1 34 ? 78.535 0.322 54.087 1.00 37.40 34 ARG C C 1
ATOM 2830 O O . ARG C 1 34 ? 78.627 1.073 53.121 1.00 39.02 34 ARG C O 1
ATOM 2838 N N . GLU C 1 35 ? 77.431 0.209 54.814 1.00 38.01 35 GLU C N 1
ATOM 2839 C CA . GLU C 1 35 ? 76.234 0.985 54.516 1.00 38.61 35 GLU C CA 1
ATOM 2840 C C . GLU C 1 35 ? 76.559 2.472 54.711 1.00 38.70 35 GLU C C 1
ATOM 2841 O O . GLU C 1 35 ? 76.140 3.324 53.930 1.00 35.09 35 GLU C O 1
ATOM 2847 N N . LEU C 1 36 ? 77.321 2.753 55.764 1.00 35.59 36 LEU C N 1
ATOM 2848 C CA . LEU C 1 36 ? 77.734 4.097 56.101 1.00 35.94 36 LEU C CA 1
ATOM 2849 C C . LEU C 1 36 ? 78.824 4.573 55.153 1.00 33.76 36 LEU C C 1
ATOM 2850 O O . LEU C 1 36 ? 78.793 5.705 54.679 1.00 33.23 36 LEU C O 1
ATOM 2855 N N . VAL C 1 37 ? 79.786 3.707 54.868 1.00 32.80 37 VAL C N 1
ATOM 2856 C CA . VAL C 1 37 ? 80.858 4.083 53.964 1.00 30.39 37 VAL C CA 1
ATOM 2857 C C . VAL C 1 37 ? 80.277 4.376 52.578 1.00 31.86 37 VAL C C 1
ATOM 2858 O O . VAL C 1 37 ? 80.616 5.390 51.961 1.00 31.45 37 VAL C O 1
ATOM 2862 N N . PHE C 1 38 ? 79.398 3.496 52.098 1.00 28.06 38 PHE C N 1
ATOM 2863 C CA . PHE C 1 38 ? 78.777 3.658 50.791 1.00 26.47 38 PHE C CA 1
ATOM 2864 C C . PHE C 1 38 ? 78.050 4.995 50.758 1.00 26.43 38 PHE C C 1
ATOM 2865 O O . PHE C 1 38 ? 78.101 5.708 49.763 1.00 26.22 38 PHE C O 1
ATOM 2873 N N . LYS C 1 39 ? 77.361 5.330 51.846 1.00 25.30 39 LYS C N 1
ATOM 2874 C CA . LYS C 1 39 ? 76.648 6.601 51.898 1.00 26.88 39 LYS C CA 1
ATOM 2875 C C . LYS C 1 39 ? 77.612 7.789 51.741 1.00 25.21 39 LYS C C 1
ATOM 2876 O O . LYS C 1 39 ? 77.289 8.767 51.071 1.00 26.24 39 LYS C O 1
ATOM 2882 N N . ALA C 1 40 ? 78.789 7.704 52.354 1.00 23.59 40 ALA C N 1
ATOM 2883 C CA . ALA C 1 40 ? 79.778 8.772 52.255 1.00 23.86 40 ALA C CA 1
ATOM 2884 C C . ALA C 1 40 ? 80.168 8.987 50.784 1.00 27.49 40 ALA C C 1
ATOM 2885 O O . ALA C 1 40 ? 80.596 10.078 50.400 1.00 26.14 40 ALA C O 1
ATOM 2887 N N . PHE C 1 41 ? 80.015 7.936 49.974 1.00 27.24 41 PHE C N 1
ATOM 2888 C CA . PHE C 1 41 ? 80.331 7.979 48.550 1.00 29.12 41 PHE C CA 1
ATOM 2889 C C . PHE C 1 41 ? 79.191 8.482 47.674 1.00 31.46 41 PHE C C 1
ATOM 2890 O O . PHE C 1 41 ? 79.432 9.046 46.611 1.00 35.28 41 PHE C O 1
ATOM 2898 N N . THR C 1 42 ? 77.954 8.294 48.116 1.00 31.16 42 THR C N 1
ATOM 2899 C CA . THR C 1 42 ? 76.808 8.691 47.309 1.00 31.70 42 THR C CA 1
ATOM 2900 C C . THR C 1 42 ? 76.003 9.895 47.772 1.00 31.89 42 THR C C 1
ATOM 2901 O O . THR C 1 42 ? 75.135 10.362 47.045 1.00 32.93 42 THR C O 1
ATOM 2905 N N . ASP C 1 43 ? 76.276 10.390 48.973 1.00 31.45 43 ASP C N 1
ATOM 2906 C CA . ASP C 1 43 ? 75.560 11.552 49.500 1.00 31.10 43 ASP C CA 1
ATOM 2907 C C . ASP C 1 43 ? 76.369 12.811 49.191 1.00 30.43 43 ASP C C 1
ATOM 2908 O O . ASP C 1 43 ? 77.437 13.028 49.760 1.00 28.58 43 ASP C O 1
ATOM 2913 N N . PRO C 1 44 ? 75.851 13.672 48.304 1.00 31.02 44 PRO C N 1
ATOM 2914 C CA . PRO C 1 44 ? 76.513 14.920 47.898 1.00 32.96 44 PRO C CA 1
ATOM 2915 C C . PRO C 1 44 ? 77.114 15.699 49.060 1.00 33.19 44 PRO C C 1
ATOM 2916 O O . PRO C 1 44 ? 78.270 16.095 49.018 1.00 33.34 44 PRO C O 1
ATOM 2920 N N . ASP C 1 45 ? 76.312 15.912 50.098 1.00 33.90 45 ASP C N 1
ATOM 2921 C CA . ASP C 1 45 ? 76.758 16.682 51.254 1.00 34.59 45 ASP C CA 1
ATOM 2922 C C . ASP C 1 45 ? 77.845 16.024 52.082 1.00 34.68 45 ASP C C 1
ATOM 2923 O O . ASP C 1 45 ? 78.464 16.677 52.917 1.00 33.92 45 ASP C O 1
ATOM 2928 N N . LEU C 1 46 ? 78.077 14.734 51.862 1.00 32.38 46 LEU C N 1
ATOM 2929 C CA . LEU C 1 46 ? 79.111 14.032 52.604 1.00 32.42 46 LEU C CA 1
ATOM 2930 C C . LEU C 1 46 ? 80.365 13.875 51.750 1.00 31.84 46 LEU C C 1
ATOM 2931 O O . LEU C 1 46 ? 81.491 14.041 52.232 1.00 30.98 46 LEU C O 1
ATOM 2936 N N . TYR C 1 47 ? 80.165 13.576 50.472 1.00 30.60 47 TYR C N 1
ATOM 2937 C CA . TYR C 1 47 ? 81.271 13.369 49.542 1.00 30.31 47 TYR C CA 1
ATOM 2938 C C . TYR C 1 47 ? 82.311 14.489 49.537 1.00 29.62 47 TYR C C 1
ATOM 2939 O O . TYR C 1 47 ? 83.507 14.229 49.566 1.00 27.38 47 TYR C O 1
ATOM 2948 N N . THR C 1 48 ? 81.849 15.732 49.484 1.00 31.10 48 THR C N 1
ATOM 2949 C CA . THR C 1 48 ? 82.753 16.873 49.448 1.00 34.48 48 THR C CA 1
ATOM 2950 C C . THR C 1 48 ? 83.546 17.088 50.735 1.00 36.57 48 THR C C 1
ATOM 2951 O O . THR C 1 48 ? 84.517 17.851 50.753 1.00 36.97 48 THR C O 1
ATOM 2955 N N . GLN C 1 49 ? 83.144 16.432 51.818 1.00 38.95 49 GLN C N 1
ATOM 2956 C CA . GLN C 1 49 ? 83.859 16.609 53.083 1.00 39.88 49 GLN C CA 1
ATOM 2957 C C . GLN C 1 49 ? 85.079 15.728 53.264 1.00 39.34 49 GLN C C 1
ATOM 2958 O O . GLN C 1 49 ? 85.853 15.939 54.193 1.00 39.84 49 GLN C O 1
ATOM 2964 N N . TRP C 1 50 ? 85.264 14.733 52.405 1.00 37.61 50 TRP C N 1
ATOM 2965 C CA . TRP C 1 50 ? 86.444 13.887 52.565 1.00 37.04 50 TRP C CA 1
ATOM 2966 C C . TRP C 1 50 ? 87.233 13.698 51.284 1.00 37.16 50 TRP C C 1
ATOM 2967 O O . TRP C 1 50 ? 88.404 13.332 51.317 1.00 39.06 50 TRP C O 1
ATOM 2978 N N . ILE C 1 51 ? 86.600 13.957 50.150 1.00 38.60 51 ILE C N 1
ATOM 2979 C CA . ILE C 1 51 ? 87.279 13.760 48.878 1.00 41.22 51 ILE C CA 1
ATOM 2980 C C . ILE C 1 51 ? 88.417 14.756 48.670 1.00 43.25 51 ILE C C 1
ATOM 2981 O O . ILE C 1 51 ? 88.420 15.854 49.229 1.00 41.84 51 ILE C O 1
ATOM 2986 N N . GLY C 1 52 ? 89.397 14.353 47.874 1.00 45.49 52 GLY C N 1
ATOM 2987 C CA . GLY C 1 52 ? 90.514 15.231 47.596 1.00 48.02 52 GLY C CA 1
ATOM 2988 C C . GLY C 1 52 ? 91.552 15.306 48.697 1.00 49.44 52 GLY C C 1
ATOM 2989 O O . GLY C 1 52 ? 91.269 15.001 49.859 1.00 47.76 52 GLY C O 1
ATOM 2990 N N . PRO C 1 53 ? 92.782 15.716 48.351 1.00 50.90 53 PRO C N 1
ATOM 2991 C CA . PRO C 1 53 ? 93.874 15.832 49.319 1.00 52.89 53 PRO C CA 1
ATOM 2992 C C . PRO C 1 53 ? 93.680 16.958 50.329 1.00 54.42 53 PRO C C 1
ATOM 2993 O O . PRO C 1 53 ? 92.953 17.927 50.081 1.00 54.77 53 PRO C O 1
ATOM 2997 N N . ARG C 1 54 ? 94.341 16.814 51.472 1.00 55.36 54 ARG C N 1
ATOM 2998 C CA . ARG C 1 54 ? 94.265 17.795 52.547 1.00 57.04 54 ARG C CA 1
ATOM 2999 C C . ARG C 1 54 ? 94.512 19.212 52.030 1.00 55.01 54 ARG C C 1
ATOM 3000 O O . ARG C 1 54 ? 95.334 19.425 51.137 1.00 53.81 54 ARG C O 1
ATOM 3008 N N . GLY C 1 55 ? 93.786 20.175 52.588 1.00 54.38 55 GLY C N 1
ATOM 3009 C CA . GLY C 1 55 ? 93.950 21.558 52.177 1.00 53.01 55 GLY C CA 1
ATOM 3010 C C . GLY C 1 55 ? 93.186 21.905 50.916 1.00 51.92 55 GLY C C 1
ATOM 3011 O O . GLY C 1 55 ? 93.226 23.046 50.465 1.00 52.98 55 GLY C O 1
ATOM 3012 N N . PHE C 1 56 ? 92.494 20.927 50.340 1.00 49.55 56 PHE C N 1
ATOM 3013 C CA . PHE C 1 56 ? 91.721 21.164 49.130 1.00 47.76 56 PHE C CA 1
ATOM 3014 C C . PHE C 1 56 ? 90.234 21.321 49.404 1.00 45.41 56 PHE C C 1
ATOM 3015 O O . PHE C 1 56 ? 89.682 20.722 50.326 1.00 44.89 56 PHE C O 1
ATOM 3023 N N . THR C 1 57 ? 89.595 22.136 48.579 1.00 42.71 57 THR C N 1
ATOM 3024 C CA . THR C 1 57 ? 88.171 22.389 48.675 1.00 41.93 57 THR C CA 1
ATOM 3025 C C . THR C 1 57 ? 87.501 21.829 47.423 1.00 40.47 57 THR C C 1
ATOM 3026 O O . THR C 1 57 ? 87.998 22.027 46.312 1.00 41.12 57 THR C O 1
ATOM 3030 N N . THR C 1 58 ? 86.369 21.155 47.600 1.00 38.51 58 THR C N 1
ATOM 3031 C CA . THR C 1 58 ? 85.632 20.568 46.481 1.00 35.51 58 THR C CA 1
ATOM 3032 C C . THR C 1 58 ? 84.189 21.069 46.366 1.00 34.19 58 THR C C 1
ATOM 3033 O O . THR C 1 58 ? 83.411 20.987 47.321 1.00 34.01 58 THR C O 1
ATOM 3037 N N . ALA C 1 59 ? 83.837 21.564 45.184 1.00 30.60 59 ALA C N 1
ATOM 3038 C CA . ALA C 1 59 ? 82.492 22.052 44.905 1.00 31.41 59 ALA C CA 1
ATOM 3039 C C . ALA C 1 59 ? 81.918 21.219 43.748 1.00 30.29 59 ALA C C 1
ATOM 3040 O O . ALA C 1 59 ? 82.571 21.059 42.724 1.00 28.67 59 ALA C O 1
ATOM 3042 N N . LEU C 1 60 ? 80.705 20.698 43.913 1.00 31.54 60 LEU C N 1
ATOM 3043 C CA . LEU C 1 60 ? 80.058 19.867 42.891 1.00 33.00 60 LEU C CA 1
ATOM 3044 C C . LEU C 1 60 ? 79.278 20.656 41.835 1.00 34.70 60 LEU C C 1
ATOM 3045 O O . LEU C 1 60 ? 78.631 21.652 42.152 1.00 36.22 60 LEU C O 1
ATOM 3050 N N . LYS C 1 61 ? 79.347 20.207 40.580 1.00 34.90 61 LYS C N 1
ATOM 3051 C CA . LYS C 1 61 ? 78.623 20.846 39.472 1.00 35.56 61 LYS C CA 1
ATOM 3052 C C . LYS C 1 61 ? 77.462 19.941 39.025 1.00 35.43 61 LYS C C 1
ATOM 3053 O O . LYS C 1 61 ? 76.393 20.414 38.632 1.00 37.75 61 LYS C O 1
ATOM 3059 N N . ILE C 1 62 ? 77.696 18.634 39.068 1.00 33.80 62 ILE C N 1
ATOM 3060 C CA . ILE C 1 62 ? 76.694 17.633 38.718 1.00 30.62 62 ILE C CA 1
ATOM 3061 C C . ILE C 1 62 ? 77.074 16.443 39.599 1.00 28.40 62 ILE C C 1
ATOM 3062 O O . ILE C 1 62 ? 78.252 16.172 39.799 1.00 26.92 62 ILE C O 1
ATOM 3067 N N . PHE C 1 63 ? 76.090 15.756 40.156 1.00 26.90 63 PHE C N 1
ATOM 3068 C CA . PHE C 1 63 ? 76.375 14.598 41.006 1.00 27.99 63 PHE C CA 1
ATOM 3069 C C . PHE C 1 63 ? 75.156 13.691 41.008 1.00 28.24 63 PHE C C 1
ATOM 3070 O O . PHE C 1 63 ? 74.171 13.954 41.705 1.00 28.54 63 PHE C O 1
ATOM 3078 N N . GLU C 1 64 ? 75.231 12.620 40.221 1.00 28.59 64 GLU C N 1
ATOM 3079 C CA . GLU C 1 64 ? 74.127 11.667 40.083 1.00 26.75 64 GLU C CA 1
ATOM 3080 C C . GLU C 1 64 ? 74.602 10.267 40.417 1.00 27.94 64 GLU C C 1
ATOM 3081 O O . GLU C 1 64 ? 75.019 9.507 39.531 1.00 27.68 64 GLU C O 1
ATOM 3087 N N . PRO C 1 65 ? 74.532 9.898 41.709 1.00 27.42 65 PRO C N 1
ATOM 3088 C CA . PRO C 1 65 ? 74.963 8.585 42.181 1.00 25.05 65 PRO C CA 1
ATOM 3089 C C . PRO C 1 65 ? 74.031 7.433 41.815 1.00 26.34 65 PRO C C 1
ATOM 3090 O O . PRO C 1 65 ? 73.508 6.746 42.690 1.00 28.58 65 PRO C O 1
ATOM 3094 N N . LYS C 1 66 ? 73.846 7.219 40.516 1.00 26.58 66 LYS C N 1
ATOM 3095 C CA . LYS C 1 66 ? 72.998 6.146 40.019 1.00 27.06 66 LYS C CA 1
ATOM 3096 C C . LYS C 1 66 ? 73.499 5.664 38.668 1.00 25.83 66 LYS C C 1
ATOM 3097 O O . LYS C 1 66 ? 74.274 6.362 37.998 1.00 25.68 66 LYS C O 1
ATOM 3103 N N . ASN C 1 67 ? 73.055 4.472 38.269 1.00 26.16 67 ASN C N 1
ATOM 3104 C CA . ASN C 1 67 ? 73.443 3.902 36.978 1.00 25.53 67 ASN C CA 1
ATOM 3105 C C . ASN C 1 67 ? 73.143 4.933 35.904 1.00 23.72 67 ASN C C 1
ATOM 3106 O O . ASN C 1 67 ? 72.047 5.476 35.861 1.00 24.32 67 ASN C O 1
ATOM 3111 N N . GLY C 1 68 ? 74.120 5.198 35.046 1.00 18.87 68 GLY C N 1
ATOM 3112 C CA . GLY C 1 68 ? 73.914 6.157 33.985 1.00 20.30 68 GLY C CA 1
ATOM 3113 C C . GLY C 1 68 ? 73.992 7.609 34.411 1.00 19.59 68 GLY C C 1
ATOM 3114 O O . GLY C 1 68 ? 73.781 8.497 33.586 1.00 18.93 68 GLY C O 1
ATOM 3115 N N . GLY C 1 69 ? 74.290 7.860 35.682 1.00 20.40 69 GLY C N 1
ATOM 3116 C CA . GLY C 1 69 ? 74.382 9.231 36.150 1.00 23.23 69 GLY C CA 1
ATOM 3117 C C . GLY C 1 69 ? 75.736 9.844 35.843 1.00 23.65 69 GLY C C 1
ATOM 3118 O O . GLY C 1 69 ? 76.723 9.130 35.722 1.00 22.68 69 GLY C O 1
ATOM 3119 N N . SER C 1 70 ? 75.786 11.163 35.689 1.00 23.95 70 SER C N 1
ATOM 3120 C CA . SER C 1 70 ? 77.052 11.847 35.437 1.00 24.10 70 SER C CA 1
ATOM 3121 C C . SER C 1 70 ? 77.470 12.561 36.719 1.00 25.34 70 SER C C 1
ATOM 3122 O O . SER C 1 70 ? 76.637 12.840 37.588 1.00 25.26 70 SER C O 1
ATOM 3125 N N . TRP C 1 71 ? 78.757 12.856 36.834 1.00 24.14 71 TRP C N 1
ATOM 3126 C CA . TRP C 1 71 ? 79.236 13.597 37.975 1.00 23.67 71 TRP C CA 1
ATOM 3127 C C . TRP C 1 71 ? 80.335 14.517 37.489 1.00 26.72 71 TRP C C 1
ATOM 3128 O O . TRP C 1 71 ? 80.994 14.247 36.475 1.00 21.91 71 TRP C O 1
ATOM 3139 N N . GLN C 1 72 ? 80.510 15.625 38.203 1.00 25.12 72 GLN C N 1
ATOM 3140 C CA . GLN C 1 72 ? 81.528 16.601 37.845 1.00 28.11 72 GLN C CA 1
ATOM 3141 C C . GLN C 1 72 ? 81.779 17.561 38.999 1.00 28.71 72 GLN C C 1
ATOM 3142 O O . GLN C 1 72 ? 80.845 18.157 39.523 1.00 29.41 72 GLN C O 1
ATOM 3148 N N . TYR C 1 73 ? 83.037 17.701 39.396 1.00 29.65 73 TYR C N 1
ATOM 3149 C CA . TYR C 1 73 ? 83.370 18.614 40.476 1.00 30.18 73 TYR C CA 1
ATOM 3150 C C . TYR C 1 73 ? 84.672 19.357 40.217 1.00 33.82 73 TYR C C 1
ATOM 3151 O O . TYR C 1 73 ? 85.476 18.960 39.367 1.00 29.70 73 TYR C O 1
ATOM 3160 N N . ILE C 1 74 ? 84.850 20.456 40.951 1.00 34.40 74 ILE C N 1
ATOM 3161 C CA . ILE C 1 74 ? 86.034 21.295 40.846 1.00 37.01 74 ILE C CA 1
ATOM 3162 C C . ILE C 1 74 ? 86.665 21.464 42.228 1.00 37.83 74 ILE C C 1
ATOM 3163 O O . ILE C 1 74 ? 85.991 21.818 43.193 1.00 38.32 74 ILE C O 1
ATOM 3168 N N . GLN C 1 75 ? 87.959 21.195 42.325 1.00 39.53 75 GLN C N 1
ATOM 3169 C CA . GLN C 1 75 ? 88.652 21.338 43.592 1.00 41.88 75 GLN C CA 1
ATOM 3170 C C . GLN C 1 75 ? 89.573 22.552 43.558 1.00 43.94 75 GLN C C 1
ATOM 3171 O O . GLN C 1 75 ? 90.094 22.919 42.504 1.00 42.70 75 GLN C O 1
ATOM 3177 N N . LYS C 1 76 ? 89.752 23.185 44.713 1.00 46.19 76 LYS C N 1
ATOM 3178 C CA . LYS C 1 76 ? 90.631 24.346 44.821 1.00 49.26 76 LYS C CA 1
ATOM 3179 C C . LYS C 1 76 ? 91.702 24.059 45.868 1.00 50.92 76 LYS C C 1
ATOM 3180 O O . LYS C 1 76 ? 91.404 23.579 46.964 1.00 50.19 76 LYS C O 1
ATOM 3186 N N . ASP C 1 77 ? 92.949 24.353 45.517 1.00 53.75 77 ASP C N 1
ATOM 3187 C CA . ASP C 1 77 ? 94.070 24.145 46.421 1.00 57.16 77 ASP C CA 1
ATOM 3188 C C . ASP C 1 77 ? 94.064 25.300 47.421 1.00 59.11 77 ASP C C 1
ATOM 3189 O O . ASP C 1 77 ? 93.362 26.292 47.217 1.00 58.31 77 ASP C O 1
ATOM 3194 N N . PRO C 1 78 ? 94.841 25.188 48.514 1.00 61.09 78 PRO C N 1
ATOM 3195 C CA . PRO C 1 78 ? 94.879 26.256 49.518 1.00 63.11 78 PRO C CA 1
ATOM 3196 C C . PRO C 1 78 ? 95.538 27.533 49.014 1.00 64.47 78 PRO C C 1
ATOM 3197 O O . PRO C 1 78 ? 96.253 28.201 49.755 1.00 66.67 78 PRO C O 1
ATOM 3201 N N . GLU C 1 79 ? 95.286 27.874 47.756 1.00 64.67 79 GLU C N 1
ATOM 3202 C CA . GLU C 1 79 ? 95.876 29.065 47.165 1.00 65.06 79 GLU C CA 1
ATOM 3203 C C . GLU C 1 79 ? 94.954 29.695 46.124 1.00 64.39 79 GLU C C 1
ATOM 3204 O O . GLU C 1 79 ? 94.900 30.919 45.995 1.00 65.14 79 GLU C O 1
ATOM 3210 N N . GLY C 1 80 ? 94.222 28.862 45.388 1.00 62.60 80 GLY C N 1
ATOM 3211 C CA . GLY C 1 80 ? 93.313 29.385 44.381 1.00 60.07 80 GLY C CA 1
ATOM 3212 C C . GLY C 1 80 ? 93.272 28.588 43.090 1.00 57.80 80 GLY C C 1
ATOM 3213 O O . GLY C 1 80 ? 92.371 28.773 42.275 1.00 56.17 80 GLY C O 1
ATOM 3214 N N . ASN C 1 81 ? 94.253 27.709 42.903 1.00 57.33 81 ASN C N 1
ATOM 3215 C CA . ASN C 1 81 ? 94.333 26.874 41.710 1.00 56.32 81 ASN C CA 1
ATOM 3216 C C . ASN C 1 81 ? 93.135 25.933 41.656 1.00 54.57 81 ASN C C 1
ATOM 3217 O O . ASN C 1 81 ? 92.706 25.405 42.684 1.00 54.09 81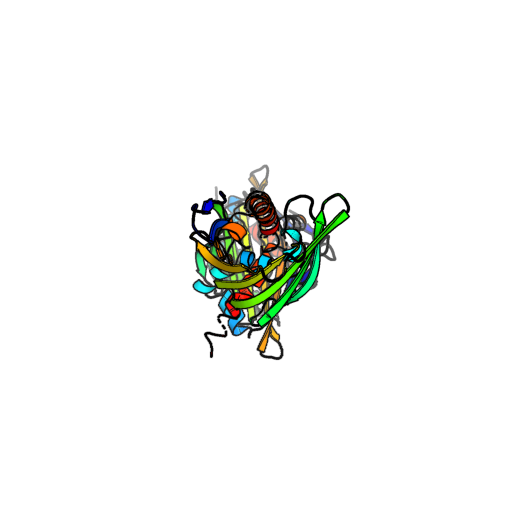 ASN C O 1
ATOM 3222 N N . GLU C 1 82 ? 92.596 25.727 40.458 1.00 52.67 82 GLU C N 1
ATOM 3223 C CA . GLU C 1 82 ? 91.440 24.855 40.290 1.00 49.90 82 GLU C CA 1
ATOM 3224 C C . GLU C 1 82 ? 91.781 23.588 39.523 1.00 46.84 82 GLU C C 1
ATOM 3225 O O . GLU C 1 82 ? 92.627 23.599 38.637 1.00 47.47 82 GLU C O 1
ATOM 3231 N N . TYR C 1 83 ? 91.112 22.499 39.885 1.00 43.34 83 TYR C N 1
ATOM 3232 C CA . TYR C 1 83 ? 91.298 21.197 39.256 1.00 40.49 83 TYR C CA 1
ATOM 3233 C C . TYR C 1 83 ? 89.897 20.642 38.980 1.00 37.67 83 TYR C C 1
ATOM 3234 O O . TYR C 1 83 ? 89.150 20.336 39.912 1.00 34.56 83 TYR C O 1
ATOM 3243 N N . ALA C 1 84 ? 89.539 20.525 37.704 1.00 34.74 84 ALA C N 1
ATOM 3244 C CA . ALA C 1 84 ? 88.220 20.023 37.327 1.00 32.35 84 ALA C CA 1
ATOM 3245 C C . ALA C 1 84 ? 88.264 18.556 36.880 1.00 31.45 84 ALA C C 1
ATOM 3246 O O . ALA C 1 84 ? 89.186 18.129 36.175 1.00 29.14 84 ALA C O 1
ATOM 3248 N N . PHE C 1 85 ? 87.267 17.791 37.315 1.00 29.61 85 PHE C N 1
ATOM 3249 C CA . PHE C 1 85 ? 87.165 16.364 36.985 1.00 28.52 85 PHE C CA 1
ATOM 3250 C C . PHE C 1 85 ? 85.721 16.012 36.663 1.00 28.29 85 PHE C C 1
ATOM 3251 O O . PHE C 1 85 ? 84.805 16.665 37.157 1.00 27.80 85 PHE C O 1
ATOM 3259 N N . HIS C 1 86 ? 85.518 14.989 35.835 1.00 23.06 86 HIS C N 1
ATOM 3260 C CA . HIS C 1 86 ? 84.175 14.525 35.524 1.00 22.79 86 HIS C CA 1
ATOM 3261 C C . HIS C 1 86 ? 84.194 13.068 35.075 1.00 22.31 86 HIS C C 1
ATOM 3262 O O . HIS C 1 86 ? 85.249 12.506 34.741 1.00 23.49 86 HIS C O 1
ATOM 3269 N N . GLY C 1 87 ? 83.019 12.456 35.097 1.00 23.32 87 GLY C N 1
ATOM 3270 C CA . GLY C 1 87 ? 82.883 11.064 34.690 1.00 21.17 87 GLY C CA 1
ATOM 3271 C C . GLY C 1 87 ? 81.421 10.666 34.658 1.00 22.42 87 GLY C C 1
ATOM 3272 O O . GLY C 1 87 ? 80.534 11.495 34.887 1.00 18.84 87 GLY C O 1
ATOM 3273 N N . VAL C 1 88 ? 81.163 9.394 34.383 1.00 21.59 88 VAL C N 1
ATOM 3274 C CA . VAL C 1 88 ? 79.804 8.893 34.321 1.00 24.07 88 VAL C CA 1
ATOM 3275 C C . VAL C 1 88 ? 79.792 7.595 35.095 1.00 26.45 88 VAL C C 1
ATOM 3276 O O . VAL C 1 88 ? 80.758 6.828 35.043 1.00 28.61 88 VAL C O 1
ATOM 3280 N N . ASN C 1 89 ? 78.722 7.365 35.846 1.00 23.94 89 ASN C N 1
ATOM 3281 C CA . ASN C 1 89 ? 78.609 6.148 36.632 1.00 26.50 89 ASN C CA 1
ATOM 3282 C C . ASN C 1 89 ? 78.023 5.023 35.799 1.00 25.76 89 ASN C C 1
ATOM 3283 O O . ASN C 1 89 ? 76.923 5.146 35.281 1.00 28.57 89 ASN C O 1
ATOM 3288 N N . HIS C 1 90 ? 78.764 3.936 35.654 1.00 26.27 90 HIS C N 1
ATOM 3289 C CA . HIS C 1 90 ? 78.258 2.798 34.899 1.00 27.02 90 HIS C CA 1
ATOM 3290 C C . HIS C 1 90 ? 77.297 2.058 35.815 1.00 27.66 90 HIS C C 1
ATOM 3291 O O . HIS C 1 90 ? 76.209 1.652 35.417 1.00 27.56 90 HIS C O 1
ATOM 3298 N N . ASP C 1 91 ? 77.710 1.897 37.061 1.00 28.23 91 ASP C N 1
ATOM 3299 C CA . ASP C 1 91 ? 76.900 1.177 38.012 1.00 28.37 91 ASP C CA 1
ATOM 3300 C C . ASP C 1 91 ? 77.089 1.647 39.443 1.00 27.28 91 ASP C C 1
ATOM 3301 O O . ASP C 1 91 ? 78.203 1.861 39.909 1.00 24.24 91 ASP C O 1
ATOM 3306 N N . VAL C 1 92 ? 75.966 1.806 40.126 1.00 28.45 92 VAL C N 1
ATOM 3307 C CA . VAL C 1 92 ? 75.953 2.201 41.512 1.00 27.40 92 VAL C CA 1
ATOM 3308 C C . VAL C 1 92 ? 74.950 1.242 42.130 1.00 27.06 92 VAL C C 1
ATOM 3309 O O . VAL C 1 92 ? 73.740 1.371 41.918 1.00 24.43 92 VAL C O 1
ATOM 3313 N N . THR C 1 93 ? 75.465 0.261 42.865 1.00 25.64 93 THR C N 1
ATOM 3314 C CA . THR C 1 93 ? 74.627 -0.745 43.511 1.00 28.64 93 THR C CA 1
ATOM 3315 C C . THR C 1 93 ? 74.960 -0.763 44.995 1.00 28.82 93 THR C C 1
ATOM 3316 O O . THR C 1 93 ? 76.015 -1.253 45.390 1.00 29.94 93 THR C O 1
ATOM 3320 N N . GLU C 1 94 ? 74.052 -0.221 45.802 1.00 29.21 94 GLU C N 1
ATOM 3321 C CA . GLU C 1 94 ? 74.224 -0.137 47.249 1.00 32.43 94 GLU C CA 1
ATOM 3322 C C . GLU C 1 94 ? 74.001 -1.482 47.918 1.00 33.54 94 GLU C C 1
ATOM 3323 O O . GLU C 1 94 ? 73.015 -2.155 47.654 1.00 35.16 94 GLU C O 1
ATOM 3329 N N . PRO C 1 95 ? 74.930 -1.902 48.787 1.00 34.48 95 PRO C N 1
ATOM 3330 C CA . PRO C 1 95 ? 76.153 -1.195 49.175 1.00 34.60 95 PRO C CA 1
ATOM 3331 C C . PRO C 1 95 ? 77.333 -1.990 48.645 1.00 34.20 95 PRO C C 1
ATOM 3332 O O . PRO C 1 95 ? 78.385 -2.055 49.273 1.00 37.43 95 PRO C O 1
ATOM 3336 N N . GLU C 1 96 ? 77.133 -2.575 47.473 1.00 34.36 96 GLU C N 1
ATOM 3337 C CA . GLU C 1 96 ? 78.110 -3.442 46.826 1.00 33.98 96 GLU C CA 1
ATOM 3338 C C . GLU C 1 96 ? 79.265 -2.805 46.053 1.00 31.22 96 GLU C C 1
ATOM 3339 O O . GLU C 1 96 ? 80.429 -3.152 46.267 1.00 28.27 96 GLU C O 1
ATOM 3345 N N . ARG C 1 97 ? 78.948 -1.903 45.136 1.00 28.23 97 ARG C N 1
ATOM 3346 C CA . ARG C 1 97 ? 79.998 -1.338 44.325 1.00 27.97 97 ARG C CA 1
ATOM 3347 C C . ARG C 1 97 ? 79.602 -0.109 43.533 1.00 25.63 97 ARG C C 1
ATOM 3348 O O . ARG C 1 97 ? 78.429 0.211 43.380 1.00 22.64 97 ARG C O 1
ATOM 3356 N N . ILE C 1 98 ? 80.612 0.560 43.006 1.00 25.43 98 ILE C N 1
ATOM 3357 C CA . ILE C 1 98 ? 80.397 1.727 42.188 1.00 25.21 98 ILE C CA 1
ATOM 3358 C C . ILE C 1 98 ? 81.404 1.618 41.056 1.00 26.65 98 ILE C C 1
ATOM 3359 O O . ILE C 1 98 ? 82.595 1.386 41.284 1.00 27.47 98 ILE C O 1
ATOM 3364 N N . ILE C 1 99 ? 80.918 1.738 39.830 1.00 27.55 99 ILE C N 1
ATOM 3365 C CA . ILE C 1 99 ? 81.785 1.672 38.671 1.00 25.40 99 ILE C CA 1
ATOM 3366 C C . ILE C 1 99 ? 81.517 2.906 37.839 1.00 26.02 99 ILE C C 1
ATOM 3367 O O . ILE C 1 99 ? 80.363 3.203 37.504 1.00 22.58 99 ILE C O 1
ATOM 3372 N N . SER C 1 100 ? 82.578 3.652 37.542 1.00 25.44 100 SER C N 1
ATOM 3373 C CA . SER C 1 100 ? 82.440 4.865 36.743 1.00 28.79 100 SER C CA 1
ATOM 3374 C C . SER C 1 100 ? 83.734 5.293 36.077 1.00 28.10 100 SER C C 1
ATOM 3375 O O . SER C 1 100 ? 84.807 4.813 36.407 1.00 28.38 100 SER C O 1
ATOM 3378 N N . THR C 1 101 ? 83.596 6.189 35.106 1.00 28.03 101 THR C N 1
ATOM 3379 C CA . THR C 1 101 ? 84.717 6.725 34.367 1.00 26.64 101 THR C CA 1
ATOM 3380 C C . THR C 1 101 ? 85.252 7.913 35.176 1.00 28.84 101 THR C C 1
ATOM 3381 O O . THR C 1 101 ? 84.573 8.424 36.072 1.00 26.08 101 THR C O 1
ATOM 3385 N N . PHE C 1 102 ? 86.470 8.345 34.868 1.00 27.59 102 PHE C N 1
ATOM 3386 C CA . PHE C 1 102 ? 87.094 9.446 35.584 1.00 30.43 102 PHE C CA 1
ATOM 3387 C C . PHE C 1 102 ? 88.024 10.169 34.630 1.00 30.80 102 PHE C C 1
ATOM 3388 O O . PHE C 1 102 ? 88.856 9.544 33.980 1.00 33.85 102 PHE C O 1
ATOM 3396 N N . GLU C 1 103 ? 87.869 11.482 34.524 1.00 31.19 103 GLU C N 1
ATOM 3397 C CA . GLU C 1 103 ? 88.745 12.260 33.662 1.00 30.14 103 GLU C CA 1
ATOM 3398 C C . GLU C 1 103 ? 89.159 13.559 34.351 1.00 31.52 103 GLU C C 1
ATOM 3399 O O . GLU C 1 103 ? 88.322 14.261 34.924 1.00 28.80 103 GLU C O 1
ATOM 3405 N N . PHE C 1 104 ? 90.455 13.860 34.297 1.00 31.50 104 PHE C N 1
ATOM 3406 C CA . PHE C 1 104 ? 91.001 15.093 34.862 1.00 31.63 104 PHE C CA 1
ATOM 3407 C C . PHE C 1 104 ? 91.063 16.051 33.678 1.00 32.74 104 PHE C C 1
ATOM 3408 O O . PHE C 1 104 ? 91.798 15.819 32.717 1.00 32.60 104 PHE C O 1
ATOM 3416 N N . GLU C 1 105 ? 90.282 17.121 33.742 1.00 32.54 105 GLU C N 1
ATOM 3417 C CA . GLU C 1 105 ? 90.220 18.083 32.653 1.00 34.29 105 GLU C CA 1
ATOM 3418 C C . GLU C 1 105 ? 91.451 18.969 32.527 1.00 36.35 105 GLU C C 1
ATOM 3419 O O . GLU C 1 105 ? 91.558 19.744 31.579 1.00 38.67 105 GLU C O 1
ATOM 3425 N N . GLY C 1 106 ? 92.384 18.843 33.466 1.00 36.72 106 GLY C N 1
ATOM 3426 C CA . GLY C 1 106 ? 93.583 19.669 33.438 1.00 37.69 106 GLY C CA 1
ATOM 3427 C C . GLY C 1 106 ? 94.722 19.154 32.579 1.00 37.13 106 GLY C C 1
ATOM 3428 O O . GLY C 1 106 ? 95.777 19.787 32.495 1.00 38.94 106 GLY C O 1
ATOM 3429 N N . LEU C 1 107 ? 94.524 18.004 31.945 1.00 35.17 107 LEU C N 1
ATOM 3430 C CA . LEU C 1 107 ? 95.554 17.434 31.094 1.00 34.77 107 LEU C CA 1
ATOM 3431 C C . LEU C 1 107 ? 95.589 18.169 29.760 1.00 35.15 107 LEU C C 1
ATOM 3432 O O . LEU C 1 107 ? 94.573 18.683 29.290 1.00 34.24 107 LEU C O 1
ATOM 3437 N N . PRO C 1 108 ? 96.774 18.258 29.144 1.00 36.50 108 PRO C N 1
ATOM 3438 C CA . PRO C 1 108 ? 96.857 18.949 27.854 1.00 37.79 108 PRO C CA 1
ATOM 3439 C C . PRO C 1 108 ? 96.121 18.197 26.734 1.00 38.00 108 PRO C C 1
ATOM 3440 O O . PRO C 1 108 ? 95.441 18.810 25.912 1.00 37.39 108 PRO C O 1
ATOM 3444 N N . GLU C 1 109 ? 96.242 16.876 26.696 1.00 39.48 109 GLU C N 1
ATOM 3445 C CA . GLU C 1 109 ? 95.542 16.122 25.660 1.00 43.99 109 GLU C CA 1
ATOM 3446 C C . GLU C 1 109 ? 94.269 15.466 26.189 1.00 44.44 109 GLU C C 1
ATOM 3447 O O . GLU C 1 109 ? 94.244 14.934 27.300 1.00 43.97 109 GLU C O 1
ATOM 3453 N N . LYS C 1 110 ? 93.213 15.496 25.383 1.00 45.59 110 LYS C N 1
ATOM 3454 C CA . LYS C 1 110 ? 91.945 14.891 25.774 1.00 46.08 110 LYS C CA 1
ATOM 3455 C C . LYS C 1 110 ? 91.945 13.404 25.432 1.00 44.93 110 LYS C C 1
ATOM 3456 O O . LYS C 1 110 ? 92.819 12.930 24.707 1.00 45.77 110 LYS C O 1
ATOM 3462 N N . GLY C 1 111 ? 90.981 12.665 25.975 1.00 44.45 111 GLY C N 1
ATOM 3463 C CA . GLY C 1 111 ? 90.889 11.243 25.683 1.00 43.19 111 GLY C CA 1
ATOM 3464 C C . GLY C 1 111 ? 91.461 10.294 26.719 1.00 42.37 111 GLY C C 1
ATOM 3465 O O . GLY C 1 111 ? 91.271 9.077 26.632 1.00 43.08 111 GLY C O 1
ATOM 3466 N N . HIS C 1 112 ? 92.170 10.836 27.701 1.00 41.40 112 HIS C N 1
ATOM 3467 C CA . HIS C 1 112 ? 92.761 10.008 28.752 1.00 39.21 112 HIS C CA 1
ATOM 3468 C C . HIS C 1 112 ? 91.708 9.836 29.827 1.00 37.05 112 HIS C C 1
ATOM 3469 O O . HIS C 1 112 ? 91.491 10.715 30.667 1.00 35.49 112 HIS C O 1
ATOM 3476 N N . VAL C 1 113 ? 91.043 8.692 29.769 1.00 34.92 113 VAL C N 1
ATOM 3477 C CA . VAL C 1 113 ? 89.973 8.366 30.688 1.00 31.30 113 VAL C CA 1
ATOM 3478 C C . VAL C 1 113 ? 90.289 7.095 31.437 1.00 31.95 113 VAL C C 1
ATOM 3479 O O . VAL C 1 113 ? 90.842 6.153 30.875 1.00 31.63 113 VAL C O 1
ATOM 3483 N N . ILE C 1 114 ? 89.920 7.069 32.714 1.00 30.00 114 ILE C N 1
ATOM 3484 C CA . ILE C 1 114 ? 90.186 5.920 33.567 1.00 29.48 114 ILE C CA 1
ATOM 3485 C C . ILE C 1 114 ? 88.886 5.246 33.998 1.00 27.92 114 ILE C C 1
ATOM 3486 O O . ILE C 1 114 ? 87.871 5.915 34.167 1.00 25.52 114 ILE C O 1
ATOM 3491 N N . LEU C 1 115 ? 88.911 3.931 34.184 1.00 27.10 115 LEU C N 1
ATOM 3492 C CA . LEU C 1 115 ? 87.718 3.231 34.642 1.00 28.80 115 LEU C CA 1
ATOM 3493 C C . LEU C 1 115 ? 87.974 2.839 36.079 1.00 28.84 115 LEU C C 1
ATOM 3494 O O . LEU C 1 115 ? 88.924 2.119 36.364 1.00 30.13 115 LEU C O 1
ATOM 3499 N N . ASP C 1 116 ? 87.127 3.320 36.982 1.00 30.67 116 ASP C N 1
ATOM 3500 C CA . ASP C 1 116 ? 87.267 3.022 38.405 1.00 32.21 116 ASP C CA 1
ATOM 3501 C C . ASP C 1 116 ? 86.189 2.052 38.867 1.00 32.96 116 ASP C C 1
ATOM 3502 O O . ASP C 1 116 ? 85.022 2.178 38.493 1.00 32.10 116 ASP C O 1
ATOM 3507 N N . THR C 1 117 ? 86.591 1.104 39.701 1.00 31.23 117 THR C N 1
ATOM 3508 C CA . THR C 1 117 ? 85.674 0.128 40.259 1.00 33.48 117 THR C CA 1
ATOM 3509 C C . THR C 1 117 ? 85.908 0.124 41.763 1.00 35.82 117 THR C C 1
ATOM 3510 O O . THR C 1 117 ? 86.998 -0.218 42.219 1.00 35.90 117 THR C O 1
ATOM 3514 N N . ALA C 1 118 ? 84.904 0.526 42.533 1.00 36.21 118 ALA C N 1
ATOM 3515 C CA . ALA C 1 118 ? 85.033 0.524 43.978 1.00 35.21 118 ALA C CA 1
ATOM 3516 C C . ALA C 1 118 ? 84.158 -0.593 44.520 1.00 36.21 118 ALA C C 1
ATOM 3517 O O . ALA C 1 118 ? 82.962 -0.669 44.224 1.00 36.37 118 ALA C O 1
ATOM 3519 N N . ARG C 1 119 ? 84.765 -1.480 45.292 1.00 35.71 119 ARG C N 1
ATOM 3520 C CA . ARG C 1 119 ? 84.032 -2.584 45.872 1.00 36.05 119 ARG C CA 1
ATOM 3521 C C . ARG C 1 119 ? 83.980 -2.453 47.385 1.00 35.37 119 ARG C C 1
ATOM 3522 O O . ARG C 1 119 ? 84.997 -2.207 48.030 1.00 35.92 119 ARG C O 1
ATOM 3530 N N . PHE C 1 120 ? 82.787 -2.615 47.945 1.00 32.39 120 PHE C N 1
ATOM 3531 C CA . PHE C 1 120 ? 82.597 -2.511 49.385 1.00 33.10 120 PHE C CA 1
ATOM 3532 C C . PHE C 1 120 ? 82.198 -3.851 49.988 1.00 32.58 120 PHE C C 1
ATOM 3533 O O . PHE C 1 120 ? 81.142 -4.388 49.661 1.00 32.07 120 PHE C O 1
ATOM 3541 N N . GLU C 1 121 ? 83.030 -4.398 50.868 1.00 33.97 121 GLU C N 1
ATOM 3542 C CA . GLU C 1 121 ? 82.687 -5.680 51.480 1.00 36.03 121 GLU C CA 1
ATOM 3543 C C . GLU C 1 121 ? 82.600 -5.590 52.993 1.00 35.90 121 GLU C C 1
ATOM 3544 O O . GLU C 1 121 ? 83.448 -4.981 53.643 1.00 36.30 121 GLU C O 1
ATOM 3550 N N . ALA C 1 122 ? 81.560 -6.200 53.550 1.00 36.79 122 ALA C N 1
ATOM 3551 C CA . ALA C 1 122 ? 81.358 -6.189 54.989 1.00 39.06 122 ALA C CA 1
ATOM 3552 C C . ALA C 1 122 ? 82.402 -7.082 55.654 1.00 40.75 122 ALA C C 1
ATOM 3553 O O . ALA C 1 122 ? 82.814 -8.094 55.091 1.00 41.84 122 ALA C O 1
ATOM 3555 N N . LEU C 1 123 ? 82.839 -6.687 56.845 1.00 42.83 123 LEU C N 1
ATOM 3556 C CA . LEU C 1 123 ? 83.837 -7.439 57.593 1.00 43.86 123 LEU C CA 1
ATOM 3557 C C . LEU C 1 123 ? 83.286 -7.751 58.980 1.00 45.69 123 LEU C C 1
ATOM 3558 O O . LEU C 1 123 ? 82.312 -7.137 59.426 1.00 45.94 123 LEU C O 1
ATOM 3563 N N . PRO C 1 124 ? 83.896 -8.723 59.678 1.00 47.03 124 PRO C N 1
ATOM 3564 C CA . PRO C 1 124 ? 83.418 -9.067 61.019 1.00 47.52 124 PRO C CA 1
ATOM 3565 C C . PRO C 1 124 ? 83.517 -7.859 61.947 1.00 47.84 124 PRO C C 1
ATOM 3566 O O . PRO C 1 124 ? 84.519 -7.144 61.944 1.00 49.65 124 PRO C O 1
ATOM 3570 N N . GLY C 1 125 ? 82.470 -7.631 62.731 1.00 47.72 125 GLY C N 1
ATOM 3571 C CA . GLY C 1 125 ? 82.466 -6.502 63.634 1.00 47.80 125 GLY C CA 1
ATOM 3572 C C . GLY C 1 125 ? 81.900 -5.266 62.963 1.00 48.83 125 GLY C C 1
ATOM 3573 O O . GLY C 1 125 ? 82.291 -4.144 63.283 1.00 48.33 125 GLY C O 1
ATOM 3574 N N . ASP C 1 126 ? 80.982 -5.472 62.021 1.00 48.70 126 ASP C N 1
ATOM 3575 C CA . ASP C 1 126 ? 80.347 -4.369 61.311 1.00 48.70 126 ASP C CA 1
ATOM 3576 C C . ASP C 1 126 ? 81.375 -3.415 60.731 1.00 46.64 126 ASP C C 1
ATOM 3577 O O . ASP C 1 126 ? 81.218 -2.201 60.834 1.00 47.24 126 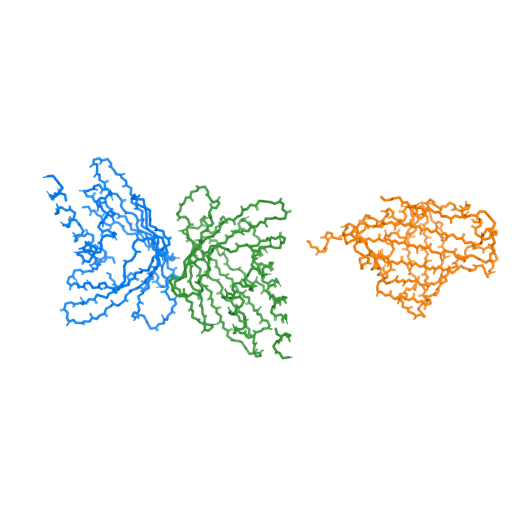ASP C O 1
ATOM 3582 N N . ARG C 1 127 ? 82.431 -3.953 60.134 1.00 43.25 127 ARG C N 1
ATOM 3583 C CA . ARG C 1 127 ? 83.457 -3.106 59.546 1.00 42.41 127 ARG C CA 1
ATOM 3584 C C . ARG C 1 127 ? 83.396 -3.201 58.022 1.00 41.48 127 ARG C C 1
ATOM 3585 O O . ARG C 1 127 ? 82.587 -3.950 57.474 1.00 40.83 127 ARG C O 1
ATOM 3593 N N . THR C 1 128 ? 84.247 -2.446 57.338 1.00 39.73 128 THR C N 1
ATOM 3594 C CA . THR C 1 128 ? 84.229 -2.439 55.880 1.00 37.72 128 THR C CA 1
ATOM 3595 C C . THR C 1 128 ? 85.599 -2.503 55.234 1.00 37.26 128 THR C C 1
ATOM 3596 O O . THR C 1 128 ? 86.557 -1.925 55.735 1.00 37.67 128 THR C O 1
ATOM 3600 N N . LYS C 1 129 ? 85.681 -3.204 54.109 1.00 36.36 129 LYS C N 1
ATOM 3601 C CA . LYS C 1 129 ? 86.920 -3.281 53.351 1.00 36.25 129 LYS C CA 1
ATOM 3602 C C . LYS C 1 129 ? 86.611 -2.713 51.967 1.00 37.14 129 LYS C C 1
ATOM 3603 O O . LYS C 1 129 ? 85.770 -3.250 51.246 1.00 36.12 129 LYS C O 1
ATOM 3609 N N . LEU C 1 130 ? 87.288 -1.628 51.610 1.00 36.72 130 LEU C N 1
ATOM 3610 C CA . LEU C 1 130 ? 87.096 -0.985 50.317 1.00 38.20 130 LEU C CA 1
ATOM 3611 C C . LEU C 1 130 ? 88.242 -1.314 49.368 1.00 38.82 130 LEU C C 1
ATOM 3612 O O . LEU C 1 130 ? 89.408 -1.096 49.698 1.00 39.99 130 LEU C O 1
ATOM 3617 N N . THR C 1 131 ? 87.908 -1.829 48.190 1.00 38.39 131 THR C N 1
ATOM 3618 C CA . THR C 1 131 ? 88.906 -2.173 47.183 1.00 39.83 131 THR C CA 1
ATOM 3619 C C . THR C 1 131 ? 88.659 -1.322 45.934 1.00 41.59 131 THR C C 1
ATOM 3620 O O . THR C 1 131 ? 87.672 -1.529 45.227 1.00 43.80 131 THR C O 1
ATOM 3624 N N . SER C 1 132 ? 89.533 -0.349 45.687 1.00 42.38 132 SER C N 1
ATOM 3625 C CA . SER C 1 132 ? 89.404 0.535 44.525 1.00 44.93 132 SER C CA 1
ATOM 3626 C C . SER C 1 132 ? 90.294 0.030 43.409 1.00 45.91 132 SER C C 1
ATOM 3627 O O . SER C 1 132 ? 91.473 -0.256 43.613 1.00 46.86 132 SER C O 1
ATOM 3630 N N . HIS C 1 133 ? 89.728 -0.054 42.218 1.00 46.27 133 HIS C N 1
ATOM 3631 C CA . HIS C 1 133 ? 90.454 -0.560 41.076 1.00 46.99 133 HIS C CA 1
ATOM 3632 C C . HIS C 1 133 ? 90.492 0.488 39.973 1.00 46.53 133 HIS C C 1
ATOM 3633 O O . HIS C 1 133 ? 89.460 0.823 39.392 1.00 47.95 133 HIS C O 1
ATOM 3640 N N . SER C 1 134 ? 91.680 1.015 39.696 1.00 44.20 134 SER C N 1
ATOM 3641 C CA . SER C 1 134 ? 91.835 2.030 38.656 1.00 44.68 134 SER C CA 1
ATOM 3642 C C . SER C 1 134 ? 92.543 1.466 37.437 1.00 44.02 134 SER C C 1
ATOM 3643 O O . SER C 1 134 ? 93.711 1.101 37.510 1.00 42.58 134 SER C O 1
ATOM 3646 N N . VAL C 1 135 ? 91.830 1.399 36.319 1.00 43.08 135 VAL C N 1
ATOM 3647 C CA . VAL C 1 135 ? 92.404 0.889 35.086 1.00 42.46 135 VAL C CA 1
ATOM 3648 C C . VAL C 1 135 ? 92.616 2.063 34.129 1.00 42.52 135 VAL C C 1
ATOM 3649 O O . VAL C 1 135 ? 91.662 2.752 33.749 1.00 39.46 135 VAL C O 1
ATOM 3653 N N . PHE C 1 136 ? 93.875 2.277 33.750 1.00 41.90 136 PHE C N 1
ATOM 3654 C CA . PHE C 1 136 ? 94.273 3.369 32.867 1.00 42.35 136 PHE C CA 1
ATOM 3655 C C . PHE C 1 136 ? 94.377 3.002 31.391 1.00 42.60 136 PHE C C 1
ATOM 3656 O O . PHE C 1 136 ? 94.480 1.832 31.034 1.00 44.16 136 PHE C O 1
ATOM 3664 N N . GLN C 1 137 ? 94.365 4.024 30.542 1.00 43.25 137 GLN C N 1
ATOM 3665 C CA . GLN C 1 137 ? 94.455 3.845 29.098 1.00 44.00 137 GLN C CA 1
ATOM 3666 C C . GLN C 1 137 ? 95.777 3.200 28.697 1.00 44.09 137 GLN C C 1
ATOM 3667 O O . GLN C 1 137 ? 95.825 2.357 27.807 1.00 44.86 137 GLN C O 1
ATOM 3673 N N . THR C 1 138 ? 96.851 3.612 29.356 1.00 43.60 138 THR C N 1
ATOM 3674 C CA . THR C 1 138 ? 98.169 3.091 29.054 1.00 44.81 138 THR C CA 1
ATOM 3675 C C . THR C 1 138 ? 98.996 3.065 30.316 1.00 45.91 138 THR C C 1
ATOM 3676 O O . THR C 1 138 ? 98.662 3.727 31.297 1.00 46.32 138 THR C O 1
ATOM 3680 N N . ILE C 1 139 ? 100.085 2.309 30.288 1.00 46.43 139 ILE C N 1
ATOM 3681 C CA . ILE C 1 139 ? 100.953 2.227 31.447 1.00 48.44 139 ILE C CA 1
ATOM 3682 C C . ILE C 1 139 ? 101.479 3.605 31.844 1.00 48.29 139 ILE C C 1
ATOM 3683 O O . ILE C 1 139 ? 101.549 3.920 33.030 1.00 48.78 139 ILE C O 1
ATOM 3688 N N . GLU C 1 140 ? 101.844 4.427 30.861 1.00 48.44 140 GLU C N 1
ATOM 3689 C CA . GLU C 1 140 ? 102.357 5.760 31.164 1.00 49.21 140 GLU C CA 1
ATOM 3690 C C . GLU C 1 140 ? 101.302 6.591 31.895 1.00 48.85 140 GLU C C 1
ATOM 3691 O O . GLU C 1 140 ? 101.626 7.320 32.833 1.00 47.94 140 GLU C O 1
ATOM 3697 N N . ASP C 1 141 ? 100.044 6.486 31.467 1.00 47.64 141 ASP C N 1
ATOM 3698 C CA . ASP C 1 141 ? 98.972 7.214 32.136 1.00 46.51 141 ASP C CA 1
ATOM 3699 C C . ASP C 1 141 ? 98.931 6.767 33.593 1.00 45.65 141 ASP C C 1
ATOM 3700 O O . ASP C 1 141 ? 98.805 7.590 34.492 1.00 46.30 141 ASP C O 1
ATOM 3705 N N . ARG C 1 142 ? 99.059 5.463 33.819 1.00 45.26 142 ARG C N 1
ATOM 3706 C CA . ARG C 1 142 ? 99.055 4.923 35.170 1.00 45.76 142 ARG C CA 1
ATOM 3707 C C . ARG C 1 142 ? 100.229 5.526 35.935 1.00 48.59 142 ARG C C 1
ATOM 3708 O O . ARG C 1 142 ? 100.072 6.004 37.059 1.00 48.46 142 ARG C O 1
ATOM 3716 N N . ASP C 1 143 ? 101.404 5.509 35.315 1.00 50.23 143 ASP C N 1
ATOM 3717 C CA . ASP C 1 143 ? 102.613 6.048 35.938 1.00 53.26 143 ASP C CA 1
ATOM 3718 C C . ASP C 1 143 ? 102.474 7.537 36.256 1.00 54.12 143 ASP C C 1
ATOM 3719 O O . ASP C 1 143 ? 102.810 7.979 37.356 1.00 54.33 143 ASP C O 1
ATOM 3724 N N . GLY C 1 144 ? 101.980 8.302 35.290 1.00 55.88 144 GLY C N 1
ATOM 3725 C CA . GLY C 1 144 ? 101.797 9.726 35.494 1.00 59.19 144 GLY C CA 1
ATOM 3726 C C . GLY C 1 144 ? 100.920 10.038 36.694 1.00 61.28 144 GLY C C 1
ATOM 3727 O O . GLY C 1 144 ? 101.163 11.010 37.409 1.00 61.93 144 GLY C O 1
ATOM 3736 N N . LEU C 1 146 ? 100.527 8.239 39.496 1.00 65.56 146 LEU C N 1
ATOM 3737 C CA . LEU C 1 146 ? 101.310 7.994 40.703 1.00 66.19 146 LEU C CA 1
ATOM 3738 C C . LEU C 1 146 ? 102.283 9.141 40.959 1.00 67.96 146 LEU C C 1
ATOM 3739 O O . LEU C 1 146 ? 102.471 9.575 42.097 1.00 67.61 146 LEU C O 1
ATOM 3744 N N . GLN C 1 147 ? 102.897 9.626 39.888 1.00 69.38 147 GLN C N 1
ATOM 3745 C CA . GLN C 1 147 ? 103.858 10.719 39.975 1.00 72.03 147 GLN C CA 1
ATOM 3746 C C . GLN C 1 147 ? 103.213 11.982 40.547 1.00 72.98 147 GLN C C 1
ATOM 3747 O O . GLN C 1 147 ? 103.886 12.819 41.156 1.00 73.09 147 GLN C O 1
ATOM 3753 N N . SER C 1 148 ? 101.904 12.106 40.353 1.00 74.29 148 SER C N 1
ATOM 3754 C CA . SER C 1 148 ? 101.153 13.262 40.833 1.00 74.94 148 SER C CA 1
ATOM 3755 C C . SER C 1 148 ? 100.866 13.190 42.328 1.00 75.34 148 SER C C 1
ATOM 3756 O O . SER C 1 148 ? 99.949 13.847 42.821 1.00 76.06 148 SER C O 1
ATOM 3759 N N . GLY C 1 149 ? 101.652 12.394 43.045 1.00 75.72 149 GLY C N 1
ATOM 3760 C CA . GLY C 1 149 ? 101.459 12.263 44.477 1.00 75.80 149 GLY C CA 1
ATOM 3761 C C . GLY C 1 149 ? 100.076 11.750 44.819 1.00 76.00 149 GLY C C 1
ATOM 3762 O O . GLY C 1 149 ? 99.499 12.121 45.840 1.00 74.86 149 GLY C O 1
ATOM 3771 N N . GLU C 1 151 ? 99.216 8.662 45.622 1.00 75.68 151 GLU C N 1
ATOM 3772 C CA . GLU C 1 151 ? 99.285 7.789 46.782 1.00 74.70 151 GLU C CA 1
ATOM 3773 C C . GLU C 1 151 ? 99.207 8.579 48.082 1.00 73.08 151 GLU C C 1
ATOM 3774 O O . GLU C 1 151 ? 98.818 8.048 49.123 1.00 73.18 151 GLU C O 1
ATOM 3780 N N . GLU C 1 152 ? 99.580 9.850 48.018 1.00 70.24 152 GLU C N 1
ATOM 3781 C CA . GLU C 1 152 ? 99.551 10.707 49.193 1.00 68.15 152 GLU C CA 1
ATOM 3782 C C . GLU C 1 152 ? 98.138 11.252 49.367 1.00 65.63 152 GLU C C 1
ATOM 3783 O O . GLU C 1 152 ? 97.569 11.190 50.454 1.00 64.83 152 GLU C O 1
ATOM 3789 N N . GLY C 1 153 ? 97.579 11.776 48.280 1.00 63.07 153 GLY C N 1
ATOM 3790 C CA . GLY C 1 153 ? 96.239 12.327 48.320 1.00 61.64 153 GLY C CA 1
ATOM 3791 C C . GLY C 1 153 ? 95.204 11.307 48.747 1.00 60.67 153 GLY C C 1
ATOM 3792 O O . GLY C 1 153 ? 94.318 11.610 49.545 1.00 59.39 153 GLY C O 1
ATOM 3793 N N . ILE C 1 154 ? 95.320 10.093 48.219 1.00 59.28 154 ILE C N 1
ATOM 3794 C CA . ILE C 1 154 ? 94.388 9.022 48.548 1.00 58.11 154 ILE C CA 1
ATOM 3795 C C . ILE C 1 154 ? 94.416 8.763 50.053 1.00 56.42 154 ILE C C 1
ATOM 3796 O O . ILE C 1 154 ? 93.370 8.583 50.681 1.00 54.97 154 ILE C O 1
ATOM 3801 N N . ASN C 1 155 ? 95.618 8.758 50.625 1.00 55.29 155 ASN C N 1
ATOM 3802 C CA . ASN C 1 155 ? 95.794 8.542 52.058 1.00 53.72 155 ASN C CA 1
ATOM 3803 C C . ASN C 1 155 ? 95.107 9.637 52.862 1.00 52.23 155 ASN C C 1
ATOM 3804 O O . ASN C 1 155 ? 94.501 9.373 53.900 1.00 52.67 155 ASN C O 1
ATOM 3809 N N . ASP C 1 156 ? 95.213 10.873 52.389 1.00 49.86 156 ASP C N 1
ATOM 3810 C CA . ASP C 1 156 ? 94.589 11.982 53.090 1.00 48.04 156 ASP C CA 1
ATOM 3811 C C . ASP C 1 156 ? 93.080 11.839 53.082 1.00 45.75 156 ASP C C 1
ATOM 3812 O O . ASP C 1 156 ? 92.442 11.904 54.130 1.00 44.88 156 ASP C O 1
ATOM 3817 N N . SER C 1 157 ? 92.515 11.640 51.895 1.00 43.94 157 SER C N 1
ATOM 3818 C CA . SER C 1 157 ? 91.072 11.505 51.761 1.00 43.91 157 SER C CA 1
ATOM 3819 C C . SER C 1 157 ? 90.523 10.402 52.663 1.00 42.29 157 SER C C 1
ATOM 3820 O O . SER C 1 157 ? 89.534 10.602 53.375 1.00 42.65 157 SER C O 1
ATOM 3823 N N . TYR C 1 158 ? 91.168 9.243 52.649 1.00 42.48 158 TYR C N 1
ATOM 3824 C CA . TYR C 1 158 ? 90.721 8.130 53.483 1.00 42.55 158 TYR C CA 1
ATOM 3825 C C . TYR C 1 158 ? 90.782 8.496 54.964 1.00 42.78 158 TYR C C 1
ATOM 3826 O O . TYR C 1 158 ? 89.962 8.031 55.765 1.00 42.43 158 TYR C O 1
ATOM 3835 N N . GLU C 1 159 ? 91.755 9.325 55.328 1.00 42.89 159 GLU C N 1
ATOM 3836 C CA . GLU C 1 159 ? 91.881 9.769 56.711 1.00 43.61 159 GLU C CA 1
ATOM 3837 C C . GLU C 1 159 ? 90.725 10.725 57.000 1.00 42.11 159 GLU C C 1
ATOM 3838 O O . GLU C 1 159 ? 90.110 10.667 58.067 1.00 40.30 159 GLU C O 1
ATOM 3844 N N . ARG C 1 160 ? 90.423 11.597 56.039 1.00 41.38 160 ARG C N 1
ATOM 3845 C CA . ARG C 1 160 ? 89.315 12.535 56.195 1.00 40.59 160 ARG C CA 1
ATOM 3846 C C . ARG C 1 160 ? 88.028 11.725 56.335 1.00 38.54 160 ARG C C 1
ATOM 3847 O O . ARG C 1 160 ? 87.133 12.098 57.094 1.00 37.56 160 ARG C O 1
ATOM 3855 N N . LEU C 1 161 ? 87.944 10.614 55.599 1.00 37.31 161 LEU C N 1
ATOM 3856 C CA . LEU C 1 161 ? 86.765 9.755 55.637 1.00 35.41 161 LEU C CA 1
ATOM 3857 C C . LEU C 1 161 ? 86.629 9.086 56.999 1.00 36.08 161 LEU C C 1
ATOM 3858 O O . LEU C 1 161 ? 85.520 8.916 57.504 1.00 35.92 161 LEU C O 1
ATOM 3863 N N . ASP C 1 162 ? 87.757 8.696 57.587 1.00 37.25 162 ASP C N 1
ATOM 3864 C CA . ASP C 1 162 ? 87.744 8.076 58.911 1.00 37.66 162 ASP C CA 1
ATOM 3865 C C . ASP C 1 162 ? 87.047 9.035 59.871 1.00 37.15 162 ASP C C 1
ATOM 3866 O O . ASP C 1 162 ? 86.138 8.651 60.596 1.00 37.82 162 ASP C O 1
ATOM 3871 N N . GLU C 1 163 ? 87.478 10.293 59.858 1.00 38.12 163 GLU C N 1
ATOM 3872 C CA . GLU C 1 163 ? 86.909 11.312 60.738 1.00 39.21 163 GLU C CA 1
ATOM 3873 C C . GLU C 1 163 ? 85.420 11.527 60.501 1.00 37.62 163 GLU C C 1
ATOM 3874 O O . GLU C 1 163 ? 84.645 11.669 61.451 1.00 38.42 163 GLU C O 1
ATOM 3880 N N . LEU C 1 164 ? 85.028 11.565 59.232 1.00 36.15 164 LEU C N 1
ATOM 3881 C CA . LEU C 1 164 ? 83.632 11.764 58.873 1.00 34.97 164 LEU C CA 1
ATOM 3882 C C . LEU C 1 164 ? 82.802 10.564 59.319 1.00 34.75 164 LEU C C 1
ATOM 3883 O O . LEU C 1 164 ? 81.691 10.726 59.836 1.00 33.40 164 LEU C O 1
ATOM 3888 N N . LEU C 1 165 ? 83.331 9.358 59.121 1.00 33.81 165 LEU C N 1
ATOM 3889 C CA . LEU C 1 165 ? 82.598 8.154 59.527 1.00 34.45 165 LEU C CA 1
ATOM 3890 C C . LEU C 1 165 ? 82.320 8.183 61.034 1.00 35.04 165 LEU C C 1
ATOM 3891 O O . LEU C 1 165 ? 81.246 7.773 61.482 1.00 34.98 165 LEU C O 1
ATOM 3896 N N . GLU C 1 166 ? 83.272 8.683 61.815 1.00 35.76 166 GLU C N 1
ATOM 3897 C CA . GLU C 1 166 ? 83.062 8.751 63.256 1.00 38.76 166 GLU C CA 1
ATOM 3898 C C . GLU C 1 166 ? 81.897 9.666 63.587 1.00 40.07 166 GLU C C 1
ATOM 3899 O O . GLU C 1 166 ? 81.074 9.356 64.458 1.00 39.92 166 GLU C O 1
ATOM 3905 N N . LYS C 1 167 ? 81.815 10.794 62.887 1.00 39.38 167 LYS C N 1
ATOM 3906 C CA . LYS C 1 167 ? 80.716 11.735 63.110 1.00 38.80 167 LYS C CA 1
ATOM 3907 C C . LYS C 1 167 ? 79.398 11.077 62.732 1.00 37.51 167 LYS C C 1
ATOM 3908 O O . LYS C 1 167 ? 78.390 11.235 63.418 1.00 36.82 167 LYS C O 1
ATOM 3922 N N . LYS C 1 169 ? 78.742 7.849 62.725 1.00 41.19 169 LYS C N 1
ATOM 3923 C CA . LYS C 1 169 ? 78.455 6.818 63.723 1.00 44.36 169 LYS C CA 1
ATOM 3924 C C . LYS C 1 169 ? 77.917 7.460 65.003 1.00 46.56 169 LYS C C 1
ATOM 3925 O O . LYS C 1 169 ? 76.977 6.945 65.599 1.00 46.61 169 LYS C O 1
ATOM 3931 N N . LYS C 1 170 ? 78.510 8.582 65.420 1.00 49.21 170 LYS C N 1
ATOM 3932 C CA . LYS C 1 170 ? 78.060 9.281 66.629 1.00 52.03 170 LYS C CA 1
ATOM 3933 C C . LYS C 1 170 ? 76.612 9.698 66.443 1.00 53.84 170 LYS C C 1
ATOM 3934 O O . LYS C 1 170 ? 75.788 9.554 67.344 1.00 53.67 170 LYS C O 1
ATOM 3940 N N . LEU C 1 171 ? 76.314 10.236 65.266 1.00 56.76 171 LEU C N 1
ATOM 3941 C CA . LEU C 1 171 ? 74.967 10.692 64.961 1.00 60.04 171 LEU C CA 1
ATOM 3942 C C . LEU C 1 171 ? 74.021 9.511 64.941 1.00 62.35 171 LEU C C 1
ATOM 3943 O O . LEU C 1 171 ? 72.843 9.653 65.241 1.00 63.46 171 LEU C O 1
ATOM 3948 N N . GLU C 1 172 ? 74.544 8.342 64.583 1.00 65.72 172 GLU C N 1
ATOM 3949 C CA . GLU C 1 172 ? 73.728 7.133 64.504 1.00 68.33 172 GLU C CA 1
ATOM 3950 C C . GLU C 1 172 ? 72.962 6.903 65.807 1.00 70.15 172 GLU C C 1
ATOM 3951 O O . GLU C 1 172 ? 71.772 7.210 65.907 1.00 70.57 172 GLU C O 1
ATOM 3957 N N . HIS C 1 173 ? 73.651 6.364 66.805 1.00 71.28 173 HIS C N 1
ATOM 3958 C CA . HIS C 1 173 ? 73.036 6.095 68.094 1.00 73.08 173 HIS C CA 1
ATOM 3959 C C . HIS C 1 173 ? 73.832 6.741 69.220 1.00 73.47 173 HIS C C 1
ATOM 3960 O O . HIS C 1 173 ? 73.340 7.750 69.776 1.00 72.99 173 HIS C O 1
#

Secondary structure (DSSP, 8-state):
--EEEE--TT-SEEEEEEEESS-HHHHHHHHH-HHHHTTT-SSTT-EEEEEEE--STT-EEEEEEE-TTS-EEEEEEEEEEEETTTEEEEEEEETTSSSS---EEEEEEEEEETTTEEEEEEEEE-SSHHHHH--TT--HHHHHHHHHHHHHHH--TTT-/--EEEE--TT-SEEEEEEEESS-HHHHHHHHH-HHHHTTT-SSTT-EEEEEEE--STT-EEEEEEE-TTS-EEEEEEEEEEEETTTEEEEEEEETTSSSS---EEEEEEEEEETTTEEEEEEEEE-SSHHHHH--TT--HHHHHHHHHHHHHHH--TTT-/--EEEE--TT-SEEEEEEEESS-HHHHHHHHH-HHHHTTT-SSTT-EEEEEEE--STT-EEEEEEE-TTS-EEEEEEEEEEEETTTEEEEEEEETTSSSS---EEEEEEEEEETTTEEEEEEEEE-SSHHHHH--TT--HHHHHHHHHHHHHHH--TTT-

CATH classification: 3.30.530.20

Nearest PDB structures (foldseek):
  1xuv-assembly2_B-2  TM=1.006E+00  e=5.508E-30  Methanosarcina mazei Go1
  3pu2-assembly1_A  TM=8.798E-01  e=3.124E-11  Cereibacter sphaeroides 2.4.1
  3uid-assembly1_A  TM=8.919E-01  e=9.017E-11  Mycolicibacterium smegmatis MC2 155
  3pu2-assembly2_B  TM=8.794E-01  e=9.017E-11  Cereibacter sphaeroides 2.4.1
  3uid-assembly2_B  TM=8.543E-01  e=6.719E-10  Mycolicibacterium smegmatis MC2 155